Protein AF-A0A6M8W5F8-F1 (afdb_monomer_lite)

Sequence (489 aa):
MVGHVPLAVGVGDAIGAGHRTIEHLTGFDGLLAARLDPTMRGSRNFVARSQAWAMLETLSDDDLAEIAAPFAAGGVVQCPTLAVMQGIVEYAAETDGPMLRYVPANMREFWASGNYAEYGRAMKAQVPGMRRFVGVLHRAGVPIIAGTDLGNPNVIAGYSLHRELELLVESGLEPIDALRSATITPARLFGLHGPGGLGTIEDGVEATLLLVTANPLEDIAATRAISAVVHRGEYLDRAALDGLLEDAARAAAGEQGLVDGGFDLLAQEMPGEPVASGVYAMTFGGFAAGTESFRITRADGVYHLSVHNQPKGGGQMPYALTITTDDAGRFAEATYTTLGDSPTTSRYWREGDTLIAESAGERQELALSEDALIAGPAMVSDFCVLPHLEMQVGESRVFQGYSFGFPNWKWSTVANTVTRLPDETSGTGADAETRRVFRQSMDIPGFGRFEVTSVIDDLGVPVRTSTKMPFGTMETTRGPLVSPTPEDD

pLDDT: mean 87.32, std 13.05, range [30.02, 98.75]

Structure (mmCIF, N/CA/C/O backbone):
data_AF-A0A6M8W5F8-F1
#
_entry.id   AF-A0A6M8W5F8-F1
#
loop_
_atom_site.group_PDB
_atom_site.id
_atom_site.type_symbol
_atom_site.label_atom_id
_atom_site.label_alt_id
_atom_site.label_comp_id
_atom_site.label_asym_id
_atom_site.label_entity_id
_atom_site.label_seq_id
_atom_site.pdbx_PDB_ins_code
_atom_site.Cartn_x
_atom_site.Cartn_y
_atom_site.Cartn_z
_atom_site.occupancy
_atom_site.B_iso_or_equiv
_atom_site.auth_seq_id
_atom_site.auth_comp_id
_atom_site.auth_asym_id
_atom_site.auth_atom_id
_atom_site.pdbx_PDB_model_num
ATOM 1 N N . MET A 1 1 ? 15.150 -12.005 0.062 1.00 83.81 1 MET A N 1
ATOM 2 C CA . MET A 1 1 ? 14.886 -10.631 0.555 1.00 83.81 1 MET A CA 1
ATOM 3 C C . MET A 1 1 ? 14.545 -9.732 -0.635 1.00 83.81 1 MET A C 1
ATOM 5 O O . MET A 1 1 ? 15.002 -10.058 -1.722 1.00 83.81 1 MET A O 1
ATOM 9 N N . VAL A 1 2 ? 13.709 -8.704 -0.476 1.00 90.50 2 VAL A N 1
ATOM 10 C CA . VAL A 1 2 ? 13.295 -7.747 -1.533 1.00 90.50 2 VAL A CA 1
ATOM 11 C C . VAL A 1 2 ? 13.265 -6.338 -0.937 1.00 90.50 2 VAL A C 1
ATOM 13 O O . VAL A 1 2 ? 13.207 -6.226 0.289 1.00 90.50 2 VAL A O 1
ATOM 16 N N . GLY A 1 3 ? 13.295 -5.288 -1.759 1.00 91.81 3 GLY A N 1
ATOM 17 C CA . GLY A 1 3 ? 13.203 -3.908 -1.272 1.00 91.81 3 GLY A CA 1
ATOM 18 C C . GLY A 1 3 ? 14.485 -3.098 -1.460 1.00 91.81 3 GLY A C 1
ATOM 19 O O . GLY A 1 3 ? 15.352 -3.429 -2.272 1.00 91.81 3 GLY A O 1
ATOM 20 N N . HIS A 1 4 ? 14.598 -2.017 -0.689 1.00 92.94 4 HIS A N 1
ATOM 21 C CA . HIS A 1 4 ? 15.752 -1.120 -0.733 1.00 92.94 4 HIS A CA 1
ATOM 22 C C . HIS A 1 4 ? 16.996 -1.804 -0.172 1.00 92.94 4 HIS A C 1
ATOM 24 O O . HIS A 1 4 ? 16.920 -2.538 0.815 1.00 92.94 4 HIS A O 1
ATOM 30 N N . VAL A 1 5 ? 18.161 -1.493 -0.736 1.00 90.50 5 VAL A N 1
ATOM 31 C CA . VAL A 1 5 ? 19.437 -1.804 -0.083 1.00 90.50 5 VAL A CA 1
ATOM 32 C C . VAL A 1 5 ? 19.679 -0.775 1.027 1.00 90.50 5 VAL A C 1
ATOM 34 O O . VAL A 1 5 ? 19.766 0.420 0.730 1.00 90.50 5 VAL A O 1
ATOM 37 N N . PRO A 1 6 ? 19.805 -1.186 2.306 1.00 88.44 6 PRO A N 1
ATOM 38 C CA . PRO A 1 6 ? 20.056 -0.245 3.391 1.00 88.44 6 PRO A CA 1
ATOM 39 C C . PRO A 1 6 ? 21.355 0.534 3.167 1.00 88.44 6 PRO A C 1
ATOM 41 O O . PRO A 1 6 ? 22.369 -0.054 2.808 1.00 88.44 6 PRO A O 1
ATOM 44 N N . LEU A 1 7 ? 21.380 1.834 3.485 1.00 82.81 7 LEU A N 1
ATOM 45 C CA . LEU A 1 7 ? 22.576 2.682 3.310 1.00 82.81 7 LEU A CA 1
ATOM 46 C C . LEU A 1 7 ? 23.831 2.153 4.023 1.00 82.81 7 LEU A C 1
ATOM 48 O O . LEU A 1 7 ? 24.953 2.472 3.637 1.00 82.81 7 LEU A O 1
ATOM 52 N N . ALA A 1 8 ? 23.646 1.375 5.091 1.00 84.25 8 ALA A N 1
ATOM 53 C CA . ALA A 1 8 ? 24.729 0.768 5.856 1.00 84.25 8 ALA A CA 1
ATOM 54 C C . ALA A 1 8 ? 25.320 -0.499 5.209 1.00 84.25 8 ALA A C 1
ATOM 56 O O . ALA A 1 8 ? 26.316 -1.006 5.724 1.00 84.25 8 ALA A O 1
ATOM 57 N N . VAL A 1 9 ? 24.716 -1.004 4.130 1.00 85.75 9 VAL A N 1
ATOM 58 C CA . VAL A 1 9 ? 25.043 -2.273 3.475 1.00 85.75 9 VAL A CA 1
ATOM 59 C C . VAL A 1 9 ? 25.483 -2.002 2.035 1.00 85.75 9 VAL A C 1
ATOM 61 O O . VAL A 1 9 ? 24.881 -1.198 1.323 1.00 85.75 9 VAL A O 1
ATOM 64 N N . GLY A 1 10 ? 26.555 -2.660 1.592 1.00 87.44 10 GLY A N 1
ATOM 65 C CA . GLY A 1 10 ? 26.953 -2.633 0.189 1.00 87.44 10 GLY A CA 1
ATOM 66 C C . GLY A 1 10 ? 25.982 -3.450 -0.661 1.00 87.44 10 GLY A C 1
ATOM 67 O O . GLY A 1 10 ? 25.582 -4.542 -0.274 1.00 87.44 10 GLY A O 1
ATOM 68 N N . VAL A 1 11 ? 25.634 -2.963 -1.852 1.00 87.94 11 VAL A N 1
ATOM 69 C CA . VAL A 1 11 ? 24.726 -3.678 -2.769 1.00 87.94 11 VAL A CA 1
ATOM 70 C C . VAL A 1 11 ? 25.236 -5.091 -3.121 1.00 87.94 11 VAL A C 1
ATOM 72 O O . VAL A 1 11 ? 24.444 -6.021 -3.224 1.00 87.94 11 VAL A O 1
ATOM 75 N N . GLY A 1 12 ? 26.559 -5.293 -3.199 1.00 88.12 12 GLY A N 1
ATOM 76 C CA . GLY A 1 12 ? 27.160 -6.620 -3.382 1.00 88.12 12 GLY A CA 1
ATOM 77 C C . GLY A 1 12 ? 26.964 -7.547 -2.176 1.00 88.12 12 GLY A C 1
ATOM 78 O O . GLY A 1 12 ? 26.646 -8.720 -2.356 1.00 88.12 12 GLY A O 1
ATOM 79 N N . ASP A 1 13 ? 27.076 -7.016 -0.954 1.00 89.12 13 ASP A N 1
ATOM 80 C CA . ASP A 1 13 ? 26.838 -7.780 0.279 1.00 89.12 13 ASP A CA 1
ATOM 81 C C . ASP A 1 13 ? 25.361 -8.170 0.408 1.00 89.12 13 ASP A C 1
ATOM 83 O O . ASP A 1 13 ? 25.049 -9.295 0.796 1.00 89.12 13 ASP A O 1
ATOM 87 N N . ALA A 1 14 ? 24.445 -7.267 0.035 1.00 89.69 14 ALA A N 1
ATOM 88 C CA . ALA A 1 14 ? 23.012 -7.550 0.015 1.00 89.69 14 ALA A CA 1
ATOM 89 C C . ALA A 1 14 ? 22.694 -8.732 -0.918 1.00 89.69 14 ALA A C 1
ATOM 91 O O . ALA A 1 14 ? 22.002 -9.672 -0.526 1.00 89.69 14 ALA A O 1
ATOM 92 N N . ILE A 1 15 ? 23.265 -8.741 -2.124 1.00 88.06 15 ILE A N 1
ATOM 93 C CA . ILE A 1 15 ? 23.094 -9.845 -3.081 1.00 88.06 15 ILE A CA 1
ATOM 94 C C . ILE A 1 15 ? 23.699 -11.137 -2.538 1.00 88.06 15 ILE A C 1
ATOM 96 O O . ILE A 1 15 ? 23.032 -12.170 -2.557 1.00 88.06 15 ILE A O 1
ATOM 100 N N . GLY A 1 16 ? 24.913 -11.077 -1.978 1.00 88.06 16 GLY A N 1
ATOM 101 C CA . GLY A 1 16 ? 25.548 -12.221 -1.318 1.00 88.06 16 GLY A CA 1
ATOM 102 C C . GLY A 1 16 ? 24.709 -12.802 -0.171 1.00 88.06 16 GLY A C 1
ATOM 103 O O . GLY A 1 16 ? 24.748 -14.006 0.074 1.00 88.06 16 GLY A O 1
ATOM 104 N N . ALA A 1 17 ? 23.896 -11.972 0.486 1.00 89.56 17 ALA A N 1
ATOM 105 C CA . ALA A 1 17 ? 22.956 -12.370 1.532 1.00 89.56 17 ALA A CA 1
ATOM 106 C C . ALA A 1 17 ? 21.590 -12.876 1.008 1.00 89.56 17 ALA A C 1
ATOM 108 O O . ALA A 1 17 ? 20.701 -13.178 1.808 1.00 89.56 17 ALA A O 1
ATOM 109 N N . GLY A 1 18 ? 21.389 -12.988 -0.310 1.00 88.19 18 GLY A N 1
ATOM 110 C CA . GLY A 1 18 ? 20.154 -13.515 -0.910 1.00 88.19 18 GLY A CA 1
ATOM 111 C C . GLY A 1 18 ? 19.068 -12.463 -1.174 1.00 88.19 18 GLY A C 1
ATOM 112 O O . GLY A 1 18 ? 17.861 -12.759 -1.135 1.00 88.19 18 GLY A O 1
ATOM 113 N N . HIS A 1 19 ? 19.464 -11.213 -1.418 1.00 89.69 19 HIS A N 1
ATOM 114 C CA . HIS A 1 19 ? 18.561 -10.175 -1.917 1.00 89.69 19 HIS A CA 1
ATOM 115 C C . HIS A 1 19 ? 18.188 -10.463 -3.379 1.00 89.69 19 HIS A C 1
ATOM 117 O O . HIS A 1 19 ? 19.052 -10.579 -4.239 1.00 89.69 19 HIS A O 1
ATOM 123 N N . ARG A 1 20 ? 16.889 -10.649 -3.642 1.00 88.25 20 ARG A N 1
ATOM 124 C CA . ARG A 1 20 ? 16.342 -11.125 -4.924 1.00 88.25 20 ARG A CA 1
ATOM 125 C C . ARG A 1 20 ? 15.922 -9.990 -5.848 1.00 88.25 20 ARG A C 1
ATOM 127 O O . ARG A 1 20 ? 16.106 -10.117 -7.053 1.00 88.25 20 ARG A O 1
ATOM 134 N N . THR A 1 21 ? 15.370 -8.909 -5.295 1.00 93.56 21 THR A N 1
ATOM 135 C CA . THR A 1 21 ? 14.988 -7.713 -6.059 1.00 93.56 21 THR A CA 1
ATOM 136 C C . THR A 1 21 ? 15.509 -6.450 -5.397 1.00 93.56 21 THR A C 1
ATOM 138 O O . THR A 1 21 ? 15.370 -6.293 -4.185 1.00 93.56 21 THR A O 1
ATOM 141 N N . ILE A 1 22 ? 16.104 -5.555 -6.177 1.00 95.06 22 ILE A N 1
ATOM 142 C CA . ILE A 1 22 ? 16.523 -4.236 -5.704 1.00 95.06 22 ILE A CA 1
ATOM 143 C C . ILE A 1 22 ? 15.589 -3.194 -6.306 1.00 95.06 22 ILE A C 1
ATOM 145 O O . ILE A 1 22 ? 15.405 -3.132 -7.522 1.00 95.06 22 ILE A O 1
ATOM 149 N N . GLU A 1 23 ? 15.031 -2.347 -5.449 1.00 95.19 23 GLU A N 1
ATOM 150 C CA . GLU A 1 23 ? 14.088 -1.303 -5.852 1.00 95.19 23 GLU A CA 1
ATOM 151 C C . GLU A 1 23 ? 14.804 0.049 -6.012 1.00 95.19 23 GLU A C 1
ATOM 153 O O . GLU A 1 23 ? 15.770 0.350 -5.298 1.00 95.19 23 GLU A O 1
ATOM 158 N N . HIS A 1 24 ? 14.333 0.866 -6.957 1.00 94.75 24 HIS A N 1
ATOM 159 C CA . HIS A 1 24 ? 14.735 2.265 -7.186 1.00 94.75 24 HIS A CA 1
ATOM 160 C C . HIS A 1 24 ? 16.244 2.499 -7.386 1.00 94.75 24 HIS A C 1
ATOM 162 O O . HIS A 1 24 ? 16.763 3.571 -7.074 1.00 94.75 24 HIS A O 1
ATOM 168 N N . LEU A 1 25 ? 16.969 1.488 -7.876 1.00 94.50 25 LEU A N 1
ATOM 169 C CA . LEU A 1 25 ? 18.430 1.500 -8.039 1.00 94.50 25 LEU A CA 1
ATOM 170 C C . LEU A 1 25 ? 19.197 1.750 -6.724 1.00 94.50 25 LEU A C 1
ATOM 172 O O . LEU A 1 25 ? 20.355 2.181 -6.737 1.00 94.50 25 LEU A O 1
ATOM 176 N N . THR A 1 26 ? 18.571 1.481 -5.576 1.00 91.81 26 THR A N 1
ATOM 177 C CA . THR A 1 26 ? 19.199 1.688 -4.266 1.00 91.81 26 THR A CA 1
ATOM 178 C C . THR A 1 26 ? 20.469 0.848 -4.117 1.00 91.81 26 THR A C 1
ATOM 180 O O . THR A 1 26 ? 20.552 -0.296 -4.559 1.00 91.81 26 THR A O 1
ATOM 183 N N . GLY A 1 27 ? 21.506 1.430 -3.513 1.00 90.06 27 GLY A N 1
ATOM 184 C CA . GLY A 1 27 ? 22.803 0.782 -3.329 1.00 90.06 27 GLY A CA 1
ATOM 185 C C . GLY A 1 27 ? 23.789 1.016 -4.481 1.00 90.06 27 GLY A C 1
ATOM 186 O O . GLY A 1 27 ? 24.993 1.102 -4.217 1.00 90.06 27 GLY A O 1
ATOM 187 N N . PHE A 1 28 ? 23.314 1.190 -5.722 1.00 92.62 28 PHE A N 1
ATOM 188 C CA . PHE A 1 28 ? 24.171 1.539 -6.866 1.00 92.62 28 PHE A CA 1
ATOM 189 C C . PHE A 1 28 ? 24.732 2.959 -6.763 1.00 92.62 28 PHE A C 1
ATOM 191 O O . PHE A 1 28 ? 25.884 3.188 -7.119 1.00 92.62 28 PHE A O 1
ATOM 198 N N . ASP A 1 29 ? 23.964 3.880 -6.186 1.00 90.12 29 ASP A N 1
ATOM 199 C CA . ASP A 1 29 ? 24.376 5.241 -5.829 1.00 90.12 29 ASP A CA 1
ATOM 200 C C . ASP A 1 29 ? 25.721 5.273 -5.071 1.00 90.12 29 ASP A C 1
ATOM 202 O O . ASP A 1 29 ? 26.595 6.089 -5.357 1.00 90.12 29 ASP A O 1
ATOM 206 N N . GLY A 1 30 ? 25.938 4.325 -4.155 1.00 89.56 30 GLY A N 1
ATOM 207 C CA . GLY A 1 30 ? 27.191 4.194 -3.409 1.00 89.56 30 GLY A CA 1
ATOM 208 C C . GLY A 1 30 ? 28.362 3.694 -4.248 1.00 89.56 30 GLY A C 1
ATOM 209 O O . GLY A 1 30 ? 29.489 4.145 -4.046 1.00 89.56 30 GLY A O 1
ATOM 210 N N . LEU A 1 31 ? 28.114 2.780 -5.190 1.00 91.81 31 LEU A N 1
ATOM 211 C CA . LEU A 1 31 ? 29.147 2.290 -6.108 1.00 91.81 31 LEU A CA 1
ATOM 212 C C . LEU A 1 31 ? 29.565 3.367 -7.104 1.00 91.81 31 LEU A C 1
ATOM 214 O O . LEU A 1 31 ? 30.756 3.543 -7.354 1.00 91.81 31 LEU A O 1
ATOM 218 N N . LEU A 1 32 ? 28.592 4.111 -7.623 1.00 92.12 32 LEU A N 1
ATOM 219 C CA . LEU A 1 32 ? 28.817 5.236 -8.522 1.00 92.12 32 LEU A CA 1
ATOM 220 C C . LEU A 1 32 ? 29.577 6.359 -7.812 1.00 92.12 32 LEU A C 1
ATOM 222 O O . LEU A 1 32 ? 30.581 6.843 -8.330 1.00 92.12 32 LEU A O 1
ATOM 226 N N . ALA A 1 33 ? 29.179 6.709 -6.586 1.00 90.19 33 ALA A N 1
ATOM 227 C CA . ALA A 1 33 ? 29.900 7.689 -5.779 1.00 90.19 33 ALA A CA 1
ATOM 228 C C . ALA A 1 33 ? 31.346 7.250 -5.504 1.00 90.19 33 ALA A C 1
ATOM 230 O O . ALA A 1 33 ? 32.267 8.040 -5.671 1.00 90.19 33 ALA A O 1
ATOM 231 N N . ALA A 1 34 ? 31.562 5.979 -5.151 1.00 91.06 34 ALA A N 1
ATOM 232 C CA . ALA A 1 34 ? 32.895 5.418 -4.928 1.00 91.06 34 ALA A CA 1
ATOM 233 C C . ALA A 1 34 ? 33.765 5.340 -6.196 1.00 91.06 34 ALA A C 1
ATOM 235 O O . ALA A 1 34 ? 34.994 5.294 -6.093 1.00 91.06 34 ALA A O 1
ATOM 236 N N . ARG A 1 35 ? 33.144 5.271 -7.381 1.00 92.19 35 ARG A N 1
ATOM 237 C CA . ARG A 1 35 ? 33.832 5.337 -8.676 1.00 92.19 35 ARG A CA 1
ATOM 238 C C . ARG A 1 35 ? 34.304 6.758 -8.975 1.00 92.19 35 ARG A C 1
ATOM 240 O O . ARG A 1 35 ? 35.435 6.922 -9.418 1.00 92.19 35 ARG A O 1
ATOM 247 N N . LEU A 1 36 ? 33.454 7.750 -8.716 1.00 89.50 36 LEU A N 1
ATOM 248 C CA . LEU A 1 36 ? 33.756 9.171 -8.912 1.00 89.50 36 LEU A CA 1
ATOM 249 C C . LEU A 1 36 ? 34.776 9.693 -7.888 1.00 89.50 36 LEU A C 1
ATOM 251 O O . LEU A 1 36 ? 35.689 10.433 -8.243 1.00 89.50 36 LEU A O 1
ATOM 255 N N . ASP A 1 37 ? 34.641 9.278 -6.628 1.00 89.25 37 ASP A N 1
ATOM 256 C CA . ASP A 1 37 ? 35.541 9.615 -5.528 1.00 89.25 37 ASP A CA 1
ATOM 257 C C . ASP A 1 37 ? 35.803 8.365 -4.663 1.00 89.25 37 ASP A C 1
ATOM 259 O O . ASP A 1 37 ? 34.934 7.938 -3.896 1.00 89.25 37 ASP A O 1
ATOM 263 N N . PRO A 1 38 ? 37.009 7.769 -4.717 1.00 90.06 38 PRO A N 1
ATOM 264 C CA . PRO A 1 38 ? 37.344 6.586 -3.926 1.00 90.06 38 PRO A CA 1
ATOM 265 C C . PRO A 1 38 ? 37.175 6.751 -2.409 1.00 90.06 38 PRO A C 1
ATOM 267 O O . PRO A 1 38 ? 37.017 5.743 -1.715 1.00 90.06 38 PRO A O 1
ATOM 270 N N . THR A 1 39 ? 37.188 7.981 -1.881 1.00 89.69 39 THR A N 1
ATOM 271 C CA . THR A 1 39 ? 36.955 8.247 -0.451 1.00 89.69 39 THR A CA 1
ATOM 272 C C . THR A 1 39 ? 35.501 8.011 -0.036 1.00 89.69 39 THR A C 1
ATOM 274 O O . THR A 1 39 ? 35.225 7.788 1.142 1.00 89.69 39 THR A O 1
ATOM 277 N N . MET A 1 40 ? 34.573 7.956 -0.998 1.00 85.94 40 MET A N 1
ATOM 278 C CA . MET A 1 40 ? 33.155 7.669 -0.772 1.00 85.94 40 MET A CA 1
ATOM 279 C C . MET A 1 40 ? 32.846 6.178 -0.573 1.00 85.94 40 MET A C 1
ATOM 281 O O . MET A 1 40 ? 31.700 5.822 -0.280 1.00 85.94 40 MET A O 1
ATOM 285 N N . ARG A 1 41 ? 33.840 5.284 -0.681 1.00 86.06 41 ARG A N 1
ATOM 286 C CA . ARG A 1 41 ? 33.668 3.843 -0.422 1.00 86.06 41 ARG A CA 1
ATOM 287 C C . ARG A 1 41 ? 33.127 3.599 0.990 1.00 86.06 41 ARG A C 1
ATOM 289 O O . ARG A 1 41 ? 33.749 3.966 1.979 1.00 86.06 41 ARG A O 1
ATOM 296 N N . GLY A 1 42 ? 31.960 2.957 1.078 1.00 81.75 42 GLY A N 1
ATOM 297 C CA . GLY A 1 42 ? 31.289 2.664 2.352 1.00 81.75 42 GLY A CA 1
ATOM 298 C C . GLY A 1 42 ? 30.626 3.876 3.021 1.00 81.75 42 GLY A C 1
ATOM 299 O O . GLY A 1 42 ? 30.110 3.749 4.133 1.00 81.75 42 GLY A O 1
ATOM 300 N N . SER A 1 43 ? 30.610 5.042 2.364 1.00 82.06 43 SER A N 1
ATOM 301 C CA . SER A 1 43 ? 29.930 6.231 2.874 1.00 82.06 43 SER A CA 1
ATOM 302 C C . SER A 1 43 ? 28.427 5.988 3.008 1.00 82.06 43 SER A C 1
ATOM 304 O O . SER A 1 43 ? 27.787 5.409 2.127 1.00 82.06 43 SER A O 1
ATOM 306 N N . ARG A 1 44 ? 27.859 6.478 4.113 1.00 84.56 44 ARG A N 1
ATOM 307 C CA . ARG A 1 44 ? 26.415 6.454 4.405 1.00 84.56 44 ARG A CA 1
ATOM 308 C C . ARG A 1 44 ? 25.740 7.800 4.128 1.00 84.56 44 ARG A C 1
ATOM 310 O O . ARG A 1 44 ? 24.563 7.965 4.430 1.00 84.56 44 ARG A O 1
ATOM 317 N N . ASN A 1 45 ? 26.482 8.778 3.600 1.00 80.38 45 ASN A N 1
ATOM 318 C CA . ASN A 1 45 ? 25.946 10.103 3.310 1.00 80.38 45 ASN A CA 1
ATOM 319 C C . ASN A 1 45 ? 25.050 10.042 2.068 1.00 80.38 45 ASN A C 1
ATOM 321 O O . ASN A 1 45 ? 25.542 10.017 0.942 1.00 80.38 45 ASN A O 1
ATOM 325 N N . PHE A 1 46 ? 23.738 10.033 2.297 1.00 77.56 46 PHE A N 1
ATOM 326 C CA . PHE A 1 46 ? 22.729 9.969 1.245 1.00 77.56 46 PHE A CA 1
ATOM 327 C C . PHE A 1 46 ? 22.887 11.085 0.204 1.00 77.56 46 PHE A C 1
ATOM 329 O O . PHE A 1 46 ? 22.930 10.798 -0.983 1.00 77.56 46 PHE A O 1
ATOM 336 N N . VAL A 1 47 ? 23.050 12.343 0.628 1.00 74.31 47 VAL A N 1
ATOM 337 C CA . VAL A 1 47 ? 23.133 13.490 -0.296 1.00 74.31 47 VAL A CA 1
ATOM 338 C C . VAL A 1 47 ? 24.328 13.353 -1.236 1.00 74.31 47 VAL A C 1
ATOM 340 O O . VAL A 1 47 ? 24.185 13.508 -2.446 1.00 74.31 47 VAL A O 1
ATOM 343 N N . ALA A 1 48 ? 25.496 13.014 -0.690 1.00 72.69 48 ALA A N 1
ATOM 344 C CA . ALA A 1 48 ? 26.711 12.851 -1.482 1.00 72.69 48 ALA A CA 1
ATOM 345 C C . ALA A 1 48 ? 26.642 11.637 -2.428 1.00 72.69 48 ALA A C 1
ATOM 347 O O . ALA A 1 48 ? 27.201 11.677 -3.519 1.00 72.69 48 ALA A O 1
ATOM 348 N N . ARG A 1 49 ? 25.927 10.569 -2.049 1.00 80.25 49 ARG A N 1
ATOM 349 C CA . ARG A 1 49 ? 25.693 9.416 -2.933 1.00 80.25 49 ARG A CA 1
ATOM 350 C C . ARG A 1 49 ? 24.706 9.742 -4.049 1.00 80.25 49 ARG A C 1
ATOM 352 O O . ARG A 1 49 ? 24.967 9.417 -5.201 1.00 80.25 49 ARG A O 1
ATOM 359 N N . SER A 1 50 ? 23.624 10.451 -3.738 1.00 78.62 50 SER A N 1
ATOM 360 C CA . SER A 1 50 ? 22.622 10.868 -4.726 1.00 78.62 50 SER A CA 1
ATOM 361 C C . SER A 1 50 ? 23.196 11.820 -5.782 1.00 78.62 50 SER A C 1
ATOM 363 O O . SER A 1 50 ? 22.787 11.779 -6.939 1.00 78.62 50 SER A O 1
ATOM 365 N N . GLN A 1 51 ? 24.205 12.628 -5.434 1.00 81.94 51 GLN A N 1
ATOM 366 C CA . GLN A 1 51 ? 24.924 13.465 -6.405 1.00 81.94 51 GLN A CA 1
ATOM 367 C C . GLN A 1 51 ? 25.617 12.655 -7.512 1.00 81.94 51 GLN A C 1
ATOM 369 O O . GLN A 1 51 ? 25.758 13.162 -8.625 1.00 81.94 51 GLN A O 1
ATOM 374 N N . ALA A 1 52 ? 25.984 11.392 -7.262 1.00 86.81 52 ALA A N 1
ATOM 375 C CA . ALA A 1 52 ? 26.608 10.541 -8.273 1.00 86.81 52 ALA A CA 1
ATOM 376 C C . ALA A 1 52 ? 25.697 10.311 -9.490 1.00 86.81 52 ALA A C 1
ATOM 378 O O . ALA A 1 52 ? 26.183 10.253 -10.618 1.00 86.81 52 ALA A O 1
ATOM 379 N N . TRP A 1 53 ? 24.375 10.258 -9.288 1.00 89.94 53 TRP A N 1
ATOM 380 C CA . TRP A 1 53 ? 23.414 10.133 -10.386 1.00 89.94 53 TRP A CA 1
ATOM 381 C C . TRP A 1 53 ? 23.417 11.346 -11.313 1.00 89.94 53 TRP A C 1
ATOM 383 O O . TRP A 1 53 ? 23.317 11.187 -12.527 1.00 89.94 53 TRP A O 1
ATOM 393 N N . ALA A 1 54 ? 23.580 12.549 -10.756 1.00 86.19 54 ALA A N 1
ATOM 394 C CA . ALA A 1 54 ? 23.668 13.779 -11.539 1.00 86.19 54 ALA A CA 1
ATOM 395 C C . ALA A 1 54 ? 24.992 13.897 -12.310 1.00 86.19 54 ALA A C 1
ATOM 397 O O . ALA A 1 54 ? 25.078 14.638 -13.282 1.00 86.19 54 ALA A O 1
ATOM 398 N N . MET A 1 55 ? 26.020 13.157 -11.892 1.00 87.06 55 MET A N 1
ATOM 399 C CA . MET A 1 55 ? 27.342 13.149 -12.518 1.00 87.06 55 MET A CA 1
ATOM 400 C C . MET A 1 55 ? 27.563 11.935 -13.423 1.00 87.06 55 MET A C 1
ATOM 402 O O . MET A 1 55 ? 28.678 11.729 -13.902 1.00 87.06 55 MET A O 1
ATOM 406 N N . LEU A 1 56 ? 26.535 11.115 -13.673 1.00 87.81 56 LEU A N 1
ATOM 407 C CA . LEU A 1 56 ? 26.718 9.839 -14.363 1.00 87.81 56 LEU A CA 1
ATOM 408 C C . LEU A 1 56 ? 27.298 9.998 -15.777 1.00 87.81 56 LEU A C 1
ATOM 410 O O . LEU A 1 56 ? 28.021 9.125 -16.241 1.00 87.81 56 LEU A O 1
ATOM 414 N N . GLU A 1 57 ? 27.021 11.113 -16.455 1.00 85.62 57 GLU A N 1
ATOM 415 C CA . GLU A 1 57 ? 27.587 11.448 -17.773 1.00 85.62 57 GLU A CA 1
ATOM 416 C C . GLU A 1 57 ? 29.119 11.537 -17.789 1.00 85.62 57 GLU A C 1
ATOM 418 O O . GLU A 1 57 ? 29.733 11.351 -18.836 1.00 85.62 57 GLU A O 1
ATOM 423 N N . THR A 1 58 ? 29.742 11.772 -16.632 1.00 89.31 58 THR A N 1
ATOM 424 C CA . THR A 1 58 ? 31.204 11.824 -16.497 1.00 89.31 58 THR A CA 1
ATOM 425 C C . THR A 1 58 ? 31.848 10.436 -16.453 1.00 89.31 58 THR A C 1
ATOM 427 O O . THR A 1 58 ? 33.056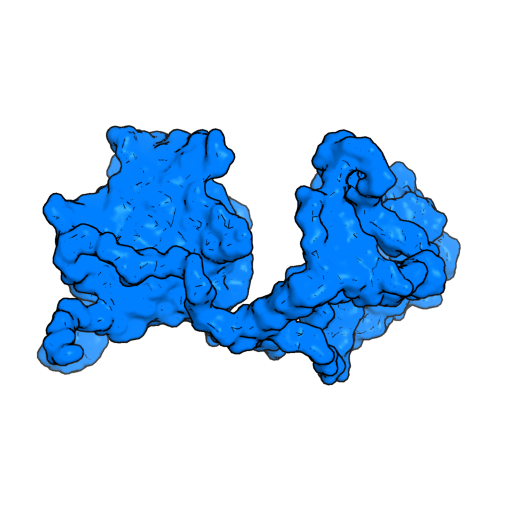 10.323 -16.653 1.00 89.31 58 THR A O 1
ATOM 430 N N . LEU A 1 59 ? 31.058 9.380 -16.221 1.00 91.12 59 LEU A N 1
ATOM 431 C CA . LEU A 1 59 ? 31.511 7.991 -16.251 1.00 91.12 59 LEU A CA 1
ATOM 432 C C . LEU A 1 59 ? 31.381 7.408 -17.661 1.00 91.12 59 LEU A C 1
ATOM 434 O O . LEU A 1 59 ? 30.350 7.568 -18.332 1.00 91.12 59 LEU A O 1
ATOM 438 N N . SER A 1 60 ? 32.422 6.694 -18.095 1.00 91.75 60 SER A N 1
ATOM 439 C CA . SER A 1 60 ? 32.428 5.994 -19.381 1.00 91.75 60 SER A CA 1
ATOM 440 C C . SER A 1 60 ? 31.463 4.802 -19.376 1.00 91.75 60 SER A C 1
ATOM 442 O O . SER A 1 60 ? 31.083 4.298 -18.320 1.00 91.75 60 SER A O 1
ATOM 444 N N . ASP A 1 61 ? 31.048 4.330 -20.555 1.00 89.38 61 ASP A N 1
ATOM 445 C CA . ASP A 1 61 ? 30.232 3.109 -20.641 1.00 89.38 61 ASP A CA 1
ATOM 446 C C . ASP A 1 61 ? 30.977 1.884 -20.084 1.00 89.38 61 ASP A C 1
ATOM 448 O O . ASP A 1 61 ? 30.341 1.025 -19.477 1.00 89.38 61 ASP A O 1
ATOM 452 N N . ASP A 1 62 ? 32.309 1.843 -20.207 1.00 91.38 62 ASP A N 1
ATOM 453 C CA . ASP A 1 62 ? 33.150 0.791 -19.625 1.00 91.38 62 ASP A CA 1
ATOM 454 C C . ASP A 1 62 ? 33.118 0.828 -18.090 1.00 91.38 62 ASP A C 1
ATOM 456 O O . ASP A 1 62 ? 32.973 -0.217 -17.455 1.00 91.38 62 ASP A O 1
ATOM 460 N N . ASP A 1 63 ? 33.168 2.022 -17.482 1.00 93.25 63 ASP A N 1
ATOM 461 C CA . ASP A 1 63 ? 33.027 2.171 -16.028 1.00 93.25 63 ASP A CA 1
ATOM 462 C C . ASP A 1 63 ? 31.682 1.632 -15.541 1.00 93.25 63 ASP A C 1
ATOM 464 O O . ASP A 1 63 ? 31.606 0.898 -14.553 1.00 93.25 63 ASP A O 1
ATOM 468 N N . LEU A 1 64 ? 30.604 1.997 -16.238 1.00 93.94 64 LEU A N 1
ATOM 469 C CA . LEU A 1 64 ? 29.258 1.570 -15.876 1.00 93.94 64 LEU A CA 1
ATOM 470 C C . LEU A 1 64 ? 29.063 0.068 -16.111 1.00 93.94 64 LEU A C 1
ATOM 472 O O . LEU A 1 64 ? 28.410 -0.587 -15.300 1.00 93.94 64 LEU A O 1
ATOM 476 N N . ALA A 1 65 ? 29.637 -0.488 -17.181 1.00 91.44 65 ALA A N 1
ATOM 477 C CA . ALA A 1 65 ? 29.592 -1.917 -17.472 1.00 91.44 65 ALA A CA 1
ATOM 478 C C . ALA A 1 65 ? 30.353 -2.733 -16.419 1.00 91.44 65 ALA A C 1
ATOM 480 O O . ALA A 1 65 ? 29.853 -3.762 -15.967 1.00 91.44 65 ALA A O 1
ATOM 481 N N . GLU A 1 66 ? 31.517 -2.258 -15.968 1.00 92.56 66 GLU A N 1
ATOM 482 C CA . GLU A 1 66 ? 32.268 -2.889 -14.879 1.00 92.56 66 GLU A CA 1
ATOM 483 C C . GLU A 1 66 ? 31.479 -2.858 -13.565 1.00 92.56 66 GLU A C 1
ATOM 485 O O . GLU A 1 66 ? 31.458 -3.845 -12.829 1.00 92.56 66 GLU A O 1
ATOM 490 N N . ILE A 1 67 ? 30.784 -1.749 -13.285 1.00 92.81 67 ILE A N 1
ATOM 491 C CA . ILE A 1 67 ? 29.878 -1.664 -12.136 1.00 92.81 67 ILE A CA 1
ATOM 492 C C . ILE A 1 67 ? 28.708 -2.634 -12.308 1.00 92.81 67 ILE A C 1
ATOM 494 O O . ILE A 1 67 ? 28.358 -3.290 -11.343 1.00 92.81 67 ILE A O 1
ATOM 498 N N . ALA A 1 68 ? 28.111 -2.773 -13.492 1.00 92.69 68 ALA A N 1
ATOM 499 C CA . ALA A 1 68 ? 26.945 -3.632 -13.715 1.00 92.69 68 ALA A CA 1
ATOM 500 C C . ALA A 1 68 ? 27.264 -5.142 -13.750 1.00 92.69 68 ALA A C 1
ATOM 502 O O . ALA A 1 68 ? 26.426 -5.958 -13.361 1.00 92.69 68 ALA A O 1
ATOM 503 N N . ALA A 1 69 ? 28.461 -5.536 -14.189 1.00 89.31 69 ALA A N 1
ATOM 504 C CA . ALA A 1 69 ? 28.810 -6.934 -14.459 1.00 89.31 69 ALA A CA 1
ATOM 505 C C . ALA A 1 69 ? 28.601 -7.910 -13.276 1.00 89.31 69 ALA A C 1
ATOM 507 O O . ALA A 1 69 ? 28.049 -8.993 -13.498 1.00 89.31 69 ALA A O 1
ATOM 508 N N . PRO A 1 70 ? 28.956 -7.575 -12.016 1.00 87.62 70 PRO A N 1
ATOM 509 C CA . PRO A 1 70 ? 28.734 -8.475 -10.881 1.00 87.62 70 PRO A CA 1
ATOM 510 C C . PRO A 1 70 ? 27.252 -8.789 -10.629 1.00 87.62 70 PRO A C 1
ATOM 512 O O . PRO A 1 70 ? 26.920 -9.860 -10.123 1.00 87.62 70 PRO A O 1
ATOM 515 N N . PHE A 1 71 ? 26.355 -7.873 -10.995 1.00 88.50 71 PHE A N 1
ATOM 516 C CA . PHE A 1 71 ? 24.919 -7.977 -10.732 1.00 88.50 71 PHE A CA 1
ATOM 517 C C . PHE A 1 71 ? 24.235 -8.957 -11.678 1.00 88.50 71 PHE A C 1
ATOM 519 O O . PHE A 1 71 ? 23.363 -9.712 -11.252 1.00 88.50 71 PHE A O 1
ATOM 526 N N . ALA A 1 72 ? 24.691 -9.013 -12.930 1.00 84.75 72 ALA A N 1
ATOM 527 C CA . ALA A 1 72 ? 24.208 -9.991 -13.897 1.00 84.75 72 ALA A CA 1
ATOM 528 C C . ALA A 1 72 ? 24.554 -11.423 -13.457 1.00 84.75 72 ALA A C 1
ATOM 530 O O . ALA A 1 72 ? 23.717 -12.320 -13.518 1.00 84.75 72 ALA A O 1
ATOM 531 N N . ALA A 1 73 ? 25.767 -11.626 -12.932 1.00 78.50 73 ALA A N 1
ATOM 532 C CA . ALA A 1 73 ? 26.202 -12.922 -12.412 1.00 78.50 73 ALA A CA 1
ATOM 533 C C . ALA A 1 73 ? 25.490 -13.320 -11.106 1.00 78.50 73 ALA A C 1
ATOM 535 O O . ALA A 1 73 ? 25.276 -14.505 -10.857 1.00 78.50 73 ALA A O 1
ATOM 536 N N . GLY A 1 74 ? 25.123 -12.340 -10.274 1.00 76.50 74 GLY A N 1
ATOM 537 C CA . GLY A 1 74 ? 24.465 -12.562 -8.985 1.00 76.50 74 GLY A CA 1
ATOM 538 C C . GLY A 1 74 ? 22.987 -12.955 -9.068 1.00 76.50 74 GLY A C 1
ATOM 539 O O . GLY A 1 74 ? 22.411 -13.326 -8.049 1.00 76.50 74 GLY A O 1
ATOM 540 N N . GLY A 1 75 ? 22.362 -12.874 -10.250 1.00 79.75 75 GLY A N 1
ATOM 541 C CA . GLY A 1 75 ? 20.956 -13.244 -10.449 1.00 79.75 75 GLY A CA 1
ATOM 542 C C . GLY A 1 75 ? 19.952 -12.328 -9.739 1.00 79.75 75 GLY A C 1
ATOM 543 O O . GLY A 1 75 ? 18.806 -12.728 -9.531 1.00 79.75 75 GLY A O 1
ATOM 544 N N . VAL A 1 76 ? 20.372 -11.120 -9.349 1.00 91.19 76 VAL A N 1
ATOM 545 C CA . VAL A 1 76 ? 19.478 -10.117 -8.761 1.00 91.19 76 VAL A CA 1
ATOM 546 C C . VAL A 1 76 ? 18.622 -9.478 -9.849 1.00 91.19 76 VAL A C 1
ATOM 548 O O . VAL A 1 76 ? 19.101 -9.204 -10.947 1.00 91.19 76 VAL A O 1
ATOM 551 N N . VAL A 1 77 ? 17.354 -9.227 -9.540 1.00 95.06 77 VAL A N 1
ATOM 552 C CA . VAL A 1 77 ? 16.426 -8.536 -10.437 1.00 95.06 77 VAL A CA 1
ATOM 553 C C . VAL A 1 77 ? 16.337 -7.065 -10.045 1.00 95.06 77 VAL A C 1
ATOM 555 O O . VAL A 1 77 ? 16.235 -6.740 -8.863 1.00 95.06 77 VAL A O 1
ATOM 558 N N . GLN A 1 78 ? 16.348 -6.165 -11.022 1.00 96.50 78 GLN A N 1
ATOM 559 C CA . GLN A 1 78 ? 16.179 -4.738 -10.779 1.00 96.50 78 GLN A CA 1
ATOM 560 C C . GLN A 1 78 ? 14.754 -4.287 -11.104 1.00 96.50 78 GLN A C 1
ATOM 562 O O . GLN A 1 78 ? 14.255 -4.514 -12.204 1.00 96.50 78 GLN A O 1
ATOM 567 N N . CYS A 1 79 ? 14.137 -3.577 -10.165 1.00 97.81 79 CYS A N 1
ATOM 568 C CA . CYS A 1 79 ? 12.899 -2.830 -10.360 1.00 97.81 79 CYS A CA 1
ATOM 569 C C . CYS A 1 79 ? 13.237 -1.333 -10.264 1.00 97.81 79 CYS A C 1
ATOM 571 O O . CYS A 1 79 ? 13.478 -0.816 -9.169 1.00 97.81 79 CYS A O 1
ATOM 573 N N . PRO A 1 80 ? 13.425 -0.630 -11.391 1.00 97.31 80 PRO A N 1
ATOM 574 C CA . PRO A 1 80 ? 13.975 0.719 -11.363 1.00 97.31 80 PRO A CA 1
ATOM 575 C C . PRO A 1 80 ? 12.937 1.785 -11.003 1.00 97.31 80 PRO A C 1
ATOM 577 O O . PRO A 1 80 ? 13.325 2.813 -10.449 1.00 97.31 80 PRO A O 1
ATOM 580 N N . THR A 1 81 ? 11.643 1.546 -11.248 1.00 97.12 81 THR A N 1
ATOM 581 C CA . THR A 1 81 ? 10.541 2.480 -10.942 1.00 97.12 81 THR A CA 1
ATOM 582 C C . THR A 1 81 ? 10.791 3.883 -11.503 1.00 97.12 81 THR A C 1
ATOM 584 O O . THR A 1 81 ? 10.626 4.898 -10.821 1.00 97.12 81 THR A O 1
ATOM 587 N N . LEU A 1 82 ? 11.256 3.956 -12.751 1.00 97.38 82 LEU A N 1
ATOM 588 C CA . LEU A 1 82 ? 11.608 5.221 -13.402 1.00 97.38 82 LEU A CA 1
ATOM 589 C C . LEU A 1 82 ? 10.415 6.187 -13.455 1.00 97.38 82 LEU A C 1
ATOM 591 O O . LEU A 1 82 ? 10.614 7.400 -13.372 1.00 97.38 82 LEU A O 1
ATOM 595 N N . ALA A 1 83 ? 9.190 5.663 -13.528 1.00 95.38 83 ALA A N 1
ATOM 596 C CA . ALA A 1 83 ? 7.940 6.409 -13.487 1.00 95.38 83 ALA A CA 1
ATOM 597 C C . ALA A 1 83 ? 7.797 7.263 -12.219 1.00 95.38 83 ALA A C 1
ATOM 599 O O . ALA A 1 83 ? 7.257 8.361 -12.302 1.00 95.38 83 ALA A O 1
ATOM 600 N N . VAL A 1 84 ? 8.332 6.823 -11.074 1.00 93.56 84 VAL A N 1
ATOM 601 C CA . VAL A 1 84 ? 8.358 7.619 -9.834 1.00 93.56 84 VAL A CA 1
ATOM 602 C C . VAL A 1 84 ? 9.252 8.830 -10.007 1.00 93.56 84 VAL A C 1
ATOM 604 O O . VAL A 1 84 ? 8.836 9.967 -9.792 1.00 93.56 84 VAL A O 1
ATOM 607 N N . MET A 1 85 ? 10.495 8.579 -10.418 1.00 91.75 85 MET A N 1
ATOM 608 C CA . MET A 1 85 ? 11.510 9.620 -10.526 1.00 91.75 85 MET A CA 1
ATOM 609 C C . MET A 1 85 ? 11.097 10.657 -11.573 1.00 91.75 85 MET A C 1
ATOM 611 O O . MET A 1 85 ? 11.225 11.858 -11.347 1.00 91.75 85 MET A O 1
ATOM 615 N N . GLN A 1 86 ? 10.539 10.193 -12.692 1.00 92.81 86 GLN A N 1
ATOM 616 C CA . GLN A 1 86 ? 9.997 11.039 -13.746 1.00 92.81 86 GLN A CA 1
ATOM 617 C C . GLN A 1 86 ? 8.729 11.784 -13.293 1.00 92.81 86 GLN A C 1
ATOM 619 O O . GLN A 1 86 ? 8.639 12.994 -13.493 1.00 92.81 86 GLN A O 1
ATOM 624 N N . GLY A 1 87 ? 7.782 11.102 -12.642 1.00 91.62 87 GLY A N 1
ATOM 625 C CA . GLY A 1 87 ? 6.520 11.687 -12.181 1.00 91.62 87 GLY A CA 1
ATOM 626 C C . GLY A 1 87 ? 6.723 12.809 -11.162 1.00 91.62 87 GLY A C 1
ATOM 627 O O . GLY A 1 87 ? 6.121 13.875 -11.285 1.00 91.62 87 GLY A O 1
ATOM 628 N N . ILE A 1 88 ? 7.657 12.637 -10.223 1.00 89.00 88 ILE A N 1
ATOM 629 C CA . ILE A 1 88 ? 8.035 13.680 -9.259 1.00 89.00 88 ILE A CA 1
ATOM 630 C C . ILE A 1 88 ? 8.646 14.903 -9.967 1.00 89.00 88 ILE A C 1
ATOM 632 O O . ILE A 1 88 ? 8.369 16.041 -9.580 1.00 89.00 88 ILE A O 1
ATOM 636 N N . VAL A 1 89 ? 9.463 14.700 -11.009 1.00 89.50 89 VAL A N 1
ATOM 637 C CA . VAL A 1 89 ? 10.033 15.802 -11.808 1.00 89.50 89 VAL A CA 1
ATOM 638 C C . VAL A 1 89 ? 8.942 16.555 -12.574 1.00 89.50 89 VAL A C 1
ATOM 640 O O . VAL A 1 89 ? 8.958 17.784 -12.594 1.00 89.50 89 VAL A O 1
ATOM 643 N N . GLU A 1 90 ? 7.994 15.841 -13.180 1.00 88.69 90 GLU A N 1
ATOM 644 C CA . GLU A 1 90 ? 6.856 16.429 -13.902 1.00 88.69 90 GLU A CA 1
ATOM 645 C C . GLU A 1 90 ? 5.919 17.194 -12.961 1.00 88.69 90 GLU A C 1
ATOM 647 O O . GLU A 1 90 ? 5.484 18.299 -13.285 1.00 88.69 90 GLU A O 1
ATOM 652 N N . TYR A 1 91 ? 5.677 16.655 -11.764 1.00 84.00 91 TYR A N 1
ATOM 653 C CA . TYR A 1 91 ? 4.904 17.326 -10.722 1.00 84.00 91 TYR A CA 1
ATOM 654 C C . TYR A 1 91 ? 5.576 18.628 -10.269 1.00 84.00 91 TYR A C 1
ATOM 656 O O . TYR A 1 91 ? 4.935 19.671 -10.199 1.00 84.00 91 TYR A O 1
ATOM 664 N N . ALA A 1 92 ? 6.892 18.607 -10.035 1.00 76.94 92 ALA A N 1
ATOM 665 C CA . ALA A 1 92 ? 7.655 19.808 -9.685 1.00 76.94 92 ALA A CA 1
ATOM 666 C C . ALA A 1 92 ? 7.704 20.859 -10.810 1.00 76.94 92 ALA A C 1
ATOM 668 O O . ALA A 1 92 ? 8.024 22.019 -10.548 1.00 76.94 92 ALA A O 1
ATOM 669 N N . ALA A 1 93 ? 7.422 20.454 -12.051 1.00 74.38 93 ALA A N 1
ATOM 670 C CA . ALA A 1 93 ? 7.255 21.335 -13.201 1.00 74.38 93 ALA A CA 1
ATOM 671 C C . ALA A 1 93 ? 5.792 21.775 -13.410 1.00 74.38 93 ALA A C 1
ATOM 673 O O . ALA A 1 93 ? 5.493 22.353 -14.454 1.00 74.38 93 ALA A O 1
ATOM 674 N N . GLU A 1 94 ? 4.902 21.484 -12.453 1.00 76.31 94 GLU A N 1
ATOM 675 C CA . GLU A 1 94 ? 3.474 21.838 -12.467 1.00 76.31 94 GLU A CA 1
ATOM 676 C C . GLU A 1 94 ? 2.761 21.371 -13.746 1.00 76.31 94 GLU A C 1
ATOM 678 O O . GLU A 1 94 ? 1.881 22.034 -14.293 1.00 76.31 94 GLU A O 1
ATOM 683 N N . THR A 1 95 ? 3.179 20.218 -14.270 1.00 62.94 95 THR A N 1
ATOM 684 C CA . THR A 1 95 ? 2.555 19.632 -15.454 1.00 62.94 95 THR A CA 1
ATOM 685 C C . THR A 1 95 ? 1.355 18.794 -15.025 1.00 62.94 95 THR A C 1
ATOM 687 O O . THR A 1 95 ? 1.483 17.603 -14.738 1.00 62.94 95 THR A O 1
ATOM 690 N N . ASP A 1 96 ? 0.183 19.427 -14.982 1.00 68.12 96 ASP A N 1
ATOM 691 C CA . ASP A 1 96 ? -1.085 18.745 -14.729 1.00 68.12 96 ASP A CA 1
ATOM 692 C C . ASP A 1 96 ? -1.548 17.983 -15.979 1.00 68.12 96 ASP A C 1
ATOM 694 O O . ASP A 1 96 ? -1.794 18.555 -17.044 1.00 68.12 96 ASP A O 1
ATOM 698 N N . GLY A 1 97 ? -1.675 16.661 -15.853 1.00 72.00 97 GLY A N 1
ATOM 699 C CA . GLY A 1 97 ? -2.202 15.801 -16.909 1.00 72.00 97 GLY A CA 1
ATOM 700 C C . GLY A 1 97 ? -3.719 15.594 -16.801 1.00 72.00 97 GLY A C 1
ATOM 701 O O . GLY A 1 97 ? -4.264 15.605 -15.695 1.00 72.00 97 GLY A O 1
ATOM 702 N N . PRO A 1 98 ? -4.416 15.263 -17.909 1.00 80.56 98 PRO A N 1
ATOM 703 C CA . PRO A 1 98 ? -5.843 14.899 -17.885 1.00 80.56 98 PRO A CA 1
ATOM 704 C C . PRO A 1 98 ? -6.140 13.703 -16.967 1.00 80.56 98 PRO A C 1
ATOM 706 O O . PRO A 1 98 ? -7.278 13.475 -16.564 1.00 80.56 98 PRO A O 1
ATOM 709 N N . MET A 1 99 ? -5.100 12.952 -16.612 1.00 86.19 99 MET A N 1
ATOM 710 C CA . MET A 1 99 ? -5.159 11.778 -15.758 1.00 86.19 99 MET A CA 1
ATOM 711 C C . MET A 1 99 ? -5.350 12.101 -14.273 1.00 86.19 99 MET A C 1
ATOM 713 O O . MET A 1 99 ? -5.750 11.221 -13.515 1.00 86.19 99 MET A O 1
ATOM 717 N N . LEU A 1 100 ? -5.152 13.354 -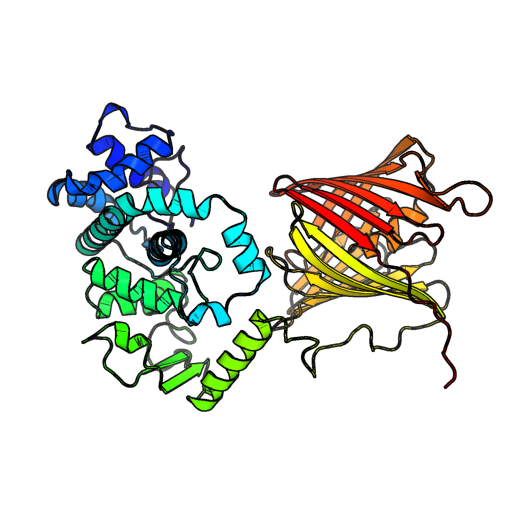13.848 1.00 86.12 100 LEU A N 1
ATOM 718 C CA . LEU A 1 100 ? -5.393 13.764 -12.461 1.00 86.12 100 LEU A CA 1
ATOM 719 C C . LEU A 1 100 ? -6.853 13.592 -12.024 1.00 86.12 100 LEU A C 1
ATOM 721 O O . LEU A 1 100 ? -7.115 13.492 -10.828 1.00 86.12 100 LEU A O 1
ATOM 725 N N . ARG A 1 101 ? -7.798 13.479 -12.970 1.00 87.81 101 ARG A N 1
ATOM 726 C CA . ARG A 1 101 ? -9.203 13.152 -12.673 1.00 87.81 101 ARG A CA 1
ATOM 727 C C . ARG A 1 101 ? -9.390 11.802 -11.970 1.00 87.81 101 ARG A C 1
ATOM 729 O O . ARG A 1 101 ? -10.436 11.583 -11.381 1.00 87.81 101 ARG A O 1
ATOM 736 N N . TYR A 1 102 ? -8.407 10.904 -12.056 1.00 85.69 102 TYR A N 1
ATOM 737 C CA . TYR A 1 102 ? -8.423 9.595 -11.392 1.00 85.69 102 TYR A CA 1
ATOM 738 C C . TYR A 1 102 ? -7.627 9.597 -10.078 1.00 85.69 102 TYR A C 1
ATOM 740 O O . TYR A 1 102 ? -7.405 8.540 -9.494 1.00 85.69 102 TYR A O 1
ATOM 748 N N . VAL A 1 103 ? -7.158 10.764 -9.621 1.00 83.44 103 VAL A N 1
ATOM 749 C CA . VAL A 1 103 ? -6.376 10.906 -8.389 1.00 83.44 103 VAL A CA 1
ATOM 750 C C . VAL A 1 103 ? -7.253 11.517 -7.290 1.00 83.44 103 VAL A C 1
ATOM 752 O O . VAL A 1 103 ? -7.700 12.664 -7.436 1.00 83.44 103 VAL A O 1
ATOM 755 N N . PRO A 1 104 ? -7.475 10.801 -6.172 1.00 76.44 104 PRO A N 1
ATOM 756 C CA . PRO A 1 104 ? -8.252 11.306 -5.046 1.00 76.44 104 PRO A CA 1
ATOM 757 C C . PRO A 1 104 ? -7.760 12.662 -4.521 1.00 76.44 104 PRO A C 1
ATOM 759 O O . PRO A 1 104 ? -6.558 12.936 -4.488 1.00 76.44 104 PRO A O 1
ATOM 762 N N . ALA A 1 105 ? -8.685 13.523 -4.083 1.00 73.50 105 ALA A N 1
ATOM 763 C CA . ALA A 1 105 ? -8.354 14.867 -3.590 1.00 73.50 105 ALA A CA 1
ATOM 764 C C . ALA A 1 105 ? -7.339 14.852 -2.432 1.00 73.50 105 ALA A C 1
ATOM 766 O O . ALA A 1 105 ? -6.361 15.590 -2.477 1.00 73.50 105 ALA A O 1
ATOM 767 N N . ASN A 1 106 ? -7.500 13.949 -1.462 1.00 64.19 106 ASN A N 1
ATOM 768 C CA . ASN A 1 106 ? -6.568 13.790 -0.339 1.00 64.19 106 ASN A CA 1
ATOM 769 C C . ASN A 1 106 ? -5.157 13.380 -0.794 1.00 64.19 106 ASN A C 1
ATOM 771 O O . ASN A 1 106 ? -4.167 13.751 -0.172 1.00 64.19 106 ASN A O 1
ATOM 775 N N . MET A 1 107 ? -5.047 12.628 -1.888 1.00 73.50 107 MET A N 1
ATOM 776 C CA . MET A 1 107 ? -3.761 12.242 -2.459 1.00 73.50 107 MET A CA 1
ATOM 777 C C . MET A 1 107 ? -3.087 13.429 -3.155 1.00 73.50 107 MET A C 1
ATOM 779 O O . MET A 1 107 ? -1.889 13.641 -2.986 1.00 73.50 107 MET A O 1
ATOM 783 N N . ARG A 1 108 ? -3.864 14.261 -3.861 1.00 78.00 108 ARG A N 1
ATOM 784 C CA . ARG A 1 108 ? -3.372 15.525 -4.437 1.00 78.00 108 ARG A CA 1
ATOM 785 C C . ARG A 1 108 ? -2.948 16.516 -3.351 1.00 78.00 108 ARG A C 1
ATOM 787 O O . ARG A 1 108 ? -1.910 17.159 -3.487 1.00 78.00 108 ARG A O 1
ATOM 794 N N . GLU A 1 109 ? -3.705 16.600 -2.260 1.00 72.12 109 GLU A N 1
ATOM 795 C CA . GLU A 1 109 ? -3.339 17.377 -1.071 1.00 72.12 109 GLU A CA 1
ATOM 796 C C . GLU A 1 109 ? -2.059 16.844 -0.422 1.00 72.12 109 GLU A C 1
ATOM 798 O O . GLU A 1 109 ? -1.166 17.630 -0.121 1.00 72.12 109 GLU A O 1
ATOM 803 N N . PHE A 1 110 ? -1.917 15.523 -0.272 1.00 71.38 110 PHE A N 1
ATOM 804 C CA . PHE A 1 110 ? -0.690 14.907 0.234 1.00 71.38 110 PHE A CA 1
ATOM 805 C C . PHE A 1 110 ? 0.527 15.284 -0.623 1.00 71.38 110 PHE A C 1
ATOM 807 O O . PHE A 1 110 ? 1.548 15.709 -0.078 1.00 71.38 110 PHE A O 1
ATOM 814 N N . TRP A 1 111 ? 0.412 15.221 -1.953 1.00 79.62 111 TRP A N 1
ATOM 815 C CA . TRP A 1 111 ? 1.483 15.645 -2.861 1.00 79.62 111 TRP A CA 1
ATOM 816 C C . TRP A 1 111 ? 1.835 17.126 -2.684 1.00 79.62 111 TRP A C 1
ATOM 818 O O . TRP A 1 111 ? 3.017 17.473 -2.657 1.00 79.62 111 TRP A O 1
ATOM 828 N N . ALA A 1 112 ? 0.822 17.977 -2.491 1.00 75.19 112 ALA A N 1
ATOM 829 C CA . ALA A 1 112 ? 0.995 19.408 -2.244 1.00 75.19 112 ALA A CA 1
ATOM 830 C C . ALA A 1 112 ? 1.544 19.733 -0.842 1.00 75.19 112 ALA A C 1
ATOM 832 O O . ALA A 1 112 ? 2.133 20.793 -0.643 1.00 75.19 112 ALA A O 1
ATOM 833 N N . SER A 1 113 ? 1.360 18.837 0.131 1.00 62.47 113 SER A N 1
ATOM 834 C CA . SER A 1 113 ? 1.732 19.051 1.535 1.00 62.47 113 SER A CA 1
ATOM 835 C C . SER A 1 113 ? 3.218 18.830 1.852 1.00 62.47 113 SER A C 1
ATOM 837 O O . SER A 1 113 ? 3.667 19.173 2.946 1.00 62.47 113 SER A O 1
ATOM 839 N N . GLY A 1 114 ? 3.986 18.254 0.921 1.00 63.94 114 GLY A N 1
ATOM 840 C CA . GLY A 1 114 ? 5.383 17.866 1.128 1.00 63.94 114 GLY A CA 1
ATOM 841 C C . GLY A 1 114 ? 6.410 18.665 0.316 1.00 63.94 114 GLY A C 1
ATOM 842 O O . GLY A 1 114 ? 6.088 19.443 -0.577 1.00 63.94 114 GLY A O 1
ATOM 843 N N . ASN A 1 115 ? 7.696 18.383 0.556 1.00 69.31 115 ASN A N 1
ATOM 844 C CA . ASN A 1 115 ? 8.829 18.940 -0.201 1.00 69.31 115 ASN A CA 1
ATOM 845 C C . ASN A 1 115 ? 9.000 18.318 -1.610 1.00 69.31 115 ASN A C 1
ATOM 847 O O . ASN A 1 115 ? 10.089 18.393 -2.183 1.00 69.31 115 ASN A O 1
ATOM 851 N N . TYR A 1 116 ? 7.964 17.702 -2.200 1.00 78.75 116 TYR A N 1
ATOM 852 C CA . TYR A 1 116 ? 8.058 17.031 -3.508 1.00 78.75 116 TYR A CA 1
ATOM 853 C C . TYR A 1 116 ? 8.492 17.976 -4.630 1.00 78.75 116 TYR A C 1
ATOM 855 O O . TYR A 1 116 ? 9.255 17.571 -5.501 1.00 78.75 116 TYR A O 1
ATOM 863 N N . ALA A 1 117 ? 8.087 19.248 -4.583 1.00 77.19 117 ALA A N 1
ATOM 864 C CA . ALA A 1 117 ? 8.524 20.241 -5.561 1.00 77.19 117 ALA A CA 1
ATOM 865 C C . ALA A 1 117 ? 10.041 20.508 -5.486 1.00 77.19 117 ALA A C 1
ATOM 867 O O . ALA A 1 117 ? 10.715 20.628 -6.509 1.00 77.19 117 ALA A O 1
ATOM 868 N N . GLU A 1 118 ? 10.607 20.593 -4.279 1.00 76.69 118 GLU A N 1
ATOM 869 C CA . GLU A 1 118 ? 12.051 20.771 -4.092 1.00 76.69 118 GLU A CA 1
ATOM 870 C C . GLU A 1 118 ? 12.820 19.500 -4.451 1.00 76.69 118 GLU A C 1
ATOM 872 O O . GLU A 1 118 ? 13.798 19.556 -5.200 1.00 76.69 118 GLU A O 1
ATOM 877 N N . TYR A 1 119 ? 12.327 18.353 -3.986 1.00 81.38 119 TYR A N 1
ATOM 878 C CA . TYR A 1 119 ? 12.895 17.056 -4.312 1.00 81.38 119 TYR A CA 1
ATOM 879 C C . TYR A 1 119 ? 12.898 16.812 -5.826 1.00 81.38 119 TYR A C 1
ATOM 881 O O . TYR A 1 119 ? 13.935 16.462 -6.381 1.00 81.38 119 TYR A O 1
ATOM 889 N N . GLY A 1 120 ? 11.802 17.105 -6.529 1.00 84.94 120 GLY A N 1
ATOM 890 C CA . GLY A 1 120 ? 11.715 16.992 -7.986 1.00 84.94 120 GLY A CA 1
ATOM 891 C C . GLY A 1 120 ? 12.684 17.909 -8.727 1.00 84.94 120 GLY A C 1
ATOM 892 O O . GLY A 1 120 ? 13.337 17.468 -9.675 1.00 84.94 120 GLY A O 1
ATOM 893 N N . ARG A 1 121 ? 12.887 19.150 -8.260 1.00 81.56 121 ARG A N 1
ATOM 894 C CA . ARG A 1 121 ? 13.929 20.034 -8.818 1.00 81.56 121 ARG A CA 1
ATOM 895 C C . ARG A 1 121 ? 15.330 19.432 -8.680 1.00 81.56 121 ARG A C 1
ATOM 897 O O . ARG A 1 121 ? 16.108 19.519 -9.627 1.00 81.56 121 ARG A O 1
ATOM 904 N N . ALA A 1 122 ? 15.639 18.798 -7.548 1.00 80.62 122 ALA A N 1
ATOM 905 C CA . ALA A 1 122 ? 16.917 18.112 -7.339 1.00 80.62 122 ALA A CA 1
ATOM 906 C C . ALA A 1 122 ? 17.035 16.806 -8.152 1.00 80.62 122 ALA A C 1
ATOM 908 O O . ALA A 1 122 ? 18.111 16.484 -8.663 1.00 80.62 122 ALA A O 1
ATOM 909 N N . MET A 1 123 ? 15.936 16.064 -8.305 1.00 85.81 123 MET A N 1
ATOM 910 C CA . MET A 1 123 ? 15.878 14.814 -9.068 1.00 85.81 123 MET A CA 1
ATOM 911 C C . MET A 1 123 ? 15.990 15.029 -10.575 1.00 85.81 123 MET A C 1
ATOM 913 O O . MET A 1 123 ? 16.508 14.157 -11.273 1.00 85.81 123 MET A O 1
ATOM 917 N N . LYS A 1 124 ? 15.594 16.200 -11.087 1.00 89.12 124 LYS A N 1
ATOM 918 C CA . LYS A 1 124 ? 15.673 16.537 -12.516 1.00 89.12 124 LYS A CA 1
ATOM 919 C C . LYS A 1 124 ? 17.070 16.321 -13.109 1.00 89.12 124 LYS A C 1
ATOM 921 O O . LYS A 1 124 ? 17.182 15.878 -14.247 1.00 89.12 124 LYS A O 1
ATOM 926 N N . ALA A 1 125 ? 18.124 16.603 -12.341 1.00 87.25 125 ALA A N 1
ATOM 927 C CA . ALA A 1 125 ? 19.505 16.387 -12.775 1.00 87.25 125 ALA A CA 1
ATOM 928 C C . ALA A 1 125 ? 19.934 14.906 -12.742 1.00 87.25 125 ALA A C 1
ATOM 930 O O . ALA A 1 125 ? 20.877 14.530 -13.425 1.00 87.25 125 ALA A O 1
ATOM 931 N N . GLN A 1 126 ? 19.253 14.061 -11.963 1.00 88.56 126 GLN A N 1
ATOM 932 C CA . GLN A 1 126 ? 19.628 12.665 -11.705 1.00 88.56 126 GLN A CA 1
ATOM 933 C C . GLN A 1 126 ? 18.934 11.677 -12.653 1.00 88.56 126 GLN A C 1
ATOM 935 O O . GLN A 1 126 ? 19.543 10.687 -13.060 1.00 88.56 126 GLN A O 1
ATOM 940 N N . VAL A 1 127 ? 17.679 11.951 -13.033 1.00 92.38 127 VAL A N 1
ATOM 941 C CA . VAL A 1 127 ? 16.848 11.055 -13.863 1.00 92.38 127 VAL A CA 1
ATOM 942 C C . VAL A 1 127 ? 17.534 10.611 -15.165 1.00 92.38 127 VAL A C 1
ATOM 944 O O . VAL A 1 127 ? 17.507 9.410 -15.448 1.00 92.38 127 VAL A O 1
ATOM 947 N N . PRO A 1 128 ? 18.195 11.491 -15.949 1.00 92.00 128 PRO A N 1
ATOM 948 C CA . PRO A 1 128 ? 18.893 11.061 -17.163 1.00 92.00 128 PRO A CA 1
ATOM 949 C C . PRO A 1 128 ? 20.003 10.039 -16.884 1.00 92.00 128 PRO A C 1
ATOM 951 O O . PRO A 1 128 ? 20.137 9.055 -17.613 1.00 92.00 128 PRO A O 1
ATOM 954 N N . GLY A 1 129 ? 20.759 10.234 -15.798 1.00 92.38 129 GLY A N 1
ATOM 955 C CA . GLY A 1 129 ? 21.772 9.287 -15.345 1.00 92.38 129 GLY A CA 1
ATOM 956 C C . GLY A 1 129 ? 21.148 7.947 -14.964 1.00 92.38 129 GLY A C 1
ATOM 957 O O . GLY A 1 129 ? 21.522 6.911 -15.504 1.00 92.38 129 GLY A O 1
ATOM 958 N N . MET A 1 130 ? 20.131 7.956 -14.102 1.00 94.88 130 MET A N 1
ATOM 959 C CA . MET A 1 130 ? 19.437 6.732 -13.676 1.00 94.88 130 MET A CA 1
ATOM 960 C C . MET A 1 130 ? 18.913 5.919 -14.868 1.00 94.88 130 MET A C 1
ATOM 962 O O . MET A 1 130 ? 19.147 4.714 -14.940 1.00 94.88 130 MET A O 1
ATOM 966 N N . ARG A 1 131 ? 18.296 6.583 -15.852 1.00 95.50 131 ARG A N 1
ATOM 967 C CA . ARG A 1 131 ? 17.838 5.963 -17.105 1.00 95.50 131 ARG A CA 1
ATOM 968 C C . ARG A 1 131 ? 18.984 5.345 -17.903 1.00 95.50 131 ARG A C 1
ATOM 970 O O . ARG A 1 131 ? 18.920 4.173 -18.268 1.00 95.50 131 ARG A O 1
ATOM 977 N N . ARG A 1 132 ? 20.074 6.092 -18.120 1.00 95.31 132 ARG A N 1
ATOM 978 C CA . ARG A 1 132 ? 21.274 5.561 -18.792 1.00 95.31 132 ARG A CA 1
ATOM 979 C C . ARG A 1 132 ? 21.792 4.309 -18.083 1.00 95.31 132 ARG A C 1
ATOM 981 O O . ARG A 1 132 ? 22.135 3.333 -18.747 1.00 95.31 132 ARG A O 1
ATOM 988 N N . PHE A 1 133 ? 21.827 4.321 -16.751 1.00 96.44 133 PHE A N 1
ATOM 989 C CA . PHE A 1 133 ? 22.306 3.187 -15.970 1.00 96.44 133 PHE A CA 1
ATOM 990 C C . PHE A 1 133 ? 21.388 1.962 -16.072 1.00 96.44 133 PHE A C 1
ATOM 992 O O . PHE A 1 133 ? 21.897 0.853 -16.203 1.00 96.44 133 PHE A O 1
ATOM 999 N N . VAL A 1 134 ? 20.062 2.140 -16.113 1.00 97.50 134 VAL A N 1
ATOM 1000 C CA . VAL A 1 134 ? 19.114 1.042 -16.401 1.00 97.50 134 VAL A CA 1
ATOM 1001 C C . VAL A 1 134 ? 19.426 0.383 -17.744 1.00 97.50 134 VAL A C 1
ATOM 1003 O O . VAL A 1 134 ? 19.492 -0.844 -17.824 1.00 97.50 134 VAL A O 1
ATOM 1006 N N . GLY A 1 135 ? 19.713 1.178 -18.777 1.00 96.94 135 GLY A N 1
ATOM 1007 C CA . GLY A 1 135 ? 20.159 0.658 -20.070 1.00 96.94 135 GLY A CA 1
ATOM 1008 C C . GLY A 1 135 ? 21.456 -0.152 -19.988 1.00 96.94 135 GLY A C 1
ATOM 1009 O O . GLY A 1 135 ? 21.587 -1.184 -20.646 1.00 96.94 135 GLY A O 1
ATOM 1010 N N . VAL A 1 136 ? 22.416 0.287 -19.168 1.00 96.75 136 VAL A N 1
ATOM 1011 C CA . VAL A 1 136 ? 23.672 -0.448 -18.940 1.00 96.75 136 VAL A CA 1
ATOM 1012 C C . VAL A 1 136 ? 23.422 -1.765 -18.206 1.00 96.75 136 VAL A C 1
ATOM 1014 O O . VAL A 1 136 ? 23.931 -2.795 -18.643 1.00 96.75 136 VAL A O 1
ATOM 1017 N N . LEU A 1 137 ? 22.616 -1.759 -17.140 1.00 96.25 137 LEU A N 1
ATOM 1018 C CA . LEU A 1 137 ? 22.233 -2.970 -16.407 1.00 96.25 137 LEU A CA 1
ATOM 1019 C C . LEU A 1 137 ? 21.580 -3.992 -17.345 1.00 96.25 137 LEU A C 1
ATOM 1021 O O . LEU A 1 137 ? 21.972 -5.159 -17.352 1.00 96.25 137 LEU A O 1
ATOM 1025 N N . HIS A 1 138 ? 20.651 -3.538 -18.189 1.00 96.88 138 HIS A N 1
ATOM 1026 C CA . HIS A 1 138 ? 20.001 -4.389 -19.179 1.00 96.88 138 HIS A CA 1
ATOM 1027 C C . HIS A 1 138 ? 21.007 -4.997 -20.167 1.00 96.88 138 HIS A C 1
ATOM 1029 O O . HIS A 1 138 ? 21.037 -6.214 -20.343 1.00 96.88 138 HIS A O 1
ATOM 1035 N N . ARG A 1 139 ? 21.892 -4.181 -20.762 1.00 95.81 139 ARG A N 1
ATOM 1036 C CA . ARG A 1 139 ? 22.937 -4.671 -21.684 1.00 95.81 139 ARG A CA 1
ATOM 1037 C C . ARG A 1 139 ? 23.920 -5.635 -21.019 1.00 95.81 139 ARG A C 1
ATOM 1039 O O . ARG A 1 139 ? 24.434 -6.525 -21.689 1.00 95.81 139 ARG A O 1
ATOM 1046 N N . ALA A 1 140 ? 24.168 -5.477 -19.720 1.00 94.56 140 ALA A N 1
ATOM 1047 C CA . ALA A 1 140 ? 24.993 -6.392 -18.937 1.00 94.56 140 ALA A CA 1
ATOM 1048 C C . ALA A 1 140 ? 24.287 -7.726 -18.617 1.00 94.56 140 ALA A C 1
ATOM 1050 O O . ALA A 1 140 ? 24.938 -8.644 -18.126 1.00 94.56 140 ALA A O 1
ATOM 1051 N N . GLY A 1 141 ? 22.986 -7.856 -18.901 1.00 93.94 141 GLY A N 1
ATOM 1052 C CA . GLY A 1 141 ? 22.202 -9.066 -18.649 1.00 93.94 141 GLY A CA 1
ATOM 1053 C C . GLY A 1 141 ? 21.541 -9.114 -17.271 1.00 93.94 141 GLY A C 1
ATOM 1054 O O . GLY A 1 141 ? 21.116 -10.187 -16.846 1.00 93.94 141 GLY A O 1
ATOM 1055 N N . VAL A 1 142 ? 21.442 -7.983 -16.563 1.00 94.69 142 VAL A N 1
ATOM 1056 C CA . VAL A 1 142 ? 20.673 -7.894 -15.313 1.00 94.69 142 VAL A CA 1
ATOM 1057 C C . VAL A 1 142 ? 19.178 -7.948 -15.649 1.00 94.69 142 VAL A C 1
ATOM 1059 O O . VAL A 1 142 ? 18.705 -7.099 -16.409 1.00 94.69 142 VAL A O 1
ATOM 1062 N N . PRO A 1 143 ? 18.405 -8.904 -15.101 1.00 94.62 143 PRO A N 1
ATOM 1063 C CA . PRO A 1 143 ? 16.965 -8.946 -15.320 1.00 94.62 143 PRO A CA 1
ATOM 1064 C C . PRO A 1 143 ? 16.278 -7.686 -14.786 1.00 94.62 143 PRO A C 1
ATOM 1066 O O . PRO A 1 143 ? 16.500 -7.292 -13.640 1.00 94.62 143 PRO A O 1
ATOM 1069 N N . ILE A 1 144 ? 15.406 -7.088 -15.598 1.00 97.88 144 ILE A N 1
ATOM 1070 C CA . ILE A 1 144 ? 14.603 -5.916 -15.230 1.00 97.88 144 ILE A CA 1
ATOM 1071 C C . ILE A 1 144 ? 13.129 -6.321 -15.116 1.00 97.88 144 ILE A C 1
ATOM 1073 O O . ILE A 1 144 ? 12.619 -7.047 -15.975 1.00 97.88 144 ILE A O 1
ATOM 1077 N N . ILE A 1 145 ? 12.443 -5.834 -14.081 1.00 97.94 145 ILE A N 1
ATOM 1078 C CA . ILE A 1 145 ? 10.977 -5.876 -13.962 1.00 97.94 145 ILE A CA 1
ATOM 1079 C C . ILE A 1 145 ? 10.408 -4.458 -13.947 1.00 97.94 145 ILE A C 1
ATOM 1081 O O . ILE A 1 145 ? 11.029 -3.545 -13.405 1.00 97.94 145 ILE A O 1
ATOM 1085 N N . ALA A 1 146 ? 9.225 -4.282 -14.530 1.00 98.06 146 ALA A N 1
ATOM 1086 C CA . ALA A 1 146 ? 8.492 -3.026 -14.463 1.00 98.06 146 ALA A CA 1
ATOM 1087 C C . ALA A 1 146 ? 7.711 -2.943 -13.147 1.00 98.06 146 ALA A C 1
ATOM 1089 O O . ALA A 1 146 ? 6.960 -3.852 -12.792 1.00 98.06 146 ALA A O 1
ATOM 1090 N N . GLY A 1 147 ? 7.861 -1.824 -12.448 1.00 96.38 147 GLY A N 1
ATOM 1091 C CA . GLY A 1 147 ? 7.108 -1.483 -11.247 1.00 96.38 147 GLY A CA 1
ATOM 1092 C C . GLY A 1 147 ? 6.950 0.028 -11.167 1.00 96.38 147 GLY A C 1
ATOM 1093 O O . GLY A 1 147 ? 7.760 0.763 -11.726 1.00 96.38 147 GLY A O 1
ATOM 1094 N N . THR A 1 148 ? 5.890 0.501 -10.516 1.00 94.31 148 THR A N 1
ATOM 1095 C CA . THR A 1 148 ? 5.530 1.927 -10.560 1.00 94.31 148 THR A CA 1
ATOM 1096 C C . THR A 1 148 ? 5.572 2.621 -9.211 1.00 94.31 148 THR A C 1
ATOM 1098 O O . THR A 1 148 ? 5.674 3.838 -9.203 1.00 94.31 148 THR A O 1
ATOM 1101 N N . ASP A 1 149 ? 5.523 1.878 -8.099 1.00 92.38 149 ASP A N 1
ATOM 1102 C CA . ASP A 1 149 ? 5.450 2.429 -6.736 1.00 92.38 149 ASP A CA 1
ATOM 1103 C C . ASP A 1 149 ? 4.304 3.453 -6.592 1.00 92.38 149 ASP A C 1
ATOM 1105 O O . ASP A 1 149 ? 4.480 4.654 -6.357 1.00 92.38 149 ASP A O 1
ATOM 1109 N N . LEU A 1 150 ? 3.094 2.951 -6.853 1.00 83.12 150 LEU A N 1
ATOM 1110 C CA . LEU A 1 150 ? 1.850 3.710 -6.835 1.00 83.12 150 LEU A CA 1
ATOM 1111 C C . LEU A 1 150 ? 1.666 4.443 -5.505 1.00 83.12 150 LEU A C 1
ATOM 1113 O O . LEU A 1 150 ? 1.816 3.853 -4.441 1.00 83.12 150 LEU A O 1
ATOM 1117 N N . GLY A 1 151 ? 1.311 5.725 -5.562 1.00 78.19 151 GLY A N 1
ATOM 1118 C CA . GLY A 1 151 ? 1.328 6.570 -4.364 1.00 78.19 151 GLY A CA 1
ATOM 1119 C C . GLY A 1 151 ? 1.994 7.919 -4.609 1.00 78.19 151 GLY A C 1
ATOM 1120 O O . GLY A 1 151 ? 1.572 8.953 -4.090 1.00 78.19 151 GLY A O 1
ATOM 1121 N N . ASN A 1 152 ? 3.042 7.890 -5.428 1.00 87.19 152 ASN A N 1
ATOM 1122 C CA . ASN A 1 152 ? 3.910 9.029 -5.687 1.00 87.19 152 ASN A CA 1
ATOM 1123 C C . ASN A 1 152 ? 3.289 10.053 -6.662 1.00 87.19 152 ASN A C 1
ATOM 1125 O O . ASN A 1 152 ? 2.424 9.692 -7.467 1.00 87.19 152 ASN A O 1
ATOM 1129 N N . PRO A 1 153 ? 3.737 11.325 -6.628 1.00 86.94 153 PRO A N 1
ATOM 1130 C CA . PRO A 1 153 ? 3.260 12.360 -7.543 1.00 86.94 153 PRO A CA 1
ATOM 1131 C C . PRO A 1 153 ? 3.325 11.945 -9.015 1.00 86.94 153 PRO A C 1
ATOM 1133 O O . PRO A 1 153 ? 4.347 11.443 -9.481 1.00 86.94 153 PRO A O 1
ATOM 1136 N N . ASN A 1 154 ? 2.220 12.155 -9.738 1.00 87.56 154 ASN A N 1
ATOM 1137 C CA . ASN A 1 154 ? 2.023 11.759 -11.141 1.00 87.56 154 ASN A CA 1
ATOM 1138 C C . ASN A 1 154 ? 2.188 10.253 -11.450 1.00 87.56 154 ASN A C 1
ATOM 1140 O O . ASN A 1 154 ? 2.141 9.853 -12.615 1.00 87.56 154 ASN A O 1
ATOM 1144 N N . VAL A 1 155 ? 2.274 9.386 -10.435 1.00 91.25 155 VAL A N 1
ATOM 1145 C CA . VAL A 1 155 ? 2.240 7.925 -10.593 1.00 91.25 155 VAL A CA 1
ATOM 1146 C C . VAL A 1 155 ? 0.807 7.427 -10.411 1.00 91.25 155 VAL A C 1
ATOM 1148 O O . VAL A 1 155 ? 0.354 7.119 -9.310 1.00 91.25 155 VAL A O 1
ATOM 1151 N N . ILE A 1 156 ? 0.074 7.364 -11.520 1.00 89.38 156 ILE A N 1
ATOM 1152 C CA . ILE A 1 156 ? -1.368 7.081 -11.533 1.00 89.38 156 ILE A CA 1
ATOM 1153 C C . ILE A 1 156 ? -1.617 5.597 -11.839 1.00 89.38 156 ILE A C 1
ATOM 1155 O O . ILE A 1 156 ? -0.954 5.024 -12.710 1.00 89.38 156 ILE A O 1
ATOM 1159 N N . ALA A 1 157 ? -2.564 4.972 -11.130 1.00 86.75 157 ALA A N 1
ATOM 1160 C CA . ALA A 1 157 ? -2.937 3.561 -11.286 1.00 86.75 157 ALA A CA 1
ATOM 1161 C C . ALA A 1 157 ? -3.191 3.176 -12.749 1.00 86.75 157 ALA A C 1
ATOM 1163 O O . ALA A 1 157 ? -3.867 3.903 -13.474 1.00 86.75 157 ALA A O 1
ATOM 1164 N N . GLY A 1 158 ? -2.632 2.045 -13.191 1.00 88.50 158 GLY A N 1
ATOM 1165 C CA . GLY A 1 158 ? -2.693 1.585 -14.583 1.00 88.50 158 GLY A CA 1
ATOM 1166 C C . GLY A 1 158 ? -1.789 2.391 -15.523 1.00 88.50 158 GLY A C 1
ATOM 1167 O O . GLY A 1 158 ? -0.838 1.856 -16.086 1.00 88.50 158 GLY A O 1
ATOM 1168 N N . TYR A 1 159 ? -2.025 3.698 -15.643 1.00 90.62 159 TYR A N 1
ATOM 1169 C CA . TYR A 1 159 ? -1.326 4.588 -16.580 1.00 90.62 159 TYR A CA 1
ATOM 1170 C C . TYR A 1 159 ? 0.188 4.654 -16.364 1.00 90.62 159 TYR A C 1
ATOM 1172 O O . TYR A 1 159 ? 0.954 4.659 -17.328 1.00 90.62 159 TYR A O 1
ATOM 1180 N N . SER A 1 160 ? 0.627 4.675 -15.106 1.00 94.81 160 SER A N 1
ATOM 1181 C CA . SER A 1 160 ? 2.050 4.722 -14.758 1.00 94.81 160 SER A CA 1
ATOM 1182 C C . SER A 1 160 ? 2.829 3.498 -15.237 1.00 94.81 160 SER A C 1
ATOM 1184 O O . SER A 1 160 ? 4.017 3.629 -15.514 1.00 94.81 160 SER A O 1
ATOM 1186 N N . LEU A 1 161 ? 2.188 2.333 -15.406 1.00 97.31 161 LEU A N 1
ATOM 1187 C CA . LEU A 1 161 ? 2.874 1.138 -15.903 1.00 97.31 161 LEU A CA 1
ATOM 1188 C C . LEU A 1 161 ? 3.244 1.297 -17.378 1.00 97.31 161 LEU A C 1
ATOM 1190 O O . LEU A 1 161 ? 4.366 0.990 -17.765 1.00 97.31 161 LEU A O 1
ATOM 1194 N N . HIS A 1 162 ? 2.346 1.857 -18.190 1.00 97.19 162 HIS A N 1
ATOM 1195 C CA . HIS A 1 162 ? 2.660 2.205 -19.579 1.00 97.19 162 HIS A CA 1
ATOM 1196 C C . HIS A 1 162 ? 3.797 3.227 -19.655 1.00 97.19 162 HIS A C 1
ATOM 1198 O O . HIS A 1 162 ? 4.684 3.104 -20.498 1.00 97.19 162 HIS A O 1
ATOM 1204 N N . ARG A 1 163 ? 3.809 4.203 -18.736 1.00 96.06 163 ARG A N 1
ATOM 1205 C CA . ARG A 1 163 ? 4.904 5.173 -18.655 1.00 96.06 163 ARG A CA 1
ATOM 1206 C C . ARG A 1 163 ? 6.229 4.521 -18.258 1.00 96.06 163 ARG A C 1
ATOM 1208 O O . ARG A 1 163 ? 7.255 4.882 -18.822 1.00 96.06 163 ARG A O 1
ATOM 1215 N N . GLU A 1 164 ? 6.219 3.552 -17.345 1.00 98.31 164 GLU A N 1
ATOM 1216 C CA . GLU A 1 164 ? 7.414 2.773 -16.998 1.00 98.31 164 GLU A CA 1
ATOM 1217 C C . GLU A 1 164 ? 7.956 2.024 -18.222 1.00 98.31 164 GLU A C 1
ATOM 1219 O O . GLU A 1 164 ? 9.148 2.102 -18.504 1.00 98.31 164 GLU A O 1
ATOM 1224 N N . LEU A 1 165 ? 7.089 1.371 -19.005 1.00 98.75 165 LEU A N 1
ATOM 1225 C CA . LEU A 1 165 ? 7.494 0.674 -20.233 1.00 98.75 165 LEU A CA 1
ATOM 1226 C C . LEU A 1 165 ? 8.137 1.614 -21.259 1.00 98.75 165 LEU A C 1
ATOM 1228 O O . LEU A 1 165 ? 9.171 1.281 -21.836 1.00 98.75 165 LEU A O 1
ATOM 1232 N N . GLU A 1 166 ? 7.558 2.798 -21.460 1.00 98.44 166 GLU A N 1
ATOM 1233 C CA . GLU A 1 166 ? 8.153 3.838 -22.303 1.00 98.44 166 GLU A CA 1
ATOM 1234 C C . GLU A 1 166 ? 9.524 4.258 -21.777 1.00 98.44 166 GLU A C 1
ATOM 1236 O O . GLU A 1 166 ? 10.488 4.265 -22.532 1.00 98.44 166 GLU A O 1
ATOM 1241 N N . LEU A 1 167 ? 9.649 4.542 -20.478 1.00 98.44 167 LEU A N 1
ATOM 1242 C CA . LEU A 1 167 ? 10.915 4.951 -19.868 1.00 98.44 167 LEU A CA 1
ATOM 1243 C C . LEU A 1 167 ? 11.991 3.865 -19.960 1.00 98.44 167 LEU A C 1
ATOM 1245 O O . LEU A 1 167 ? 13.167 4.195 -20.121 1.00 98.44 167 LEU A O 1
ATOM 1249 N N . LEU A 1 168 ? 11.612 2.589 -19.893 1.00 98.75 168 LEU A N 1
ATOM 1250 C CA . LEU A 1 168 ? 12.512 1.463 -20.127 1.00 98.75 168 LEU A CA 1
ATOM 1251 C C . LEU A 1 168 ? 13.011 1.437 -21.580 1.00 98.75 168 LEU A C 1
ATOM 1253 O O . LEU A 1 168 ? 14.220 1.348 -21.805 1.00 98.75 168 LEU A O 1
ATOM 1257 N N . VAL A 1 169 ? 12.123 1.592 -22.566 1.00 98.69 169 VAL A N 1
ATOM 1258 C CA . VAL A 1 169 ? 12.524 1.678 -23.983 1.00 98.69 169 VAL A CA 1
ATOM 1259 C C . VAL A 1 169 ? 13.385 2.913 -24.241 1.00 98.69 169 VAL A C 1
ATOM 1261 O O . VAL A 1 169 ? 14.454 2.813 -24.837 1.00 98.69 169 VAL A O 1
ATOM 1264 N N . GLU A 1 170 ? 13.004 4.071 -23.701 1.00 98.19 170 GLU A N 1
ATOM 1265 C CA . GLU A 1 170 ? 13.806 5.293 -23.786 1.00 98.19 170 GLU A CA 1
ATOM 1266 C C . GLU A 1 170 ? 15.145 5.191 -23.015 1.00 98.19 170 GLU A C 1
ATOM 1268 O O . GLU A 1 170 ? 16.010 6.057 -23.163 1.00 98.19 170 GLU A O 1
ATOM 1273 N N . SER A 1 171 ? 15.320 4.172 -22.166 1.00 97.81 171 SER A N 1
ATOM 1274 C CA . SER A 1 171 ? 16.587 3.833 -21.499 1.00 97.81 171 SER A CA 1
ATOM 1275 C C . SER A 1 171 ? 17.446 2.863 -22.324 1.00 97.81 171 SER A C 1
ATOM 1277 O O . SER A 1 171 ? 18.583 2.576 -21.949 1.00 97.81 171 SER A O 1
ATOM 1279 N N . GLY A 1 172 ? 16.942 2.388 -23.466 1.00 97.12 172 GLY A N 1
ATOM 1280 C CA . GLY A 1 172 ? 17.648 1.513 -24.402 1.00 97.12 172 GLY A CA 1
ATOM 1281 C C . GLY A 1 172 ? 17.279 0.033 -24.302 1.00 97.12 172 GLY A C 1
ATOM 1282 O O . GLY A 1 172 ? 18.062 -0.802 -24.755 1.00 97.12 172 GLY A O 1
ATOM 1283 N N . LEU A 1 173 ? 16.140 -0.309 -23.690 1.00 98.50 173 LEU A N 1
ATOM 1284 C CA . LEU A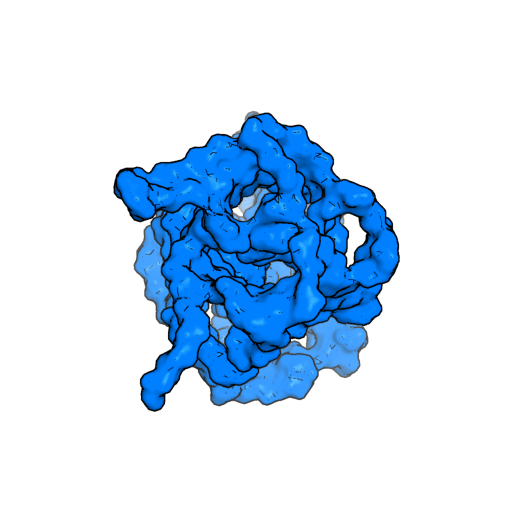 1 173 ? 15.557 -1.646 -23.821 1.00 98.50 173 LEU A CA 1
ATOM 1285 C C . LEU A 1 173 ? 14.847 -1.770 -25.174 1.00 98.50 173 LEU A C 1
ATOM 1287 O O . LEU A 1 173 ? 14.197 -0.832 -25.632 1.00 98.50 173 LEU A O 1
ATOM 1291 N N . GLU A 1 174 ? 14.914 -2.951 -25.785 1.00 98.31 174 GLU A N 1
ATOM 1292 C CA . GLU A 1 174 ? 14.051 -3.269 -26.923 1.00 98.31 174 GLU A CA 1
ATOM 1293 C C . GLU A 1 174 ? 12.586 -3.355 -26.449 1.00 98.31 174 GLU A C 1
ATOM 1295 O O . GLU A 1 174 ? 12.336 -3.843 -25.338 1.00 98.31 174 GLU A O 1
ATOM 1300 N N . PRO A 1 175 ? 11.589 -2.962 -27.268 1.00 98.62 175 PRO A N 1
ATOM 1301 C CA . PRO A 1 175 ? 10.179 -3.019 -26.872 1.00 98.62 175 PRO A CA 1
ATOM 1302 C C . PRO A 1 175 ? 9.732 -4.398 -26.368 1.00 98.62 175 PRO A C 1
ATOM 1304 O O . PRO A 1 175 ? 8.964 -4.500 -25.412 1.00 98.62 175 PRO A O 1
ATOM 1307 N N . ILE A 1 176 ? 10.265 -5.478 -26.951 1.00 98.31 176 ILE A N 1
ATOM 1308 C CA . ILE A 1 176 ? 9.985 -6.846 -26.497 1.00 98.31 176 ILE A CA 1
ATOM 1309 C C . ILE A 1 176 ? 10.471 -7.107 -25.064 1.00 98.31 176 ILE A C 1
ATOM 1311 O O . ILE A 1 176 ? 9.791 -7.796 -24.303 1.00 98.31 176 ILE A O 1
ATOM 1315 N N . ASP A 1 177 ? 11.619 -6.559 -24.673 1.00 98.50 177 ASP A N 1
ATOM 1316 C CA . ASP A 1 177 ? 12.179 -6.752 -23.336 1.00 98.50 177 ASP A CA 1
ATOM 1317 C C . ASP A 1 177 ? 11.463 -5.874 -22.308 1.00 98.50 177 ASP A C 1
ATOM 1319 O O . ASP A 1 177 ? 11.195 -6.332 -21.194 1.00 98.50 177 ASP A O 1
ATOM 1323 N N . ALA A 1 178 ? 11.024 -4.676 -22.709 1.00 98.62 178 ALA A N 1
ATOM 1324 C CA . ALA A 1 178 ? 10.108 -3.874 -21.904 1.00 98.62 178 ALA A CA 1
ATOM 1325 C C . ALA A 1 178 ? 8.799 -4.644 -21.630 1.00 98.62 178 ALA A C 1
ATOM 1327 O O . ALA A 1 178 ? 8.412 -4.795 -20.471 1.00 98.62 178 ALA A O 1
ATOM 1328 N N . LEU A 1 179 ? 8.164 -5.237 -22.651 1.00 98.56 179 LEU A N 1
ATOM 1329 C CA . LEU A 1 179 ? 6.952 -6.055 -22.473 1.00 98.56 179 LEU A CA 1
ATOM 1330 C C . LEU A 1 179 ? 7.191 -7.270 -21.565 1.00 98.56 179 LEU A C 1
ATOM 1332 O O . LEU A 1 179 ? 6.364 -7.570 -20.700 1.00 98.56 179 LEU A O 1
ATOM 1336 N N . ARG A 1 180 ? 8.329 -7.961 -21.712 1.00 98.38 180 ARG A N 1
ATOM 1337 C CA . ARG A 1 180 ? 8.705 -9.083 -20.833 1.00 98.38 180 ARG A CA 1
ATOM 1338 C C . ARG A 1 180 ? 8.852 -8.648 -19.379 1.00 98.38 180 ARG A C 1
ATOM 1340 O O . ARG A 1 180 ? 8.421 -9.385 -18.491 1.00 98.38 180 ARG A O 1
ATOM 1347 N N . SER A 1 181 ? 9.398 -7.454 -19.137 1.00 98.44 181 SER A N 1
ATOM 1348 C CA . SER A 1 181 ? 9.588 -6.902 -17.790 1.00 98.44 181 SER A CA 1
ATOM 1349 C C . SER A 1 181 ? 8.271 -6.687 -17.027 1.00 98.44 181 SER A C 1
ATOM 1351 O O . SER A 1 181 ? 8.274 -6.737 -15.800 1.00 98.44 181 SER A O 1
ATOM 1353 N N . ALA A 1 182 ? 7.144 -6.530 -17.731 1.00 97.81 182 ALA A N 1
ATOM 1354 C CA . ALA A 1 182 ? 5.803 -6.420 -17.148 1.00 97.81 182 ALA A CA 1
ATOM 1355 C C . ALA A 1 182 ? 4.971 -7.718 -17.212 1.00 97.81 182 ALA A C 1
ATOM 1357 O O . ALA A 1 182 ? 3.854 -7.749 -16.704 1.00 97.81 182 ALA A O 1
ATOM 1358 N N . THR A 1 183 ? 5.479 -8.788 -17.836 1.00 97.62 183 THR A N 1
ATOM 1359 C CA . THR A 1 183 ? 4.719 -10.030 -18.071 1.00 97.62 183 THR A CA 1
ATOM 1360 C C . THR A 1 183 ? 5.461 -11.257 -17.539 1.00 97.62 183 THR A C 1
ATOM 1362 O O . THR A 1 183 ? 5.343 -11.610 -16.366 1.00 97.62 183 THR A O 1
ATOM 1365 N N . ILE A 1 184 ? 6.252 -11.923 -18.378 1.00 97.06 184 ILE A N 1
ATOM 1366 C CA . ILE A 1 184 ? 6.869 -13.206 -18.044 1.00 97.06 184 ILE A CA 1
ATOM 1367 C C . ILE A 1 184 ? 8.001 -13.088 -17.015 1.00 97.06 184 ILE A C 1
ATOM 1369 O O . ILE A 1 184 ? 8.207 -14.011 -16.227 1.00 97.06 184 ILE A O 1
ATOM 1373 N N . THR A 1 185 ? 8.738 -11.975 -16.982 1.00 95.94 185 THR A N 1
ATOM 1374 C CA . THR A 1 185 ? 9.835 -11.790 -16.020 1.00 95.94 185 THR A CA 1
ATOM 1375 C C . THR A 1 185 ? 9.327 -11.768 -14.570 1.00 95.94 185 THR A C 1
ATOM 1377 O O . THR A 1 185 ? 9.804 -12.593 -13.784 1.00 95.94 185 THR A O 1
ATOM 1380 N N . PRO A 1 186 ? 8.340 -10.927 -14.189 1.00 95.38 186 PRO A N 1
ATOM 1381 C CA . PRO A 1 186 ? 7.781 -10.964 -12.838 1.00 95.38 186 PRO A CA 1
ATOM 1382 C C . PRO A 1 186 ? 7.033 -12.275 -12.557 1.00 95.38 186 PRO A C 1
ATOM 1384 O O . PRO A 1 186 ? 7.157 -12.813 -11.458 1.00 95.38 186 PRO A O 1
ATOM 1387 N N . ALA A 1 187 ? 6.343 -12.861 -13.545 1.00 95.69 187 ALA A N 1
ATOM 1388 C CA . ALA A 1 187 ? 5.681 -14.156 -13.366 1.00 95.69 187 ALA A CA 1
ATOM 1389 C C . ALA A 1 187 ? 6.669 -15.268 -12.974 1.00 95.69 187 ALA A C 1
ATOM 1391 O O . ALA A 1 187 ? 6.411 -16.039 -12.051 1.00 95.69 187 ALA A O 1
ATOM 1392 N N . ARG A 1 188 ? 7.840 -15.332 -13.618 1.00 93.88 188 ARG A N 1
ATOM 1393 C CA . ARG A 1 188 ? 8.906 -16.279 -13.250 1.00 93.88 188 ARG A CA 1
ATOM 1394 C C . ARG A 1 188 ? 9.493 -15.980 -11.878 1.00 93.88 188 ARG A C 1
ATOM 1396 O O . ARG A 1 188 ? 9.675 -16.901 -11.089 1.00 93.88 188 ARG A O 1
ATOM 1403 N N . LEU A 1 189 ? 9.765 -14.708 -11.591 1.00 92.06 189 LEU A N 1
ATOM 1404 C CA . LEU A 1 189 ? 10.328 -14.276 -10.313 1.00 92.06 189 LEU A CA 1
ATOM 1405 C C . LEU A 1 189 ? 9.436 -14.663 -9.123 1.00 92.06 189 LEU A C 1
ATOM 1407 O O . LEU A 1 189 ? 9.943 -15.093 -8.087 1.00 92.06 189 LEU A O 1
ATOM 1411 N N . PHE A 1 190 ? 8.119 -14.522 -9.274 1.00 91.88 190 PHE A N 1
ATOM 1412 C CA . PHE A 1 190 ? 7.147 -14.814 -8.220 1.00 91.88 190 PHE A CA 1
ATOM 1413 C C . PHE A 1 190 ? 6.649 -16.264 -8.218 1.00 91.88 190 PHE A C 1
ATOM 1415 O O . PHE A 1 190 ? 5.833 -16.620 -7.373 1.00 91.88 190 PHE A O 1
ATOM 1422 N N . GLY A 1 191 ? 7.142 -17.115 -9.124 1.00 93.50 191 GLY A N 1
ATOM 1423 C CA . GLY A 1 191 ? 6.688 -18.504 -9.229 1.00 93.50 191 GLY A CA 1
ATOM 1424 C C . GLY A 1 191 ? 5.244 -18.636 -9.723 1.00 93.50 191 GLY A C 1
ATOM 1425 O O . GLY A 1 191 ? 4.575 -19.610 -9.400 1.00 93.50 191 GLY A O 1
ATOM 1426 N N . LEU A 1 192 ? 4.767 -17.653 -10.489 1.00 94.88 192 LEU A N 1
ATOM 1427 C CA . LEU A 1 192 ? 3.418 -17.586 -11.055 1.00 94.88 192 LEU A CA 1
ATOM 1428 C C . LEU A 1 192 ? 3.363 -18.042 -12.519 1.00 94.88 192 LEU A C 1
ATOM 1430 O O . LEU A 1 192 ? 2.303 -18.000 -13.125 1.00 94.88 192 LEU A O 1
ATOM 1434 N N . HIS A 1 193 ? 4.482 -18.451 -13.115 1.00 94.12 193 HIS A N 1
ATOM 1435 C CA . HIS A 1 193 ? 4.512 -18.995 -14.474 1.00 94.12 193 HIS A CA 1
ATOM 1436 C C . HIS A 1 193 ? 4.250 -20.511 -14.478 1.00 94.12 193 HIS A C 1
ATOM 1438 O O . HIS A 1 193 ? 4.790 -21.232 -13.639 1.00 94.12 193 HIS A O 1
ATOM 1444 N N . GLY A 1 194 ? 3.483 -20.998 -15.458 1.00 91.19 194 GLY A N 1
ATOM 1445 C CA . GLY A 1 194 ? 3.194 -22.420 -15.668 1.00 91.19 194 GLY A CA 1
ATOM 1446 C C . GLY A 1 194 ? 1.691 -22.724 -15.734 1.00 91.19 194 GLY A C 1
ATOM 1447 O O . GLY A 1 194 ? 0.890 -21.800 -15.881 1.00 91.19 194 GLY A O 1
ATOM 1448 N N . PRO A 1 195 ? 1.288 -24.006 -15.629 1.00 91.12 195 PRO A N 1
ATOM 1449 C CA . PRO A 1 195 ? -0.120 -24.408 -15.636 1.00 91.12 195 PRO A CA 1
ATOM 1450 C C . PRO A 1 195 ? -0.917 -23.728 -14.513 1.00 91.12 195 PRO A C 1
ATOM 1452 O O . PRO A 1 195 ? -0.518 -23.776 -13.352 1.00 91.12 195 PRO A O 1
ATOM 1455 N N . GLY A 1 196 ? -2.036 -23.094 -14.860 1.00 89.44 196 GLY A N 1
ATOM 1456 C CA . GLY A 1 196 ? -2.852 -22.266 -13.965 1.00 89.44 196 GLY A CA 1
ATOM 1457 C C . GLY A 1 196 ? -2.219 -20.921 -13.588 1.00 89.44 196 GLY A C 1
ATOM 1458 O O . GLY A 1 196 ? -2.774 -20.209 -12.759 1.00 89.44 196 GLY A O 1
ATOM 1459 N N . GLY A 1 197 ? -1.056 -20.596 -14.158 1.00 92.44 197 GLY A N 1
ATOM 1460 C CA . GLY A 1 197 ? -0.288 -19.386 -13.883 1.00 92.44 197 GLY A CA 1
ATOM 1461 C C . GLY A 1 197 ? -0.619 -18.220 -14.816 1.00 92.44 197 GLY A C 1
ATOM 1462 O O . GLY A 1 197 ? -1.686 -18.177 -15.416 1.00 92.44 197 GLY A O 1
ATOM 1463 N N . LEU A 1 198 ? 0.321 -17.285 -14.965 1.00 94.06 198 LEU A N 1
ATOM 1464 C CA . LEU A 1 198 ? 0.211 -16.077 -15.789 1.00 94.06 198 LEU A CA 1
ATOM 1465 C C . LEU A 1 198 ? 1.550 -15.690 -16.444 1.00 94.06 198 LEU A C 1
ATOM 1467 O O . LEU A 1 198 ? 2.597 -16.289 -16.188 1.00 94.06 198 LEU A O 1
ATOM 1471 N N . GLY A 1 199 ? 1.514 -14.663 -17.297 1.00 93.62 199 GLY A N 1
ATOM 1472 C CA . GLY A 1 199 ? 2.699 -14.046 -17.909 1.00 93.62 199 GLY A CA 1
ATOM 1473 C C . GLY A 1 199 ? 3.040 -14.527 -19.324 1.00 93.62 199 GLY A C 1
ATOM 1474 O O . GLY A 1 199 ? 3.869 -13.895 -19.976 1.00 93.62 199 GLY A O 1
ATOM 1475 N N . THR A 1 200 ? 2.396 -15.588 -19.818 1.00 96.06 200 THR A N 1
ATOM 1476 C CA . THR A 1 200 ? 2.494 -16.086 -21.204 1.00 96.06 200 THR A CA 1
ATOM 1477 C C . THR A 1 200 ? 1.113 -16.391 -21.781 1.00 96.06 200 THR A C 1
ATOM 1479 O O . THR A 1 200 ? 0.148 -16.569 -21.044 1.00 96.06 200 THR A O 1
ATOM 1482 N N . ILE A 1 201 ? 1.022 -16.446 -23.113 1.00 95.94 201 ILE A N 1
ATOM 1483 C CA . ILE A 1 201 ? -0.168 -16.919 -23.832 1.00 95.94 201 ILE A CA 1
ATOM 1484 C C . ILE A 1 201 ? 0.120 -18.349 -24.285 1.00 95.94 201 ILE A C 1
ATOM 1486 O O . ILE A 1 201 ? 0.730 -18.563 -25.332 1.00 95.94 201 ILE A O 1
ATOM 1490 N N . GLU A 1 202 ? -0.257 -19.314 -23.453 1.00 94.56 202 GLU A N 1
ATOM 1491 C CA . GLU A 1 202 ? 0.004 -20.743 -23.642 1.00 94.56 202 GLU A CA 1
ATOM 1492 C C . GLU A 1 202 ? -1.193 -21.557 -23.130 1.00 94.56 202 GLU A C 1
ATOM 1494 O O . GLU A 1 202 ? -1.926 -21.119 -22.238 1.00 94.56 202 GLU A O 1
ATOM 1499 N N . ASP A 1 203 ? -1.388 -22.757 -23.678 1.00 94.00 203 ASP A N 1
ATOM 1500 C CA . ASP A 1 203 ? -2.451 -23.656 -23.230 1.00 94.00 203 ASP A CA 1
ATOM 1501 C C . ASP A 1 203 ? -2.293 -23.999 -21.741 1.00 94.00 203 ASP A C 1
ATOM 1503 O O . ASP A 1 203 ? -1.215 -24.363 -21.268 1.00 94.00 203 ASP A O 1
ATOM 1507 N N . GLY A 1 204 ? -3.398 -23.918 -20.998 1.00 91.44 204 GLY A N 1
ATOM 1508 C CA . GLY A 1 204 ? -3.432 -24.227 -19.569 1.00 91.44 204 GLY A CA 1
ATOM 1509 C C . GLY A 1 204 ? -2.961 -23.096 -18.651 1.00 91.44 204 GLY A C 1
ATOM 1510 O O . GLY A 1 204 ? -2.972 -23.301 -17.441 1.00 91.44 204 GLY A O 1
ATOM 1511 N N . VAL A 1 205 ? -2.585 -21.927 -19.179 1.00 94.75 205 VAL A N 1
ATOM 1512 C CA . VAL A 1 205 ? -2.317 -20.695 -18.409 1.00 94.75 205 VAL A CA 1
ATOM 1513 C C . VAL A 1 205 ? -3.628 -19.915 -18.204 1.00 94.75 205 VAL A C 1
ATOM 1515 O O . VAL A 1 205 ? -4.570 -20.058 -18.985 1.00 94.75 205 VAL A O 1
ATOM 1518 N N . GLU A 1 206 ? -3.732 -19.118 -17.138 1.00 93.62 206 GLU A N 1
ATOM 1519 C CA . GLU A 1 206 ? -4.900 -18.271 -16.878 1.00 93.62 206 GLU A CA 1
ATOM 1520 C C . GLU A 1 206 ? -5.122 -17.272 -18.027 1.00 93.62 206 GLU A C 1
ATOM 1522 O O . GLU A 1 206 ? -4.189 -16.620 -18.501 1.00 93.62 206 GLU A O 1
ATOM 1527 N N . ALA A 1 207 ? -6.375 -17.131 -18.469 1.00 94.62 207 ALA A N 1
ATOM 1528 C CA . ALA A 1 207 ? -6.752 -16.238 -19.561 1.00 94.62 207 ALA A CA 1
ATOM 1529 C C . ALA A 1 207 ? -6.760 -14.766 -19.109 1.00 94.62 207 ALA A C 1
ATOM 1531 O O . ALA A 1 207 ? -7.818 -14.166 -18.920 1.00 94.62 207 ALA A O 1
ATOM 1532 N N . THR A 1 208 ? -5.566 -14.198 -18.941 1.00 95.44 208 THR A N 1
ATOM 1533 C CA . THR A 1 208 ? -5.338 -12.792 -18.594 1.00 95.44 208 THR A CA 1
ATOM 1534 C C . THR A 1 208 ? -4.601 -12.104 -19.744 1.00 95.44 208 THR A C 1
ATOM 1536 O O . THR A 1 208 ? -3.391 -12.257 -19.907 1.00 95.44 208 THR A O 1
ATOM 1539 N N . LEU A 1 209 ? -5.351 -11.390 -20.589 1.00 96.88 209 LEU A N 1
ATOM 1540 C CA . LEU A 1 209 ? -4.899 -10.872 -21.883 1.00 96.88 209 LEU A CA 1
ATOM 1541 C C . LEU A 1 209 ? -5.166 -9.370 -22.005 1.00 96.88 209 LEU A C 1
ATOM 1543 O O . LEU A 1 209 ? -6.225 -8.882 -21.617 1.00 96.88 209 LEU A O 1
ATOM 1547 N N . LEU A 1 210 ? -4.236 -8.660 -22.640 1.00 96.81 210 LEU A N 1
ATOM 1548 C CA . LEU A 1 210 ? -4.411 -7.274 -23.065 1.00 96.81 210 LEU A CA 1
ATOM 1549 C C . LEU A 1 210 ? -4.526 -7.232 -24.588 1.00 96.81 210 LEU A C 1
ATOM 1551 O O . LEU A 1 210 ? -3.605 -7.658 -25.286 1.00 96.81 210 LEU A O 1
ATOM 1555 N N . LEU A 1 211 ? -5.637 -6.714 -25.108 1.00 97.94 211 LEU A N 1
ATOM 1556 C CA . LEU A 1 211 ? -5.832 -6.545 -26.543 1.00 97.94 211 LEU A CA 1
ATOM 1557 C C . LEU A 1 211 ? -5.595 -5.082 -26.903 1.00 97.94 211 LEU A C 1
ATOM 1559 O O . LEU A 1 211 ? -6.238 -4.181 -26.364 1.00 97.94 211 LEU A O 1
ATOM 1563 N N . VAL A 1 212 ? -4.673 -4.854 -27.833 1.00 97.88 212 VAL A N 1
ATOM 1564 C CA . VAL A 1 212 ? -4.295 -3.524 -28.317 1.00 97.88 212 VAL A CA 1
ATOM 1565 C C . VAL A 1 212 ? -4.540 -3.408 -29.816 1.00 97.88 212 VAL A C 1
ATOM 1567 O O . VAL A 1 212 ? -4.497 -4.391 -30.552 1.00 97.88 212 VAL A O 1
ATOM 1570 N N . THR A 1 213 ? -4.824 -2.191 -30.271 1.00 97.81 213 THR A N 1
ATOM 1571 C CA . THR A 1 213 ? -5.173 -1.889 -31.672 1.00 97.81 213 THR A CA 1
ATOM 1572 C C . THR A 1 213 ? -3.966 -1.569 -32.555 1.00 97.81 213 THR A C 1
ATOM 1574 O O . THR A 1 213 ? -4.112 -1.448 -33.769 1.00 97.81 213 THR A O 1
ATOM 1577 N N . ALA A 1 214 ? -2.777 -1.457 -31.962 1.00 97.88 214 ALA A N 1
ATOM 1578 C CA . ALA A 1 214 ? -1.517 -1.185 -32.645 1.00 97.88 214 ALA A CA 1
ATOM 1579 C C . ALA A 1 214 ? -0.395 -2.074 -32.084 1.00 97.88 214 ALA A C 1
ATOM 1581 O O . ALA A 1 214 ? -0.517 -2.612 -30.985 1.00 97.88 214 ALA A O 1
ATOM 1582 N N . ASN A 1 215 ? 0.685 -2.252 -32.849 1.00 98.12 215 ASN A N 1
ATOM 1583 C CA . ASN A 1 215 ? 1.771 -3.175 -32.519 1.00 98.12 215 ASN A CA 1
ATOM 1584 C C . ASN A 1 215 ? 2.762 -2.563 -31.500 1.00 98.12 215 ASN A C 1
ATOM 1586 O O . ASN A 1 215 ? 3.533 -1.677 -31.874 1.00 98.12 215 ASN A O 1
ATOM 1590 N N . PRO A 1 216 ? 2.831 -3.062 -30.248 1.00 98.12 216 PRO A N 1
ATOM 1591 C CA . PRO A 1 216 ? 3.736 -2.526 -29.230 1.00 98.12 216 PRO A CA 1
ATOM 1592 C C . PRO A 1 216 ? 5.213 -2.861 -29.466 1.00 98.12 216 PRO A C 1
ATOM 1594 O O . PRO A 1 216 ? 6.071 -2.344 -28.757 1.00 98.12 216 PRO A O 1
ATOM 1597 N N . LEU A 1 217 ? 5.524 -3.719 -30.444 1.00 98.25 217 LEU A N 1
ATOM 1598 C CA . LEU A 1 217 ? 6.901 -3.993 -30.860 1.00 98.25 217 LEU A CA 1
ATOM 1599 C C . LEU A 1 217 ? 7.459 -2.927 -31.810 1.00 98.25 217 LEU A C 1
ATOM 1601 O O . LEU A 1 217 ? 8.673 -2.816 -31.936 1.00 98.25 217 LEU A O 1
ATOM 1605 N N . GLU A 1 218 ? 6.586 -2.169 -32.476 1.00 98.19 218 GLU A N 1
ATOM 1606 C CA . GLU A 1 218 ? 6.969 -1.041 -33.336 1.00 98.19 218 GLU A CA 1
ATOM 1607 C C . GLU A 1 218 ? 7.005 0.268 -32.547 1.00 98.19 218 GLU A C 1
ATOM 1609 O O . GLU A 1 218 ? 7.925 1.065 -32.713 1.00 98.19 218 GLU A O 1
ATOM 1614 N N . ASP A 1 219 ? 6.025 0.466 -31.665 1.00 97.94 219 ASP A N 1
ATOM 1615 C CA . ASP A 1 219 ? 5.955 1.605 -30.754 1.00 97.94 219 ASP A CA 1
ATOM 1616 C C . ASP A 1 219 ? 5.362 1.157 -29.415 1.00 97.94 219 ASP A C 1
ATOM 1618 O O . ASP A 1 219 ? 4.186 0.803 -29.326 1.00 97.94 219 ASP A O 1
ATOM 1622 N N . ILE A 1 220 ? 6.162 1.203 -28.349 1.00 98.38 220 ILE A N 1
ATOM 1623 C CA . ILE A 1 220 ? 5.745 0.769 -27.010 1.00 98.38 220 ILE A CA 1
ATOM 1624 C C . ILE A 1 220 ? 4.547 1.569 -26.464 1.00 98.38 220 ILE A C 1
ATOM 1626 O O . ILE A 1 220 ? 3.771 1.045 -25.655 1.00 98.38 220 ILE A O 1
ATOM 1630 N N . ALA A 1 221 ? 4.320 2.797 -26.949 1.00 97.19 221 ALA A N 1
ATOM 1631 C CA . ALA A 1 221 ? 3.150 3.596 -26.589 1.00 97.19 221 ALA A CA 1
ATOM 1632 C C . ALA A 1 221 ? 1.829 2.943 -27.044 1.00 97.19 221 ALA A C 1
ATOM 1634 O O . ALA A 1 221 ? 0.776 3.191 -26.448 1.00 97.19 221 ALA A O 1
ATOM 1635 N N . ALA A 1 222 ? 1.872 2.036 -28.030 1.00 97.81 222 ALA A N 1
ATOM 1636 C CA . ALA A 1 222 ? 0.717 1.258 -28.476 1.00 97.81 222 ALA A CA 1
ATOM 1637 C C . ALA A 1 222 ? 0.110 0.380 -27.368 1.00 97.81 222 ALA A C 1
ATOM 1639 O O . ALA A 1 222 ? -1.059 0.007 -27.463 1.00 97.81 222 ALA A O 1
ATOM 1640 N N . THR A 1 223 ? 0.842 0.109 -26.279 1.00 97.69 223 THR A N 1
ATOM 1641 C CA . THR A 1 223 ? 0.285 -0.561 -25.091 1.00 97.69 223 THR A CA 1
ATOM 1642 C C . TH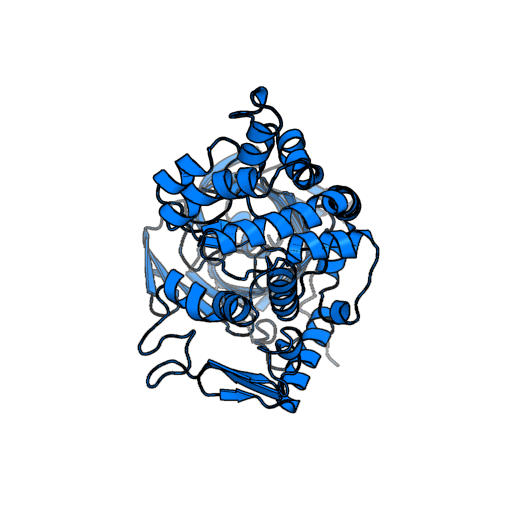R A 1 223 ? -0.910 0.186 -24.486 1.00 97.69 223 THR A C 1
ATOM 1644 O O . THR A 1 223 ? -1.748 -0.439 -23.845 1.00 97.69 223 THR A O 1
ATOM 1647 N N . ARG A 1 224 ? -1.032 1.500 -24.724 1.00 95.38 224 ARG A N 1
ATOM 1648 C CA . ARG A 1 224 ? -2.163 2.331 -24.278 1.00 95.38 224 ARG A CA 1
ATOM 1649 C C . ARG A 1 224 ? -3.389 2.234 -25.190 1.00 95.38 224 ARG A C 1
ATOM 1651 O O . ARG A 1 224 ? -4.480 2.638 -24.795 1.00 95.38 224 ARG A O 1
ATOM 1658 N N . ALA A 1 225 ? -3.238 1.714 -26.408 1.00 96.00 225 ALA A N 1
ATOM 1659 C CA . ALA A 1 225 ? -4.294 1.654 -27.417 1.00 96.00 225 ALA A CA 1
ATOM 1660 C C . ALA A 1 225 ? -5.208 0.427 -27.217 1.00 96.00 225 ALA A C 1
ATOM 1662 O O . ALA A 1 225 ? -5.395 -0.383 -28.129 1.00 96.00 225 ALA A O 1
ATOM 1663 N N . ILE A 1 226 ? -5.736 0.282 -25.998 1.00 97.31 226 ILE A N 1
ATOM 1664 C CA . ILE A 1 226 ? -6.425 -0.912 -25.493 1.00 97.31 226 ILE A CA 1
ATOM 1665 C C . ILE A 1 226 ? -7.846 -0.997 -26.059 1.00 97.31 226 ILE A C 1
ATOM 1667 O O . ILE A 1 226 ? -8.676 -0.121 -25.797 1.00 97.31 226 ILE A O 1
ATOM 1671 N N . SER A 1 227 ? -8.143 -2.073 -26.788 1.00 97.75 227 SER A N 1
ATOM 1672 C CA . SER A 1 227 ? -9.492 -2.376 -27.283 1.00 97.75 227 SER A CA 1
ATOM 1673 C C . SER A 1 227 ? -10.307 -3.232 -26.321 1.00 97.75 227 SER A C 1
ATOM 1675 O O . SER A 1 227 ? -11.522 -3.069 -26.263 1.00 97.75 227 SER A O 1
ATOM 1677 N N . ALA A 1 228 ? -9.658 -4.142 -25.596 1.00 98.12 228 ALA A N 1
ATOM 1678 C CA . ALA A 1 228 ? -10.304 -5.028 -24.637 1.00 98.12 228 ALA A CA 1
ATOM 1679 C C . ALA A 1 228 ? -9.289 -5.601 -23.642 1.00 98.12 228 ALA A C 1
ATOM 1681 O O . ALA A 1 228 ? -8.082 -5.639 -23.902 1.00 98.12 228 ALA A O 1
ATOM 1682 N N . VAL A 1 229 ? -9.798 -6.102 -22.522 1.00 97.94 229 VAL A N 1
ATOM 1683 C CA . VAL A 1 229 ? -9.044 -6.885 -21.541 1.00 97.94 229 VAL A CA 1
ATOM 1684 C C . VAL A 1 229 ? -9.767 -8.208 -21.351 1.00 97.94 229 VAL A C 1
ATOM 1686 O O . VAL A 1 229 ? -10.985 -8.231 -21.219 1.00 97.94 229 VAL A O 1
ATOM 1689 N N . VAL A 1 230 ? -9.027 -9.312 -21.326 1.00 97.19 230 VAL A N 1
ATOM 1690 C CA . VAL A 1 230 ? -9.540 -10.566 -20.769 1.00 97.19 230 VAL A CA 1
ATOM 1691 C C . VAL A 1 230 ? -8.964 -10.693 -19.373 1.00 97.19 230 VAL A C 1
ATOM 1693 O O . VAL A 1 230 ? -7.745 -10.728 -19.233 1.00 97.19 230 VAL A O 1
ATOM 1696 N N . HIS A 1 231 ? -9.802 -10.723 -18.346 1.00 93.31 231 HIS A N 1
ATOM 1697 C CA . HIS A 1 231 ? -9.373 -10.886 -16.963 1.00 93.31 231 HIS A CA 1
ATOM 1698 C C . HIS A 1 231 ? -9.854 -12.239 -16.450 1.00 93.31 231 HIS A C 1
ATOM 1700 O O . HIS A 1 231 ? -11.047 -12.440 -16.251 1.00 93.31 231 HIS A O 1
ATOM 1706 N N . ARG A 1 232 ? -8.934 -13.195 -16.268 1.00 92.25 232 ARG A N 1
ATOM 1707 C CA . ARG A 1 232 ? -9.252 -14.544 -15.759 1.00 92.25 232 ARG A CA 1
ATOM 1708 C C . ARG A 1 232 ? -10.377 -15.243 -16.544 1.00 92.25 232 ARG A C 1
ATOM 1710 O O . ARG A 1 232 ? -11.194 -15.965 -15.981 1.00 92.25 232 ARG A O 1
ATOM 1717 N N . GLY A 1 233 ? -10.408 -15.029 -17.860 1.00 91.75 233 GLY A N 1
ATOM 1718 C CA . GLY A 1 233 ? -11.421 -15.564 -18.776 1.00 91.75 233 GLY A CA 1
ATOM 1719 C C . GLY A 1 233 ? -12.638 -14.664 -19.014 1.00 91.75 233 GLY A C 1
ATOM 1720 O O . GLY A 1 233 ? -13.401 -14.935 -19.940 1.00 91.75 233 GLY A O 1
ATOM 1721 N N . GLU A 1 234 ? -12.809 -13.584 -18.254 1.00 95.81 234 GLU A N 1
ATOM 1722 C CA . GLU A 1 234 ? -13.870 -12.601 -18.477 1.00 95.81 234 GLU A CA 1
ATOM 1723 C C . GLU A 1 234 ? -13.451 -11.575 -19.531 1.00 95.81 234 GLU A C 1
ATOM 1725 O O . GLU A 1 234 ? -12.414 -10.931 -19.395 1.00 95.81 234 GLU A O 1
ATOM 1730 N N . TYR A 1 235 ? -14.249 -11.417 -20.589 1.00 96.25 235 TYR A N 1
ATOM 1731 C CA . TYR A 1 235 ? -13.986 -10.451 -21.655 1.00 96.25 235 TYR A CA 1
ATOM 1732 C C . TYR A 1 235 ? -14.620 -9.093 -21.336 1.00 96.25 235 TYR A C 1
ATOM 1734 O O . TYR A 1 235 ? -15.842 -8.961 -21.326 1.00 96.25 235 TYR A O 1
ATOM 1742 N N . LEU A 1 236 ? -13.775 -8.084 -21.143 1.00 95.00 236 LEU A N 1
ATOM 1743 C CA . LEU A 1 236 ? -14.148 -6.690 -20.936 1.00 95.00 236 LEU A CA 1
ATOM 1744 C C . LEU A 1 236 ? -13.860 -5.910 -22.220 1.00 95.00 236 LEU A C 1
ATOM 1746 O O . LEU A 1 236 ? -12.700 -5.682 -22.580 1.00 95.00 236 LEU A O 1
ATOM 1750 N N . ASP A 1 237 ? -14.918 -5.521 -22.926 1.00 96.88 237 ASP A N 1
ATOM 1751 C CA . ASP A 1 237 ? -14.806 -4.699 -24.127 1.00 96.88 237 ASP A CA 1
ATOM 1752 C C . ASP A 1 237 ? -14.502 -3.229 -23.800 1.00 96.88 237 ASP A C 1
ATOM 1754 O O . ASP A 1 237 ? -14.442 -2.810 -22.642 1.00 96.88 237 ASP A O 1
ATOM 1758 N N . ARG A 1 238 ? -14.305 -2.415 -24.841 1.00 95.94 238 ARG A N 1
ATOM 1759 C CA . ARG A 1 238 ? -13.997 -0.991 -24.677 1.00 95.94 238 ARG A CA 1
ATOM 1760 C C . ARG A 1 238 ? -15.053 -0.246 -23.856 1.00 95.94 238 ARG A C 1
ATOM 1762 O O . ARG A 1 238 ? -14.678 0.580 -23.033 1.00 95.94 238 ARG A O 1
ATOM 1769 N N . ALA A 1 239 ? -16.337 -0.549 -24.049 1.00 94.94 239 ALA A N 1
ATOM 1770 C CA . ALA A 1 239 ? -17.417 0.128 -23.339 1.00 94.94 239 ALA A CA 1
ATOM 1771 C C . ALA A 1 239 ? -17.416 -0.226 -21.844 1.00 94.94 239 ALA A C 1
ATOM 1773 O O . ALA A 1 239 ? -17.544 0.665 -21.007 1.00 94.94 239 ALA A O 1
ATOM 1774 N N . ALA A 1 240 ? -17.197 -1.498 -21.500 1.00 92.38 240 ALA A N 1
ATOM 1775 C CA . ALA A 1 240 ? -17.044 -1.938 -20.115 1.00 92.38 240 ALA A CA 1
ATOM 1776 C C . ALA A 1 240 ? -15.838 -1.265 -19.440 1.00 92.38 240 ALA A C 1
ATOM 1778 O O . ALA A 1 240 ? -15.943 -0.757 -18.325 1.00 92.38 240 ALA A O 1
ATOM 1779 N N . LEU A 1 241 ? -14.700 -1.202 -20.137 1.00 94.56 241 LEU A N 1
ATOM 1780 C CA . LEU A 1 241 ? -13.500 -0.538 -19.629 1.00 94.56 241 LEU A CA 1
ATOM 1781 C C . LEU A 1 241 ? -13.694 0.978 -19.454 1.00 94.56 241 LEU A C 1
ATOM 1783 O O . LEU A 1 241 ? -13.152 1.556 -18.515 1.00 94.56 241 LEU A O 1
ATOM 1787 N N . ASP A 1 242 ? -14.448 1.630 -20.342 1.00 93.94 242 ASP A N 1
ATOM 1788 C CA . ASP A 1 242 ? -14.790 3.051 -20.208 1.00 93.94 242 ASP A CA 1
ATOM 1789 C C . ASP A 1 242 ? -15.686 3.291 -18.987 1.00 93.94 242 ASP A C 1
ATOM 1791 O O . ASP A 1 242 ? -15.428 4.225 -18.229 1.00 93.94 242 ASP A O 1
ATOM 1795 N N . GLY A 1 243 ? -16.648 2.398 -18.728 1.00 89.00 243 GLY A N 1
ATOM 1796 C CA . GLY A 1 243 ? -17.449 2.410 -17.502 1.00 89.00 243 GLY A CA 1
ATOM 1797 C C . GLY A 1 243 ? -16.590 2.322 -16.236 1.00 89.00 243 GLY A C 1
ATOM 1798 O O . GLY A 1 243 ? -16.704 3.175 -15.360 1.00 89.00 243 GLY A O 1
ATOM 1799 N N . LEU A 1 244 ? -15.643 1.377 -16.177 1.00 88.44 244 LEU A N 1
ATOM 1800 C CA . LEU A 1 244 ? -14.713 1.250 -15.041 1.00 88.44 244 LEU A CA 1
ATOM 1801 C C . LEU A 1 244 ? -13.869 2.517 -14.819 1.00 88.44 244 LEU A C 1
ATOM 1803 O O . LEU A 1 244 ? -13.585 2.899 -13.683 1.00 88.44 244 LEU A O 1
ATOM 1807 N N . LEU A 1 245 ? -13.463 3.193 -15.896 1.00 90.44 245 LEU A N 1
ATOM 1808 C CA . LEU A 1 245 ? -12.751 4.466 -15.796 1.00 90.44 245 LEU A CA 1
ATOM 1809 C C . LEU A 1 245 ? -13.663 5.582 -15.272 1.00 90.44 245 LEU A C 1
ATOM 1811 O O . LEU A 1 245 ? -13.237 6.392 -14.448 1.00 90.44 245 LEU A O 1
ATOM 1815 N N . GLU A 1 246 ? -14.910 5.660 -15.721 1.00 89.56 246 GLU A N 1
ATOM 1816 C CA . GLU A 1 246 ? -15.871 6.618 -15.170 1.00 89.56 246 GLU A CA 1
ATOM 1817 C C . GLU A 1 246 ? -16.118 6.378 -13.679 1.00 89.56 246 GLU A C 1
ATOM 1819 O O . GLU A 1 246 ? -16.113 7.337 -12.905 1.00 89.56 246 GLU A O 1
ATOM 1824 N N . ASP A 1 247 ? -16.241 5.121 -13.260 1.00 80.56 247 ASP A N 1
ATOM 1825 C CA . ASP A 1 247 ? -16.394 4.737 -11.856 1.00 80.56 247 ASP A CA 1
ATOM 1826 C C . ASP A 1 247 ? -15.184 5.182 -11.026 1.00 80.56 247 ASP A C 1
ATOM 1828 O O . ASP A 1 247 ? -15.345 5.836 -9.991 1.00 80.56 247 ASP A O 1
ATOM 1832 N N . ALA A 1 248 ? -13.969 4.929 -11.521 1.00 82.31 248 ALA A N 1
ATOM 1833 C CA . ALA A 1 248 ? -12.734 5.378 -10.884 1.00 82.31 248 ALA A CA 1
ATOM 1834 C C . ALA A 1 248 ? -12.643 6.912 -10.787 1.00 82.31 248 ALA A C 1
ATOM 1836 O O . ALA A 1 248 ? -12.160 7.446 -9.788 1.00 82.31 248 ALA A O 1
ATOM 1837 N N . ALA A 1 249 ? -13.118 7.641 -11.802 1.00 85.12 249 ALA A N 1
ATOM 1838 C CA . ALA A 1 249 ? -13.145 9.103 -11.780 1.00 85.12 249 ALA A CA 1
ATOM 1839 C C . ALA A 1 249 ? -14.140 9.642 -10.738 1.00 85.12 249 ALA A C 1
ATOM 1841 O O . ALA A 1 249 ? -13.795 10.552 -9.984 1.00 85.12 249 ALA A O 1
ATOM 1842 N N . ARG A 1 250 ? -15.341 9.052 -10.637 1.00 77.94 250 ARG A N 1
ATOM 1843 C CA . ARG A 1 250 ? -16.321 9.411 -9.594 1.00 77.94 250 ARG A CA 1
ATOM 1844 C C . ARG A 1 250 ? -15.792 9.097 -8.195 1.00 77.94 250 ARG A C 1
ATOM 1846 O O . ARG A 1 250 ? -15.931 9.917 -7.288 1.00 77.94 250 ARG A O 1
ATOM 1853 N N . ALA A 1 251 ? -15.121 7.956 -8.022 1.00 75.06 251 ALA A N 1
ATOM 1854 C CA . ALA A 1 251 ? -14.459 7.598 -6.768 1.00 75.06 251 ALA A CA 1
ATOM 1855 C C . ALA A 1 251 ? -13.393 8.637 -6.373 1.00 75.06 251 ALA A C 1
ATOM 1857 O O . ALA A 1 251 ? -13.394 9.143 -5.251 1.00 75.06 251 ALA A O 1
ATOM 1858 N N . ALA A 1 252 ? -12.527 9.026 -7.314 1.00 75.31 252 ALA A N 1
ATOM 1859 C CA . ALA A 1 252 ? -11.489 10.032 -7.089 1.00 75.31 252 ALA A CA 1
ATOM 1860 C C . ALA A 1 252 ? -12.051 11.435 -6.788 1.00 75.31 252 ALA A C 1
ATOM 1862 O O . ALA A 1 252 ? -11.476 12.176 -5.984 1.00 75.31 252 ALA A O 1
ATOM 1863 N N . ALA A 1 253 ? -13.187 11.794 -7.391 1.00 76.75 253 ALA A N 1
ATOM 1864 C CA . ALA A 1 253 ? -13.901 13.037 -7.107 1.00 76.75 253 ALA A CA 1
ATOM 1865 C C . ALA A 1 253 ? -14.586 13.043 -5.725 1.00 76.75 253 ALA A C 1
ATOM 1867 O O . ALA A 1 253 ? -15.052 14.090 -5.279 1.00 76.75 253 ALA A O 1
ATOM 1868 N N . GLY A 1 254 ? -14.636 11.900 -5.030 1.00 62.59 254 GLY A N 1
ATOM 1869 C CA . GLY A 1 254 ? -15.424 11.745 -3.807 1.00 62.59 254 GLY A CA 1
ATOM 1870 C C . GLY A 1 254 ? -16.934 11.754 -4.069 1.00 62.59 254 GLY A C 1
ATOM 1871 O O . GLY A 1 254 ? -17.709 11.920 -3.134 1.00 62.59 254 GLY A O 1
ATOM 1872 N N . GLU A 1 255 ? -17.342 11.580 -5.330 1.00 54.03 255 GLU A N 1
ATOM 1873 C CA . GLU A 1 255 ? -18.738 11.487 -5.776 1.00 54.03 255 GLU A CA 1
ATOM 1874 C C . GLU A 1 255 ? -19.314 10.085 -5.574 1.00 54.03 255 GLU A C 1
ATOM 1876 O O . GLU A 1 255 ? -20.525 9.900 -5.647 1.00 54.03 255 GLU A O 1
ATOM 1881 N N . GLN A 1 256 ? -18.472 9.111 -5.221 1.00 46.47 256 GLN A N 1
ATOM 1882 C CA . GLN A 1 256 ? -18.926 7.954 -4.457 1.00 46.47 256 GLN A CA 1
ATOM 1883 C C . GLN A 1 256 ? -19.258 8.389 -3.017 1.00 46.47 256 GLN A C 1
ATOM 1885 O O . GLN A 1 256 ? -18.618 7.987 -2.047 1.00 46.47 256 GLN A O 1
ATOM 1890 N N . GLY A 1 257 ? -20.298 9.213 -2.868 1.00 40.50 257 GLY A N 1
ATOM 1891 C CA . GLY A 1 257 ? -21.216 8.979 -1.764 1.00 40.50 257 GLY A CA 1
ATOM 1892 C C . GLY A 1 257 ? -21.801 7.595 -2.006 1.00 40.50 257 GLY A C 1
ATOM 1893 O O . GLY A 1 257 ? -22.192 7.340 -3.136 1.00 40.50 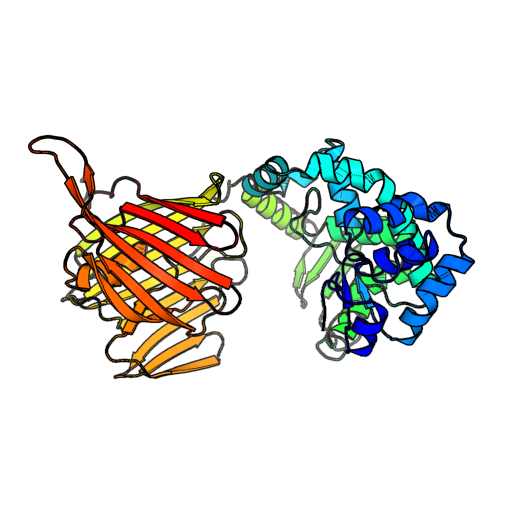257 GLY A O 1
ATOM 1894 N N . LEU A 1 258 ? -21.734 6.725 -0.992 1.00 35.75 258 LEU A N 1
ATOM 1895 C CA . LEU A 1 258 ? -22.396 5.418 -0.910 1.00 35.75 258 LEU A CA 1
ATOM 1896 C C . LEU A 1 258 ? -22.583 4.748 -2.276 1.00 35.75 258 LEU A C 1
ATOM 1898 O O . LEU A 1 258 ? -23.530 5.064 -2.987 1.00 35.75 258 LEU A O 1
ATOM 1902 N N . VAL A 1 259 ? -21.707 3.804 -2.634 1.00 32.94 259 VAL A N 1
ATOM 1903 C CA . VAL A 1 259 ? -22.032 2.847 -3.699 1.00 32.94 259 VAL A CA 1
ATOM 1904 C C . VAL A 1 259 ? -23.467 2.378 -3.448 1.00 32.94 259 VAL A C 1
ATOM 1906 O O . VAL A 1 259 ? -23.720 1.722 -2.437 1.00 32.94 259 VAL A O 1
ATOM 1909 N N . ASP A 1 260 ? -24.396 2.779 -4.317 1.00 36.03 260 ASP A N 1
ATOM 1910 C CA . ASP A 1 260 ? -25.762 2.273 -4.334 1.00 36.03 260 ASP A CA 1
ATOM 1911 C C . ASP A 1 260 ? -25.625 0.763 -4.567 1.00 36.03 260 ASP A C 1
ATOM 1913 O O . ASP A 1 260 ? -25.311 0.311 -5.670 1.00 36.03 260 ASP A O 1
ATOM 1917 N N . GLY A 1 261 ? -25.725 -0.006 -3.478 1.00 34.12 261 GLY A N 1
ATOM 1918 C CA . GLY A 1 261 ? -25.487 -1.453 -3.437 1.00 34.12 261 GLY A CA 1
ATOM 1919 C C . GLY A 1 261 ? -24.421 -1.947 -2.445 1.00 34.12 261 GLY A C 1
ATOM 1920 O O . GLY A 1 261 ? -24.275 -3.158 -2.289 1.00 34.12 261 GLY A O 1
ATOM 1921 N N . GLY A 1 262 ? -23.689 -1.067 -1.753 1.00 32.91 262 GLY A N 1
ATOM 1922 C CA . GLY A 1 262 ? -22.747 -1.440 -0.690 1.00 32.91 262 GLY A CA 1
ATOM 1923 C C . GLY A 1 262 ? -23.455 -1.713 0.641 1.00 32.91 262 GLY A C 1
ATOM 1924 O O . GLY A 1 262 ? -24.402 -1.020 0.987 1.00 32.91 262 GLY A O 1
ATOM 1925 N N . PHE A 1 263 ? -23.004 -2.725 1.387 1.00 39.38 263 PHE A N 1
ATOM 1926 C CA . PHE A 1 263 ? -23.473 -3.084 2.734 1.00 39.38 263 PHE A CA 1
ATOM 1927 C C . PHE A 1 263 ? -23.585 -1.847 3.657 1.00 39.38 263 PHE A C 1
ATOM 1929 O O . PHE A 1 263 ? -22.609 -1.446 4.291 1.00 39.38 263 PHE A O 1
ATOM 1936 N N . ASP A 1 264 ? -24.771 -1.246 3.767 1.00 45.62 264 ASP A N 1
ATOM 1937 C CA . ASP A 1 264 ? -25.040 -0.215 4.768 1.00 45.62 264 ASP A CA 1
ATOM 1938 C C . ASP A 1 264 ? -25.337 -0.897 6.111 1.00 45.62 264 ASP A C 1
ATOM 1940 O O . ASP A 1 264 ? -26.478 -1.198 6.467 1.00 45.62 264 ASP A O 1
ATOM 1944 N N . LEU A 1 265 ? -24.275 -1.190 6.863 1.00 49.53 265 LEU A N 1
ATOM 1945 C CA . LEU A 1 265 ? -24.367 -1.747 8.216 1.00 49.53 265 LEU A CA 1
ATOM 1946 C C . LEU A 1 265 ? -24.990 -0.774 9.233 1.00 49.53 265 LEU A C 1
ATOM 1948 O O . LEU A 1 265 ? -25.322 -1.197 10.341 1.00 49.53 265 LEU A O 1
ATOM 1952 N N . LEU A 1 266 ? -25.195 0.499 8.873 1.00 49.03 266 LEU A N 1
ATOM 1953 C CA . LEU A 1 266 ? -25.963 1.462 9.666 1.00 49.03 266 LEU A CA 1
ATOM 1954 C C . LEU A 1 266 ? -27.447 1.496 9.259 1.00 49.03 266 LEU A C 1
ATOM 1956 O O . LEU A 1 266 ? -28.269 1.988 10.032 1.00 49.03 266 LEU A O 1
ATOM 1960 N N . ALA A 1 267 ? -27.828 0.939 8.109 1.00 46.91 267 ALA A N 1
ATOM 1961 C CA . ALA A 1 267 ? -29.229 0.698 7.750 1.00 46.91 267 ALA A CA 1
ATOM 1962 C C . ALA A 1 267 ? -29.767 -0.641 8.282 1.00 46.91 267 ALA A C 1
ATOM 1964 O O . ALA A 1 267 ? -30.976 -0.864 8.251 1.00 46.91 267 ALA A O 1
ATOM 1965 N N . GLN A 1 268 ? -28.904 -1.531 8.785 1.00 61.53 268 GLN A N 1
ATOM 1966 C CA . GLN A 1 268 ? -29.355 -2.768 9.422 1.00 61.53 268 GLN A CA 1
ATOM 1967 C C . GLN A 1 268 ? -30.063 -2.475 10.752 1.00 61.53 268 GLN A C 1
ATOM 1969 O O . GLN A 1 268 ? -29.578 -1.693 11.577 1.00 61.53 268 GLN A O 1
ATOM 1974 N N . GLU A 1 269 ? -31.209 -3.128 10.964 1.00 68.62 269 GLU A N 1
ATOM 1975 C CA . GLU A 1 269 ? -31.872 -3.150 12.266 1.00 68.62 269 GLU A CA 1
ATOM 1976 C C . GLU A 1 269 ? -30.921 -3.754 13.303 1.00 68.62 269 GLU A C 1
ATOM 1978 O O . GLU A 1 269 ? -30.424 -4.871 13.144 1.00 68.62 269 GLU A O 1
ATOM 1983 N N . MET A 1 270 ? -30.655 -2.996 14.365 1.00 83.06 270 MET A N 1
ATOM 1984 C CA . MET A 1 270 ? -29.853 -3.451 15.495 1.00 83.06 270 MET A CA 1
ATOM 1985 C C . MET A 1 270 ? -30.772 -3.840 16.658 1.00 83.06 270 MET A C 1
ATOM 1987 O O . MET A 1 270 ? -31.786 -3.173 16.866 1.00 83.06 270 MET A O 1
ATOM 1991 N N . PRO A 1 271 ? -30.440 -4.882 17.440 1.00 87.75 271 PRO A N 1
ATOM 1992 C CA . PRO A 1 271 ? -31.285 -5.308 18.548 1.00 87.75 271 PRO A CA 1
ATOM 1993 C C . PRO A 1 271 ? -31.386 -4.252 19.652 1.00 87.75 271 PRO A C 1
ATOM 1995 O O . PRO A 1 271 ? -30.378 -3.679 20.068 1.00 87.75 271 PRO A O 1
ATOM 1998 N N . GLY A 1 272 ? -32.590 -4.088 20.199 1.00 90.12 272 GLY A N 1
ATOM 1999 C CA . GLY A 1 272 ? -32.836 -3.326 21.421 1.00 90.12 272 GLY A CA 1
ATOM 2000 C C . GLY A 1 272 ? -32.872 -1.812 21.251 1.00 90.12 272 GLY A C 1
ATOM 2001 O O . GLY A 1 272 ? -33.033 -1.281 20.156 1.00 90.12 272 GLY A O 1
ATOM 2002 N N . GLU A 1 273 ? -32.757 -1.121 22.380 1.00 90.31 273 GLU A N 1
ATOM 2003 C CA . GLU A 1 273 ? -32.950 0.324 22.462 1.00 90.31 273 GLU A CA 1
ATOM 2004 C C . GLU A 1 273 ? -31.697 1.082 21.991 1.00 90.31 273 GLU A C 1
ATOM 2006 O O . GLU A 1 273 ? -30.576 0.687 22.344 1.00 90.31 273 GLU A O 1
ATOM 2011 N N . PRO A 1 274 ? -31.840 2.187 21.235 1.00 88.81 274 PRO A N 1
ATOM 2012 C CA . PRO A 1 274 ? -30.719 3.048 20.874 1.00 88.81 274 PRO A CA 1
ATOM 2013 C C . PRO A 1 274 ? -30.020 3.640 22.105 1.00 88.81 274 PRO A C 1
ATOM 2015 O O . PRO A 1 274 ? -30.662 4.203 22.988 1.00 88.81 274 PRO A O 1
ATOM 2018 N N . VAL A 1 275 ? -28.689 3.561 22.134 1.00 90.38 275 VAL A N 1
ATOM 2019 C CA . VAL A 1 275 ? -27.846 4.155 23.187 1.00 90.38 275 VAL A CA 1
ATOM 2020 C C . VAL A 1 275 ? -27.164 5.417 22.670 1.00 90.38 275 VAL A C 1
ATOM 2022 O O . VAL A 1 275 ? -27.271 6.479 23.277 1.00 90.38 275 VAL A O 1
ATOM 2025 N N . ALA A 1 276 ? -26.461 5.311 21.541 1.00 88.19 276 ALA A N 1
ATOM 2026 C CA . ALA A 1 276 ? -25.752 6.430 20.932 1.00 88.19 276 ALA A CA 1
ATOM 2027 C C . ALA A 1 276 ? -25.516 6.184 19.441 1.00 88.19 276 ALA A C 1
ATOM 2029 O O . ALA A 1 276 ? -25.321 5.051 19.004 1.00 88.19 276 ALA A O 1
ATOM 2030 N N . SER A 1 277 ? -25.475 7.253 18.654 1.00 86.69 277 SER A N 1
ATOM 2031 C CA . SER A 1 277 ? -24.992 7.203 17.275 1.00 86.69 277 SER A CA 1
ATOM 2032 C C . SER A 1 277 ? -24.318 8.514 16.906 1.00 86.69 277 SER A C 1
ATOM 2034 O O . SER A 1 277 ? -24.666 9.572 17.436 1.00 86.69 277 SER A O 1
ATOM 2036 N N . GLY A 1 278 ? -23.331 8.451 16.023 1.00 82.50 278 GLY A N 1
ATOM 2037 C CA . GLY A 1 278 ? -22.578 9.634 15.643 1.00 82.50 278 GLY A CA 1
ATOM 2038 C C . GLY A 1 278 ? -21.545 9.366 14.566 1.00 82.50 278 GLY A C 1
ATOM 2039 O O . GLY A 1 278 ? -21.380 8.244 14.087 1.00 82.50 278 GLY A O 1
ATOM 2040 N N . VAL A 1 279 ? -20.846 10.437 14.200 1.00 82.69 279 VAL A N 1
ATOM 2041 C CA . VAL A 1 279 ? -19.772 10.416 13.208 1.00 82.69 279 VAL A CA 1
ATOM 2042 C C . VAL A 1 279 ? -18.541 11.091 13.797 1.00 82.69 279 VAL A C 1
ATOM 2044 O O . VAL A 1 279 ? -18.619 12.208 14.311 1.00 82.69 279 VAL A O 1
ATOM 2047 N N . TYR A 1 280 ? -17.400 10.422 13.714 1.00 90.50 280 TYR A N 1
ATOM 2048 C CA . TYR A 1 280 ? -16.088 10.987 13.975 1.00 90.50 280 TYR A CA 1
ATOM 2049 C C . TYR A 1 280 ? -15.503 11.556 12.689 1.00 90.50 280 TYR A C 1
ATOM 2051 O O . TYR A 1 280 ? -15.482 10.882 11.659 1.00 90.50 280 TYR A O 1
ATOM 2059 N N . ALA A 1 281 ? -14.966 12.770 12.771 1.00 87.12 281 ALA A N 1
ATOM 2060 C CA . ALA A 1 281 ? -14.001 13.270 11.804 1.00 87.12 281 ALA A CA 1
ATOM 2061 C C . ALA A 1 281 ? -12.596 12.874 12.263 1.00 87.12 281 ALA A C 1
ATOM 2063 O O . ALA A 1 281 ? -12.245 13.072 13.429 1.00 87.12 281 ALA A O 1
ATOM 2064 N N . MET A 1 282 ? -11.799 12.328 11.349 1.00 92.00 282 MET A N 1
ATOM 2065 C CA . MET A 1 282 ? -10.419 11.932 11.607 1.00 92.00 282 MET A CA 1
ATOM 2066 C C . MET A 1 282 ? -9.464 12.878 10.895 1.00 92.00 282 MET A C 1
ATOM 2068 O O . MET A 1 282 ? -9.699 13.281 9.753 1.00 92.00 282 MET A O 1
ATOM 2072 N N . THR A 1 283 ? -8.353 13.197 11.548 1.00 88.19 283 THR A N 1
ATOM 2073 C CA . THR A 1 283 ? -7.229 13.898 10.933 1.00 88.19 283 THR A CA 1
ATOM 2074 C C . THR A 1 283 ? -5.916 13.205 11.262 1.00 88.19 283 THR A C 1
ATOM 2076 O O . THR A 1 283 ? -5.777 12.620 12.329 1.00 88.19 283 THR A O 1
ATOM 2079 N N . PHE A 1 284 ? -4.943 13.268 10.359 1.00 85.44 284 PHE A N 1
ATOM 2080 C CA . PHE A 1 284 ? -3.604 12.723 10.555 1.00 85.44 284 PHE A CA 1
ATOM 2081 C C . PHE A 1 284 ? -2.579 13.793 10.201 1.00 85.44 284 PHE A C 1
ATOM 2083 O O . PHE A 1 284 ? -2.594 14.327 9.094 1.00 85.44 284 PHE A O 1
ATOM 2090 N N . GLY A 1 285 ? -1.720 14.163 11.152 1.00 78.62 285 GLY A N 1
ATOM 2091 C CA . GLY A 1 285 ? -0.764 15.260 10.955 1.00 78.62 285 GLY A CA 1
ATOM 2092 C C . GLY A 1 285 ? -1.425 16.602 10.594 1.00 78.62 285 GLY A C 1
ATOM 2093 O O . GLY A 1 285 ? -0.788 17.437 9.961 1.00 78.62 285 GLY A O 1
ATOM 2094 N N . GLY A 1 286 ? -2.698 16.796 10.965 1.00 76.69 286 GLY A N 1
ATOM 2095 C CA . GLY A 1 286 ? -3.501 17.979 10.633 1.00 76.69 286 GLY A CA 1
ATOM 2096 C C . GLY A 1 286 ? -4.298 17.895 9.323 1.00 76.69 286 GLY A C 1
ATOM 2097 O O . GLY A 1 286 ? -5.100 18.787 9.060 1.00 76.69 286 GLY A O 1
ATOM 2098 N N . PHE A 1 287 ? -4.133 16.838 8.524 1.00 74.38 287 PHE A N 1
ATOM 2099 C CA . PHE A 1 287 ? -4.870 16.630 7.270 1.00 74.38 287 PHE A CA 1
ATOM 2100 C C . PHE A 1 287 ? -6.102 15.758 7.486 1.00 74.38 287 PHE A C 1
ATOM 2102 O O . PHE A 1 287 ? -6.074 14.876 8.339 1.00 74.38 287 PHE A O 1
ATOM 2109 N N . ALA A 1 288 ? -7.167 15.955 6.706 1.00 80.31 288 ALA A N 1
ATOM 2110 C CA . ALA A 1 288 ? -8.356 15.108 6.776 1.00 80.31 288 ALA A CA 1
ATOM 2111 C C . ALA A 1 288 ? -8.005 13.641 6.459 1.00 80.31 288 ALA A C 1
ATOM 2113 O O . ALA A 1 288 ? -7.527 13.332 5.371 1.00 80.31 288 ALA A O 1
ATOM 2114 N N . ALA A 1 289 ? -8.272 12.745 7.409 1.00 82.00 289 ALA A N 1
ATOM 2115 C CA . ALA A 1 289 ? -7.901 11.329 7.362 1.00 82.00 289 ALA A CA 1
ATOM 2116 C C . ALA A 1 289 ? -9.112 10.384 7.313 1.00 82.00 289 ALA A C 1
ATOM 2118 O O . ALA A 1 289 ? -8.961 9.172 7.435 1.00 82.00 289 ALA A O 1
ATOM 2119 N N . GLY A 1 290 ? -10.314 10.922 7.097 1.00 86.19 290 GLY A N 1
ATOM 2120 C CA . GLY A 1 290 ? -11.531 10.142 6.882 1.00 86.19 290 GLY A CA 1
ATOM 2121 C C . GLY A 1 290 ? -12.573 10.316 7.974 1.00 86.19 290 GLY A C 1
ATOM 2122 O O . GLY A 1 290 ? -12.528 11.271 8.753 1.00 86.19 290 GLY A O 1
ATOM 2123 N N . THR A 1 291 ? -13.540 9.405 7.991 1.00 88.25 291 THR A N 1
ATOM 2124 C CA . THR A 1 291 ? -14.668 9.426 8.927 1.00 88.25 291 THR A CA 1
ATOM 2125 C C . THR A 1 291 ? -14.986 8.044 9.470 1.00 88.25 291 THR A C 1
ATOM 2127 O O . THR A 1 291 ? -14.810 7.045 8.781 1.00 88.25 291 THR A O 1
ATOM 2130 N N . GLU A 1 292 ? -15.484 7.982 10.699 1.00 92.19 292 GLU A N 1
ATOM 2131 C CA . GLU A 1 292 ? -16.024 6.758 11.296 1.00 92.19 292 GLU A CA 1
ATOM 2132 C C . GLU A 1 292 ? -17.441 7.051 11.755 1.00 92.19 292 GLU A C 1
ATOM 2134 O O . GLU A 1 292 ? -17.651 7.934 12.578 1.00 92.19 292 GLU A O 1
ATOM 2139 N N . SER A 1 293 ? -18.413 6.332 11.214 1.00 88.81 293 SER A N 1
ATOM 2140 C CA . SER A 1 293 ? -19.804 6.410 11.650 1.00 88.81 293 SER A CA 1
ATOM 2141 C C . SER A 1 293 ? -20.120 5.205 12.520 1.00 88.81 293 SER A C 1
ATOM 2143 O O . SER A 1 293 ? -19.671 4.099 12.220 1.00 88.81 293 SER A O 1
ATOM 2145 N N . PHE A 1 294 ? -20.886 5.401 13.588 1.00 90.50 294 PHE A N 1
ATOM 2146 C CA . PHE A 1 294 ? -21.210 4.323 14.514 1.00 90.50 294 PHE A CA 1
ATOM 2147 C C . PHE A 1 294 ? -22.645 4.395 15.030 1.00 90.50 294 PHE A C 1
ATOM 2149 O O . PHE A 1 294 ? -23.257 5.465 15.101 1.00 90.50 294 PHE A O 1
ATOM 2156 N N . ARG A 1 295 ? -23.142 3.238 15.468 1.00 90.06 295 ARG A N 1
ATOM 2157 C CA . ARG A 1 295 ? -24.366 3.087 16.253 1.00 90.06 295 ARG A CA 1
ATOM 2158 C C . ARG A 1 295 ? -24.137 2.091 17.385 1.00 90.06 295 ARG A C 1
ATOM 2160 O O . ARG A 1 295 ? -23.468 1.078 17.199 1.00 90.06 295 ARG A O 1
ATOM 2167 N N . ILE A 1 296 ? -24.710 2.394 18.543 1.00 92.31 296 ILE A N 1
ATOM 2168 C CA . ILE A 1 296 ? -24.720 1.559 19.740 1.00 92.31 296 ILE A CA 1
ATOM 2169 C C . ILE A 1 296 ? -26.176 1.334 20.137 1.00 92.31 296 ILE A C 1
ATOM 2171 O O . ILE A 1 296 ? -26.925 2.303 20.295 1.00 92.31 296 ILE A O 1
ATOM 2175 N N . THR A 1 297 ? -26.569 0.079 20.324 1.00 92.88 297 THR A N 1
ATOM 2176 C CA . THR A 1 297 ? -27.862 -0.302 20.907 1.00 92.88 297 THR A CA 1
ATOM 2177 C C . THR A 1 297 ? -27.660 -1.239 22.091 1.00 92.88 297 THR A C 1
ATOM 2179 O O . THR A 1 297 ? -26.576 -1.801 22.274 1.00 92.88 297 THR A O 1
ATOM 2182 N N . ARG A 1 298 ? -28.695 -1.393 22.920 1.00 94.25 298 ARG A N 1
ATOM 2183 C CA . ARG A 1 298 ? -28.680 -2.296 24.070 1.00 94.25 298 ARG A CA 1
ATOM 2184 C C . ARG A 1 298 ? -29.936 -3.159 24.116 1.00 94.25 298 ARG A C 1
ATOM 2186 O O . ARG A 1 298 ? -31.045 -2.634 24.199 1.00 94.25 298 ARG A O 1
ATOM 2193 N N . ALA A 1 299 ? -29.754 -4.475 24.152 1.00 94.50 299 ALA A N 1
ATOM 2194 C CA . ALA A 1 299 ? -30.814 -5.468 24.315 1.00 94.50 299 ALA A CA 1
ATOM 2195 C C . ALA A 1 299 ? -30.412 -6.469 25.401 1.00 94.50 299 ALA A C 1
ATOM 2197 O O . ALA A 1 299 ? -29.290 -6.955 25.387 1.00 94.50 299 ALA A O 1
ATOM 2198 N N . ASP A 1 300 ? -31.301 -6.774 26.348 1.00 94.00 300 ASP A N 1
ATOM 2199 C CA . ASP A 1 300 ? -31.126 -7.890 27.297 1.00 94.00 300 ASP A CA 1
ATOM 2200 C C . ASP A 1 300 ? -29.760 -7.953 28.025 1.00 94.00 300 ASP A C 1
ATOM 2202 O O . ASP A 1 300 ? -29.221 -9.028 28.283 1.00 94.00 300 ASP A O 1
ATOM 2206 N N . GLY A 1 301 ? -29.192 -6.794 28.385 1.00 92.44 301 GLY A N 1
ATOM 2207 C CA . GLY A 1 301 ? -27.892 -6.705 29.077 1.00 92.44 301 GLY A CA 1
ATOM 2208 C C . GLY A 1 301 ? -26.667 -6.851 28.168 1.00 92.44 301 GLY A C 1
ATOM 2209 O O . GLY A 1 301 ? -25.557 -7.091 28.648 1.00 92.44 301 GLY A O 1
ATOM 2210 N N . VAL A 1 302 ? -26.879 -6.718 26.861 1.00 95.44 302 VAL A N 1
ATOM 2211 C CA . VAL A 1 302 ? -25.871 -6.816 25.811 1.00 95.44 302 VAL A CA 1
ATOM 2212 C C . VAL A 1 302 ? -25.851 -5.517 25.013 1.00 95.44 302 VAL A C 1
ATOM 2214 O O . VAL A 1 302 ? -26.891 -5.024 24.572 1.00 95.44 302 VAL A O 1
ATOM 2217 N N . TYR A 1 303 ? -24.657 -4.964 24.824 1.00 95.50 303 TYR A N 1
ATOM 2218 C CA . TYR A 1 303 ? -24.403 -3.873 23.897 1.00 95.50 303 TYR A CA 1
ATOM 2219 C C . TYR A 1 303 ? -24.056 -4.424 22.521 1.00 95.50 303 TYR A C 1
ATOM 2221 O O . TYR A 1 303 ? -23.214 -5.314 22.387 1.00 95.50 303 TYR A O 1
ATOM 2229 N N . HIS A 1 304 ? -24.666 -3.834 21.500 1.00 94.62 304 HIS A N 1
ATOM 2230 C CA . HIS A 1 304 ? -24.342 -4.073 20.103 1.00 94.62 304 HIS A CA 1
ATOM 2231 C C . HIS A 1 304 ? -23.763 -2.793 19.519 1.00 94.62 304 HIS A C 1
ATOM 2233 O O . HIS A 1 304 ? -24.387 -1.735 19.591 1.00 94.62 304 HIS A O 1
ATOM 2239 N N . LEU A 1 305 ? -22.574 -2.887 18.936 1.00 93.50 305 LEU A N 1
ATOM 2240 C CA . LEU A 1 305 ? -21.926 -1.804 18.211 1.00 93.50 305 LEU A CA 1
ATOM 2241 C C . LEU A 1 305 ? -21.904 -2.153 16.728 1.00 93.50 305 LEU A C 1
ATOM 2243 O O . LEU A 1 305 ? -21.538 -3.267 16.358 1.00 93.50 305 LEU A O 1
ATOM 2247 N N . SER A 1 306 ? -22.252 -1.182 15.891 1.00 92.38 306 SER A N 1
ATOM 2248 C CA . SER A 1 306 ? -22.061 -1.212 14.443 1.00 92.38 306 SER A CA 1
ATOM 2249 C C . SER A 1 306 ? -21.221 -0.010 14.041 1.00 92.38 306 SER A C 1
ATOM 2251 O O . SER A 1 306 ? -21.467 1.109 14.496 1.00 92.38 306 SER A O 1
ATOM 2253 N N . VAL A 1 307 ? -20.212 -0.246 13.212 1.00 92.44 307 VAL A N 1
ATOM 2254 C CA . VAL A 1 307 ? -19.239 0.753 12.781 1.00 92.44 307 VAL A CA 1
ATOM 2255 C C . VAL A 1 307 ? -19.061 0.676 11.278 1.00 92.44 307 VAL A C 1
ATOM 2257 O O . VAL A 1 307 ? -18.909 -0.405 10.711 1.00 92.44 307 VAL A O 1
ATOM 2260 N N . HIS A 1 308 ? -18.993 1.845 10.656 1.00 89.38 308 HIS A N 1
ATOM 2261 C CA . HIS A 1 308 ? -18.589 2.032 9.277 1.00 89.38 308 HIS A CA 1
ATOM 2262 C C . HIS A 1 308 ? -17.435 3.035 9.227 1.00 89.38 308 HIS A C 1
ATOM 2264 O O . HIS A 1 308 ? -17.614 4.226 9.492 1.00 89.38 308 HIS A O 1
ATOM 2270 N N . ASN A 1 309 ? -16.235 2.549 8.924 1.00 89.75 309 ASN A N 1
ATOM 2271 C CA . ASN A 1 309 ? -15.017 3.346 8.903 1.00 89.75 309 ASN A CA 1
ATOM 2272 C C . ASN A 1 309 ? -14.572 3.582 7.452 1.00 89.75 309 ASN A C 1
ATOM 2274 O O . ASN A 1 309 ? -14.436 2.652 6.655 1.00 89.75 309 ASN A O 1
ATOM 2278 N N . GLN A 1 310 ? -14.369 4.852 7.115 1.00 86.56 310 GLN A N 1
ATOM 2279 C CA . GLN A 1 310 ? -14.004 5.348 5.792 1.00 86.56 310 GLN A CA 1
ATOM 2280 C C . GLN A 1 310 ? -12.729 6.192 5.911 1.00 86.56 310 GLN A C 1
ATOM 2282 O O . GLN A 1 310 ? -12.799 7.429 5.906 1.00 86.56 310 GLN A O 1
ATOM 2287 N N . PRO A 1 311 ? -11.559 5.552 6.058 1.00 83.00 311 PRO A N 1
ATOM 2288 C CA . PRO A 1 311 ? -10.297 6.262 6.128 1.00 83.00 311 PRO A CA 1
ATOM 2289 C C . PRO A 1 311 ? -10.012 6.943 4.782 1.00 83.00 311 PRO A C 1
ATOM 2291 O O . PRO A 1 311 ? -10.332 6.425 3.710 1.00 83.00 311 PRO A O 1
ATOM 2294 N N . LYS A 1 312 ? -9.401 8.127 4.830 1.00 75.62 312 LYS A N 1
ATOM 2295 C CA . LYS A 1 312 ? -8.910 8.854 3.654 1.00 75.62 312 LYS A CA 1
ATOM 2296 C C . LYS A 1 312 ? -7.389 8.889 3.701 1.00 75.62 312 LYS A C 1
ATOM 2298 O O . LYS A 1 312 ? -6.802 9.689 4.422 1.00 75.62 312 LYS A O 1
ATOM 2303 N N . GLY A 1 313 ? -6.759 8.059 2.875 1.00 61.19 313 GLY A N 1
ATOM 2304 C CA . GLY A 1 313 ? -5.305 7.898 2.854 1.00 61.19 313 GLY A CA 1
ATOM 2305 C C . GLY A 1 313 ? -4.811 6.877 3.882 1.00 61.19 313 GLY A C 1
ATOM 2306 O O . GLY A 1 313 ? -5.588 6.324 4.655 1.00 61.19 313 GLY A O 1
ATOM 2307 N N . GLY A 1 314 ? -3.505 6.602 3.864 1.00 61.91 314 GLY A N 1
ATOM 2308 C CA . GLY A 1 314 ? -2.919 5.500 4.632 1.00 61.91 314 GLY A CA 1
ATOM 2309 C C . GLY A 1 314 ? -3.162 4.123 3.997 1.00 61.91 314 GLY A C 1
ATOM 2310 O O . GLY A 1 314 ? -3.752 4.009 2.927 1.00 61.91 314 GLY A O 1
ATOM 2311 N N . GLY A 1 315 ? -2.648 3.067 4.638 1.00 63.50 315 GLY A N 1
ATOM 2312 C CA . GLY A 1 315 ? -2.742 1.680 4.150 1.00 63.50 315 GLY A CA 1
ATOM 2313 C C . GLY A 1 315 ? -3.980 0.907 4.622 1.00 63.50 315 GLY A C 1
ATOM 2314 O O . GLY A 1 315 ? -4.086 -0.287 4.351 1.00 63.50 315 GLY A O 1
ATOM 2315 N N . GLN A 1 316 ? -4.888 1.545 5.364 1.00 73.81 316 GLN A N 1
ATOM 2316 C CA . GLN A 1 316 ? -6.102 0.912 5.878 1.00 73.81 316 GLN A CA 1
ATOM 2317 C C . GLN A 1 316 ? -7.235 1.060 4.864 1.00 73.81 316 GLN A C 1
ATOM 2319 O O . GLN A 1 316 ? -7.567 2.169 4.456 1.00 73.81 316 GLN A O 1
ATOM 2324 N N . MET A 1 317 ? -7.821 -0.063 4.449 1.00 79.38 317 MET A N 1
ATOM 2325 C CA . MET A 1 317 ? -9.010 -0.053 3.597 1.00 79.38 317 MET A CA 1
ATOM 2326 C C . MET A 1 317 ? -10.243 0.353 4.409 1.00 79.38 317 MET A C 1
ATOM 2328 O O . MET A 1 317 ? -10.281 0.064 5.610 1.00 79.38 317 MET A O 1
ATOM 2332 N N . PRO A 1 318 ? -11.261 0.966 3.779 1.00 86.50 318 PRO A N 1
ATOM 2333 C CA . PRO A 1 318 ? -12.572 1.104 4.393 1.00 86.50 318 PRO A CA 1
ATOM 2334 C C . PRO A 1 318 ? -13.062 -0.242 4.926 1.00 86.50 318 PRO A C 1
ATOM 2336 O O . PRO A 1 318 ? -12.767 -1.295 4.359 1.00 86.50 318 PRO A O 1
ATOM 2339 N N . TYR A 1 319 ? -13.761 -0.227 6.053 1.00 88.44 319 TYR A N 1
ATOM 2340 C CA . TYR A 1 319 ? -14.250 -1.449 6.680 1.00 88.44 319 TYR A CA 1
ATOM 2341 C C . TYR A 1 319 ? -15.538 -1.194 7.447 1.00 88.44 319 TYR A C 1
ATOM 2343 O O . TYR A 1 319 ? -15.825 -0.079 7.885 1.00 88.44 319 TYR A O 1
ATOM 2351 N N . ALA A 1 320 ? -16.287 -2.265 7.657 1.00 90.12 320 ALA A N 1
ATOM 2352 C CA . ALA A 1 320 ? -17.378 -2.293 8.601 1.00 90.12 320 ALA A CA 1
ATOM 2353 C C . ALA A 1 320 ? -17.094 -3.299 9.714 1.00 90.12 320 ALA A C 1
ATOM 2355 O O . ALA A 1 320 ? -16.439 -4.323 9.500 1.00 90.12 320 ALA A O 1
ATOM 2356 N N . LEU A 1 321 ? -17.559 -2.986 10.916 1.00 93.00 321 LEU A N 1
ATOM 2357 C CA . LEU A 1 321 ? -17.274 -3.759 12.113 1.00 93.00 321 LEU A CA 1
ATOM 2358 C C . LEU A 1 321 ? -18.517 -3.828 12.992 1.00 93.00 321 LEU A C 1
ATOM 2360 O O . LEU A 1 321 ? -19.105 -2.799 13.307 1.00 93.00 321 LEU A O 1
ATOM 2364 N N . THR A 1 322 ? -18.875 -5.031 13.425 1.00 93.94 322 THR A N 1
ATOM 2365 C CA . THR A 1 322 ? -19.821 -5.232 14.523 1.00 93.94 322 THR A CA 1
ATOM 2366 C C . THR A 1 322 ? -19.100 -5.790 15.737 1.00 93.94 322 THR A C 1
ATOM 2368 O O . THR A 1 322 ? -18.171 -6.585 15.585 1.00 93.94 322 THR A O 1
ATOM 2371 N N . ILE A 1 323 ? -19.502 -5.366 16.934 1.00 95.25 323 ILE A N 1
ATOM 2372 C CA . ILE A 1 323 ? -18.996 -5.888 18.210 1.00 95.25 323 ILE A CA 1
ATOM 2373 C C . ILE A 1 323 ? -20.178 -6.093 19.150 1.00 95.25 323 ILE A C 1
ATOM 2375 O O . ILE A 1 323 ? -21.060 -5.240 19.235 1.00 95.25 323 ILE A O 1
ATOM 2379 N N . THR A 1 324 ? -20.155 -7.196 19.887 1.00 95.69 324 THR A N 1
ATOM 2380 C CA . THR A 1 324 ? -21.113 -7.486 20.948 1.00 95.69 324 THR A CA 1
ATOM 2381 C C . THR A 1 324 ? -20.376 -7.642 22.277 1.00 95.69 324 THR A C 1
ATOM 2383 O O . THR A 1 324 ? -19.423 -8.424 22.374 1.00 95.69 324 THR A O 1
ATOM 2386 N N . THR A 1 325 ? -20.820 -6.923 23.310 1.00 94.94 325 THR A N 1
ATOM 2387 C CA . THR A 1 325 ? -20.293 -7.033 24.683 1.00 94.94 325 THR A CA 1
ATOM 2388 C C . THR A 1 325 ? -21.417 -7.111 25.704 1.00 94.94 325 THR A C 1
ATOM 2390 O O . THR A 1 325 ? -22.508 -6.607 25.461 1.00 94.94 325 THR A O 1
ATOM 2393 N N . ASP A 1 326 ? -21.167 -7.702 26.870 1.00 93.00 326 ASP A N 1
ATOM 2394 C CA . ASP A 1 326 ? -22.114 -7.608 27.988 1.00 93.00 326 ASP A CA 1
ATOM 2395 C C . ASP A 1 326 ? -22.048 -6.239 28.701 1.00 93.00 326 ASP A C 1
ATOM 2397 O O . ASP A 1 326 ? -21.219 -5.386 28.372 1.00 93.00 326 ASP A O 1
ATOM 2401 N N . ASP A 1 327 ? -22.911 -6.025 29.700 1.00 90.31 327 ASP A N 1
ATOM 2402 C CA . ASP A 1 327 ? -22.952 -4.794 30.511 1.00 90.31 327 ASP A CA 1
ATOM 2403 C C . ASP A 1 327 ? -21.640 -4.481 31.264 1.00 90.31 327 ASP A C 1
ATOM 2405 O O . ASP A 1 327 ? -21.415 -3.341 31.679 1.00 90.31 327 ASP A O 1
ATOM 2409 N N . ALA A 1 328 ? -20.769 -5.476 31.448 1.00 89.50 328 ALA A N 1
ATOM 2410 C CA . ALA A 1 328 ? -19.456 -5.314 32.064 1.00 89.50 328 ALA A CA 1
ATOM 2411 C C . ALA A 1 328 ? -18.343 -5.063 31.027 1.00 89.50 328 ALA A C 1
ATOM 2413 O O . ALA A 1 328 ? -17.167 -5.081 31.385 1.00 89.50 328 ALA A O 1
ATOM 2414 N N . GLY A 1 329 ? -18.692 -4.862 29.750 1.00 88.75 329 GLY A N 1
ATOM 2415 C CA . GLY A 1 329 ? -17.732 -4.661 28.663 1.00 88.75 329 GLY A CA 1
ATOM 2416 C C . GLY A 1 329 ? -17.014 -5.944 28.237 1.00 88.75 329 GLY A C 1
ATOM 2417 O O . GLY A 1 329 ? -16.021 -5.896 27.510 1.00 88.75 329 GLY A O 1
ATOM 2418 N N . ARG A 1 330 ? -17.475 -7.126 28.670 1.00 91.69 330 ARG A N 1
ATOM 2419 C CA . ARG A 1 330 ? -16.832 -8.389 28.290 1.00 91.69 330 ARG A CA 1
ATOM 2420 C C . ARG A 1 330 ? -17.208 -8.739 26.859 1.00 91.69 330 ARG A C 1
ATOM 2422 O O . ARG A 1 330 ? -18.381 -8.911 26.533 1.00 91.69 330 ARG A O 1
ATOM 2429 N N . PHE A 1 331 ? -16.185 -8.875 26.022 1.00 95.12 331 PHE A N 1
ATOM 2430 C CA . PHE A 1 331 ? -16.309 -9.251 24.619 1.00 95.12 331 PHE A CA 1
ATOM 2431 C C . PHE A 1 331 ? -16.968 -10.624 24.439 1.00 95.12 331 PHE A C 1
ATOM 2433 O O . PHE A 1 331 ? -16.542 -11.607 25.057 1.00 95.12 331 PHE A O 1
ATOM 2440 N N . ALA A 1 332 ? -17.967 -10.680 23.558 1.00 94.81 332 ALA A N 1
ATOM 2441 C CA . ALA A 1 332 ? -18.629 -11.911 23.141 1.00 94.81 332 ALA A CA 1
ATOM 2442 C C . ALA A 1 332 ? -18.228 -12.298 21.712 1.00 94.81 332 ALA A C 1
ATOM 2444 O O . ALA A 1 332 ? -17.664 -13.371 21.497 1.00 94.81 332 ALA A O 1
ATOM 2445 N N . GLU A 1 333 ? -18.483 -11.414 20.747 1.00 96.56 333 GLU A N 1
ATOM 2446 C CA . GLU A 1 333 ? -18.184 -11.646 19.335 1.00 96.56 333 GLU A CA 1
ATOM 2447 C C . GLU A 1 333 ? -18.001 -10.346 18.550 1.00 96.56 333 GLU A C 1
ATOM 2449 O O . GLU A 1 333 ? -18.407 -9.267 18.985 1.00 96.56 333 GLU A O 1
ATOM 2454 N N . ALA A 1 334 ? -17.392 -10.464 17.373 1.00 96.44 334 ALA A N 1
ATOM 2455 C CA . ALA A 1 334 ? -17.288 -9.399 16.394 1.00 96.44 334 ALA A CA 1
ATOM 2456 C C . ALA A 1 334 ? -17.250 -9.945 14.965 1.00 96.44 334 ALA A C 1
ATOM 2458 O O . ALA A 1 334 ? -16.805 -11.066 14.708 1.00 96.44 334 ALA A O 1
ATOM 2459 N N . THR A 1 335 ? -17.662 -9.112 14.015 1.00 94.19 335 THR A N 1
ATOM 2460 C CA . THR A 1 335 ? -17.466 -9.360 12.582 1.00 94.19 335 THR A CA 1
ATOM 2461 C C . THR A 1 335 ? -16.788 -8.153 11.959 1.00 94.19 335 THR A C 1
ATOM 2463 O O . THR A 1 335 ? -17.292 -7.044 12.071 1.00 94.19 335 THR A O 1
ATOM 2466 N N . TYR A 1 336 ? -15.657 -8.363 11.288 1.00 93.25 336 TYR A N 1
ATOM 2467 C CA . TYR A 1 336 ? -14.911 -7.327 10.571 1.00 93.25 336 TYR A CA 1
ATOM 2468 C C . TYR A 1 336 ? -14.963 -7.614 9.074 1.00 93.25 336 TYR A C 1
ATOM 2470 O O . TYR A 1 336 ? -14.540 -8.688 8.644 1.00 93.25 336 TYR A O 1
ATOM 2478 N N . THR A 1 337 ? -15.446 -6.662 8.282 1.00 89.44 337 THR A N 1
ATOM 2479 C CA . THR A 1 337 ? -15.534 -6.781 6.824 1.00 89.44 337 THR A CA 1
ATOM 2480 C C . THR A 1 337 ? -14.779 -5.643 6.161 1.00 89.44 337 THR A C 1
ATOM 2482 O O . THR A 1 337 ? -15.118 -4.484 6.377 1.00 89.44 337 THR A O 1
ATOM 2485 N N . THR A 1 338 ? -13.769 -5.951 5.347 1.00 84.62 338 THR A N 1
ATOM 2486 C CA . THR A 1 338 ? -13.153 -4.941 4.474 1.00 84.62 338 THR A CA 1
ATOM 2487 C C . THR A 1 338 ? -14.132 -4.551 3.371 1.00 84.62 338 THR A C 1
ATOM 2489 O O . THR A 1 338 ? -14.851 -5.391 2.835 1.00 84.62 338 THR A O 1
ATOM 2492 N N . LEU A 1 339 ? -14.176 -3.265 3.049 1.00 76.75 339 LEU A N 1
ATOM 2493 C CA . LEU A 1 339 ? -15.044 -2.686 2.037 1.00 76.75 339 LEU A CA 1
ATOM 2494 C C . LEU A 1 339 ? -14.158 -2.247 0.866 1.00 76.75 339 LEU A C 1
ATOM 2496 O O . LEU A 1 339 ? -13.241 -1.442 1.022 1.00 76.75 339 LEU A O 1
ATOM 2500 N N . GLY A 1 340 ? -14.408 -2.832 -0.298 1.00 66.38 340 GLY A N 1
ATOM 2501 C CA . GLY A 1 340 ? -13.662 -2.626 -1.537 1.00 66.38 340 GLY A CA 1
ATOM 2502 C C . GLY A 1 340 ? -14.156 -3.601 -2.605 1.00 66.38 340 GLY A C 1
ATOM 2503 O O . GLY A 1 340 ? -15.123 -4.324 -2.369 1.00 66.38 340 GLY A O 1
ATOM 2504 N N . ASP A 1 341 ? -13.474 -3.666 -3.748 1.00 53.09 341 ASP A N 1
ATOM 2505 C CA . ASP A 1 341 ? -13.897 -4.490 -4.898 1.00 53.09 341 ASP A CA 1
ATOM 2506 C C . ASP A 1 341 ? -13.896 -6.004 -4.610 1.00 53.09 341 ASP A C 1
ATOM 2508 O O . ASP A 1 341 ? -14.494 -6.798 -5.331 1.00 53.09 341 ASP A O 1
ATOM 2512 N N . SER A 1 342 ? -13.204 -6.435 -3.555 1.00 67.19 342 SER A N 1
ATOM 2513 C CA . SER A 1 342 ? -13.151 -7.829 -3.103 1.00 67.19 342 SER A CA 1
ATOM 2514 C C . SER A 1 342 ? -13.252 -7.879 -1.576 1.00 67.19 342 SER A C 1
ATOM 2516 O O . SER A 1 342 ? -12.229 -8.018 -0.900 1.00 67.19 342 SER A O 1
ATOM 2518 N N . PRO A 1 343 ? -14.464 -7.712 -1.015 1.00 74.94 343 PRO A N 1
ATOM 2519 C CA . PRO A 1 343 ? -14.651 -7.632 0.425 1.00 74.94 343 PRO A CA 1
ATOM 2520 C C . PRO A 1 343 ? -14.289 -8.960 1.094 1.00 74.94 343 PRO A C 1
ATOM 2522 O O . PRO A 1 343 ? -14.668 -10.041 0.638 1.00 74.94 343 PRO A O 1
ATOM 2525 N N . THR A 1 344 ? -13.566 -8.878 2.207 1.00 80.44 344 THR A N 1
ATOM 2526 C CA . THR A 1 344 ? -13.232 -10.028 3.054 1.00 80.44 344 THR A CA 1
ATOM 2527 C C . THR A 1 344 ? -13.892 -9.880 4.411 1.00 80.44 344 THR A C 1
ATOM 2529 O O . THR A 1 344 ? -13.735 -8.855 5.072 1.00 80.44 344 THR A O 1
ATOM 2532 N N . THR A 1 345 ? -14.606 -10.917 4.847 1.00 88.75 345 THR A N 1
ATOM 2533 C CA . THR A 1 345 ? -15.249 -10.965 6.163 1.00 88.75 345 THR A CA 1
ATOM 2534 C C . THR A 1 345 ? -14.501 -11.920 7.078 1.00 88.75 345 THR A C 1
ATOM 2536 O O . THR A 1 345 ? -14.227 -13.064 6.718 1.00 88.75 345 THR A O 1
ATOM 2539 N N . SER A 1 346 ? -14.196 -11.441 8.279 1.00 93.19 346 SER A N 1
ATOM 2540 C CA . SER A 1 346 ? -13.542 -12.192 9.348 1.00 93.19 346 SER A CA 1
ATOM 2541 C C . SER A 1 346 ? -14.431 -12.185 10.584 1.00 93.19 346 SER A C 1
ATOM 2543 O O . SER A 1 346 ? -15.001 -11.146 10.931 1.00 93.19 346 SER A O 1
ATOM 2545 N N . ARG A 1 347 ? -14.557 -13.336 11.240 1.00 96.38 347 ARG A N 1
ATOM 2546 C CA . ARG A 1 347 ? -15.414 -13.529 12.413 1.00 96.38 347 ARG A CA 1
ATOM 2547 C C . ARG A 1 347 ? -14.570 -13.817 13.639 1.00 96.38 347 ARG A C 1
ATOM 2549 O O . ARG A 1 347 ? -13.586 -14.543 13.543 1.00 96.38 347 ARG A O 1
ATOM 2556 N N . TYR A 1 348 ? -14.997 -13.282 14.774 1.00 97.25 348 TYR A N 1
ATOM 2557 C CA . TYR A 1 348 ? -14.316 -13.393 16.057 1.00 97.25 348 TYR A CA 1
ATOM 2558 C C . TYR A 1 348 ? -15.330 -13.724 17.128 1.00 97.25 348 TYR A C 1
ATOM 2560 O O . TYR A 1 348 ? -16.387 -13.101 17.167 1.00 97.25 348 TYR A O 1
ATOM 2568 N N . TRP A 1 349 ? -15.018 -14.658 18.014 1.00 97.00 349 TRP A N 1
ATOM 2569 C CA . TRP A 1 349 ? -15.880 -14.938 19.154 1.00 97.00 349 TRP A CA 1
ATOM 2570 C C . TRP A 1 349 ? -15.108 -15.573 20.298 1.00 97.00 349 TRP A C 1
ATOM 2572 O O . TRP A 1 349 ? -13.974 -16.033 20.146 1.00 97.00 349 TRP A O 1
ATOM 2582 N N . ARG A 1 350 ? -15.734 -15.553 21.469 1.00 94.88 350 ARG A N 1
ATOM 2583 C CA . ARG A 1 350 ? -15.215 -16.147 22.692 1.00 94.88 350 ARG A CA 1
ATOM 2584 C C . ARG A 1 350 ? -15.909 -17.480 22.974 1.00 94.88 350 ARG A C 1
ATOM 2586 O O . ARG A 1 350 ? -17.132 -17.543 23.052 1.00 94.88 350 ARG A O 1
ATOM 2593 N N . GLU A 1 351 ? -15.120 -18.521 23.227 1.00 94.88 351 GLU A N 1
ATOM 2594 C CA . GLU A 1 351 ? -15.570 -19.814 23.757 1.00 94.88 351 GLU A CA 1
ATOM 2595 C C . GLU A 1 351 ? -14.853 -20.099 25.081 1.00 94.88 351 GLU A C 1
ATOM 2597 O O . GLU A 1 351 ? -13.689 -20.500 25.111 1.00 94.88 351 GLU A O 1
ATOM 2602 N N . GLY A 1 352 ? -15.538 -19.860 26.204 1.00 91.44 352 GLY A N 1
ATOM 2603 C CA . GLY A 1 352 ? -14.932 -19.989 27.533 1.00 91.44 352 GLY A CA 1
ATOM 2604 C C . GLY A 1 352 ? -13.737 -19.046 27.697 1.00 91.44 352 GLY A C 1
ATOM 2605 O O . GLY A 1 352 ? -13.895 -17.830 27.602 1.00 91.44 352 GLY A O 1
ATOM 2606 N N . ASP A 1 353 ? -12.547 -19.609 27.905 1.00 93.31 353 ASP A N 1
ATOM 2607 C CA . ASP A 1 353 ? -11.285 -18.865 28.044 1.00 93.31 353 ASP A CA 1
ATOM 2608 C C . ASP A 1 353 ? -10.445 -18.894 26.758 1.00 93.31 353 ASP A C 1
ATOM 2610 O O . ASP A 1 353 ? -9.221 -18.775 26.787 1.00 93.31 353 ASP A O 1
ATOM 2614 N N . THR A 1 354 ? -11.093 -19.089 25.609 1.00 95.19 354 THR A N 1
ATOM 2615 C CA . THR A 1 354 ? -10.448 -19.085 24.292 1.00 95.19 354 THR A CA 1
ATOM 2616 C C . THR A 1 354 ? -11.094 -18.043 23.389 1.00 95.19 354 THR A C 1
ATOM 2618 O O . THR A 1 354 ? -12.318 -17.944 23.301 1.00 95.19 354 THR A O 1
ATOM 2621 N N . LEU A 1 355 ? -10.260 -17.264 22.708 1.00 96.62 355 LEU A N 1
ATOM 2622 C CA . LEU A 1 355 ? -10.645 -16.400 21.602 1.00 96.62 355 LEU A CA 1
ATOM 2623 C C . LEU A 1 355 ? -10.429 -17.137 20.288 1.00 96.62 355 LEU A C 1
ATOM 2625 O O . LEU A 1 355 ? -9.368 -17.722 20.065 1.00 96.62 355 LEU A O 1
ATOM 2629 N N . ILE A 1 356 ? -11.422 -17.074 19.413 1.00 96.81 356 ILE A N 1
ATOM 2630 C CA . ILE A 1 356 ? -11.405 -17.729 18.110 1.00 96.81 356 ILE A CA 1
ATOM 2631 C C . ILE A 1 356 ? -11.543 -16.660 17.032 1.00 96.81 356 ILE A C 1
ATOM 2633 O O . ILE A 1 356 ? -12.297 -15.702 17.193 1.00 96.81 356 ILE A O 1
ATOM 2637 N N . ALA A 1 357 ? -10.768 -16.798 15.958 1.00 96.62 357 ALA A N 1
ATOM 2638 C CA . ALA A 1 357 ? -10.922 -16.030 14.729 1.00 96.62 357 ALA A CA 1
ATOM 2639 C C . ALA A 1 357 ? -11.013 -16.971 13.526 1.00 96.62 357 ALA A C 1
ATOM 2641 O O . ALA A 1 357 ? -10.255 -17.939 13.441 1.00 96.62 357 ALA A O 1
ATOM 2642 N N . GLU A 1 358 ? -11.881 -16.654 12.570 1.00 95.94 358 GLU A N 1
ATOM 2643 C CA . GLU A 1 358 ? -11.980 -17.349 11.284 1.00 95.94 358 GLU A CA 1
ATOM 2644 C C . GLU A 1 358 ? -12.069 -16.352 10.126 1.00 95.94 358 GLU A C 1
ATOM 2646 O O . GLU A 1 358 ? -12.823 -15.376 10.180 1.00 95.94 358 GLU A O 1
ATOM 2651 N N . SER A 1 359 ? -11.307 -16.608 9.062 1.00 92.44 359 SER A N 1
ATOM 2652 C CA . SER A 1 359 ? -11.334 -15.818 7.829 1.00 92.44 359 SER A CA 1
ATOM 2653 C C . SER A 1 359 ? -10.802 -16.635 6.655 1.00 92.44 359 SER A C 1
ATOM 2655 O O . SER A 1 359 ? -9.812 -17.346 6.797 1.00 92.44 359 SER A O 1
ATOM 2657 N N . ALA A 1 360 ? -11.450 -16.548 5.489 1.00 83.81 360 ALA A N 1
ATOM 2658 C CA . ALA A 1 360 ? -11.001 -17.188 4.241 1.00 83.81 360 ALA A CA 1
ATOM 2659 C C . ALA A 1 360 ? -10.622 -18.689 4.355 1.00 83.81 360 ALA A C 1
ATOM 2661 O O . ALA A 1 360 ? -9.748 -19.174 3.641 1.00 83.81 360 ALA A O 1
ATOM 2662 N N . GLY A 1 361 ? -11.285 -19.442 5.241 1.00 85.44 361 GLY A N 1
ATOM 2663 C CA . GLY A 1 361 ? -11.010 -20.869 5.469 1.00 85.44 361 GLY A CA 1
ATOM 2664 C C . GLY A 1 361 ? -9.837 -21.161 6.413 1.00 85.44 361 GLY A C 1
ATOM 2665 O O . GLY A 1 361 ? -9.558 -22.327 6.688 1.00 85.44 361 GLY A O 1
ATOM 2666 N N . GLU A 1 362 ? -9.173 -20.133 6.941 1.00 90.69 362 GLU A N 1
ATOM 2667 C CA . GLU A 1 362 ? -8.218 -20.243 8.042 1.00 90.69 362 GLU A CA 1
ATOM 2668 C C . GLU A 1 362 ? -8.912 -20.005 9.394 1.00 90.69 362 GLU A C 1
ATOM 2670 O O . GLU A 1 362 ? -9.864 -19.228 9.499 1.00 90.69 362 GLU A O 1
ATOM 2675 N N . ARG A 1 363 ? -8.396 -20.657 10.445 1.00 94.38 363 ARG A N 1
ATOM 2676 C CA . ARG A 1 363 ? -8.860 -20.543 11.835 1.00 94.38 363 ARG A CA 1
ATOM 2677 C C . ARG A 1 363 ? -7.679 -20.302 12.769 1.00 94.38 363 ARG A C 1
ATOM 2679 O O . ARG A 1 363 ? -6.622 -20.911 12.603 1.00 94.38 363 ARG A O 1
ATOM 2686 N N . GLN A 1 364 ? -7.870 -19.441 13.762 1.00 94.81 364 GLN A N 1
ATOM 2687 C CA . GLN A 1 364 ? -6.909 -19.168 14.825 1.00 94.81 364 GLN A CA 1
ATOM 2688 C C . GLN A 1 364 ? -7.592 -19.271 16.186 1.00 94.81 364 GLN A C 1
ATOM 2690 O O . GLN A 1 364 ? -8.713 -18.802 16.359 1.00 94.81 364 GLN A O 1
ATOM 2695 N N . GLU A 1 365 ? -6.877 -19.831 17.157 1.00 95.81 365 GLU A N 1
ATOM 2696 C CA . GLU A 1 365 ? -7.309 -19.925 18.549 1.00 95.81 365 GLU A CA 1
ATOM 2697 C C . GLU A 1 365 ? -6.236 -19.327 19.457 1.00 95.81 365 GLU A C 1
ATOM 2699 O O . GLU A 1 365 ? -5.035 -19.480 19.206 1.00 95.81 365 GLU A O 1
ATOM 2704 N N . LEU A 1 366 ? -6.666 -18.623 20.499 1.00 94.88 366 LEU A N 1
ATOM 2705 C CA . LEU A 1 366 ? -5.781 -17.934 21.425 1.00 94.88 366 LEU A CA 1
ATOM 2706 C C . LEU A 1 366 ? -6.348 -17.978 22.844 1.00 94.88 366 LEU A C 1
ATOM 2708 O O . LEU A 1 366 ? -7.516 -17.672 23.060 1.00 94.88 366 LEU A O 1
ATOM 2712 N N . ALA A 1 367 ? -5.513 -18.331 23.821 1.00 94.69 367 ALA A N 1
ATOM 2713 C CA . ALA A 1 367 ? -5.919 -18.343 25.222 1.00 94.69 367 ALA A CA 1
ATOM 2714 C C . ALA A 1 367 ? -6.168 -16.916 25.740 1.00 94.69 367 ALA A C 1
ATOM 2716 O O . ALA A 1 367 ? -5.347 -16.011 25.544 1.00 94.69 367 ALA A O 1
ATOM 2717 N N . LEU A 1 368 ? -7.298 -16.738 26.418 1.00 93.44 368 LEU A N 1
ATOM 2718 C CA . LEU A 1 368 ? -7.718 -15.489 27.033 1.00 93.44 368 LEU A CA 1
ATOM 2719 C C . LEU A 1 368 ? -7.128 -15.368 28.443 1.00 93.44 368 LEU A C 1
ATOM 2721 O O . LEU A 1 368 ? -7.225 -16.300 29.240 1.00 93.44 368 LEU A O 1
ATOM 2725 N N . SER A 1 369 ? -6.529 -14.222 28.758 1.00 90.81 369 SER A N 1
ATOM 2726 C CA . SER A 1 369 ? -6.083 -13.909 30.114 1.00 90.81 369 SER A CA 1
ATOM 2727 C C . SER A 1 369 ? -7.223 -13.344 30.964 1.00 90.81 369 SER A C 1
ATOM 2729 O O . SER A 1 369 ? -8.229 -12.848 30.457 1.00 90.81 369 SER A O 1
ATOM 2731 N N . GLU A 1 370 ? -7.063 -13.406 32.284 1.00 85.19 370 GLU A N 1
ATOM 2732 C CA . GLU A 1 370 ? -8.050 -12.884 33.238 1.00 85.19 370 GLU A CA 1
ATOM 2733 C C . GLU A 1 370 ? -8.199 -11.352 33.149 1.00 85.19 370 GLU A C 1
ATOM 2735 O O . GLU A 1 370 ? -9.289 -10.816 33.327 1.00 85.19 370 GLU A O 1
ATOM 2740 N N . ASP A 1 371 ? -7.116 -10.651 32.812 1.00 86.12 371 ASP A N 1
ATOM 2741 C CA . ASP A 1 371 ? -7.004 -9.195 32.676 1.00 86.12 371 ASP A CA 1
ATOM 2742 C C . ASP A 1 371 ? -7.110 -8.714 31.215 1.00 86.12 371 ASP A C 1
ATOM 2744 O O . ASP A 1 371 ? -6.520 -7.701 30.833 1.00 86.12 371 ASP A O 1
ATOM 2748 N N . ALA A 1 372 ? -7.820 -9.460 30.370 1.00 90.81 372 ALA A N 1
ATOM 2749 C CA . ALA A 1 372 ? -7.895 -9.174 28.947 1.00 90.81 372 ALA A CA 1
ATOM 2750 C C . ALA A 1 372 ? -8.641 -7.865 28.634 1.00 90.81 372 ALA A C 1
ATOM 2752 O O . ALA A 1 372 ? -9.783 -7.667 29.051 1.00 90.81 372 ALA A O 1
ATOM 2753 N N . LEU A 1 373 ? -8.035 -7.020 27.796 1.00 91.00 373 LEU A N 1
ATOM 2754 C CA . LEU A 1 373 ? -8.728 -5.942 27.090 1.00 91.00 373 LEU A CA 1
ATOM 2755 C C . LEU A 1 373 ? -8.862 -6.309 25.619 1.00 91.00 373 LEU A C 1
ATOM 2757 O O . LEU A 1 373 ? -7.858 -6.415 24.918 1.00 91.00 373 LEU A O 1
ATOM 2761 N N . ILE A 1 374 ? -10.098 -6.473 25.153 1.00 92.06 374 ILE A N 1
ATOM 2762 C CA . ILE A 1 374 ? -10.394 -6.806 23.760 1.00 92.06 374 ILE A CA 1
ATOM 2763 C C . ILE A 1 374 ? -11.086 -5.616 23.107 1.00 92.06 374 ILE A C 1
ATOM 2765 O O . ILE A 1 374 ? -12.152 -5.201 23.555 1.00 92.06 374 ILE A O 1
ATOM 2769 N N . ALA A 1 375 ? -10.498 -5.089 22.036 1.00 82.88 375 ALA A N 1
ATOM 2770 C CA . ALA A 1 375 ? -11.092 -4.016 21.248 1.00 82.88 375 ALA A CA 1
ATOM 2771 C C . ALA A 1 375 ? -10.798 -4.208 19.757 1.00 82.88 375 ALA A C 1
ATOM 2773 O O . ALA A 1 375 ? -9.736 -4.704 19.370 1.00 82.88 375 ALA A O 1
ATOM 2774 N N . GLY A 1 376 ? -11.757 -3.803 18.924 1.00 86.31 376 GLY A N 1
ATOM 2775 C CA . GLY A 1 376 ? -11.569 -3.716 17.481 1.00 86.31 376 GLY A CA 1
ATOM 2776 C C . GLY A 1 376 ? -10.818 -2.441 17.071 1.00 86.31 376 GLY A C 1
ATOM 2777 O O . GLY A 1 376 ? -10.578 -1.564 17.899 1.00 86.31 376 GLY A O 1
ATOM 2778 N N . PRO A 1 377 ? -10.469 -2.294 15.782 1.00 89.12 377 PRO A N 1
ATOM 2779 C CA . PRO A 1 377 ? -9.670 -1.169 15.286 1.00 89.12 377 PRO A CA 1
ATOM 2780 C C . PRO A 1 377 ? -10.436 0.167 15.204 1.00 89.12 377 PRO A C 1
ATOM 2782 O O . PRO A 1 377 ? -9.866 1.165 14.772 1.00 89.12 377 PRO A O 1
ATOM 2785 N N . ALA A 1 378 ? -11.723 0.192 15.569 1.00 92.44 378 ALA A N 1
ATOM 2786 C CA . ALA A 1 378 ? -12.571 1.382 15.508 1.00 92.44 378 ALA A CA 1
ATOM 2787 C C . ALA A 1 378 ? -12.422 2.277 16.742 1.00 92.44 378 ALA A C 1
ATOM 2789 O O . ALA A 1 378 ? -12.277 1.766 17.853 1.00 92.44 378 ALA A O 1
ATOM 2790 N N . MET A 1 379 ? -12.551 3.592 16.559 1.00 92.12 379 MET A N 1
ATOM 2791 C CA . MET A 1 379 ? -12.426 4.581 17.639 1.00 92.12 379 MET A CA 1
ATOM 2792 C C . MET A 1 379 ? -13.511 4.402 18.696 1.00 92.12 379 MET A C 1
ATOM 2794 O O . MET A 1 379 ? -13.227 4.438 19.890 1.00 92.12 379 MET A O 1
ATOM 2798 N N . VAL A 1 380 ? -14.748 4.142 18.268 1.00 94.75 380 VAL A N 1
ATOM 2799 C CA . VAL A 1 380 ? -15.857 3.878 19.191 1.00 94.75 380 VAL A CA 1
ATOM 2800 C C . VAL A 1 380 ? -15.646 2.615 20.037 1.00 94.75 380 VAL A C 1
ATOM 2802 O O . VAL A 1 380 ? -16.277 2.492 21.081 1.00 94.75 380 VAL A O 1
ATOM 2805 N N . SER A 1 381 ? -14.743 1.698 19.659 1.00 94.56 381 SER A N 1
ATOM 2806 C CA . SER A 1 381 ? -14.499 0.451 20.414 1.00 94.56 381 SER A CA 1
ATOM 2807 C C . SER A 1 381 ? -14.028 0.703 21.846 1.00 94.56 381 SER A C 1
ATOM 2809 O O . SER A 1 381 ? -14.204 -0.158 22.703 1.00 94.56 381 SER A O 1
ATOM 2811 N N . ASP A 1 382 ? -13.475 1.883 22.135 1.00 94.88 382 ASP A N 1
ATOM 2812 C CA . ASP A 1 382 ? -13.129 2.299 23.496 1.00 94.88 382 ASP A CA 1
ATOM 2813 C C . ASP A 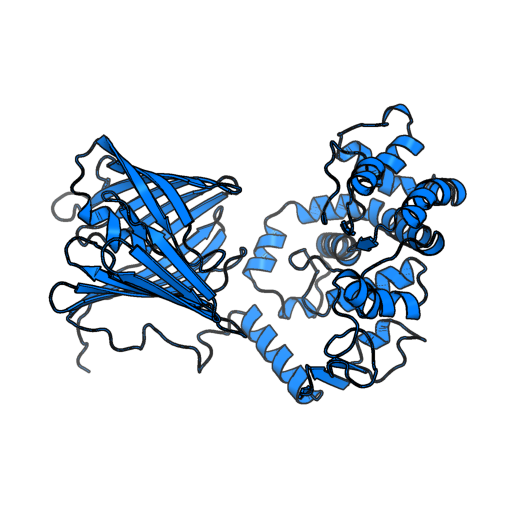1 382 ? -14.340 2.298 24.442 1.00 94.88 382 ASP A C 1
ATOM 2815 O O . ASP A 1 382 ? -14.166 2.068 25.640 1.00 94.88 382 ASP A O 1
ATOM 2819 N N . PHE A 1 383 ? -15.561 2.479 23.918 1.00 95.19 383 PHE A N 1
ATOM 2820 C CA . PHE A 1 383 ? -16.813 2.323 24.667 1.00 95.19 383 PHE A CA 1
ATOM 2821 C C . PHE A 1 383 ? -16.932 0.933 25.302 1.00 95.19 383 PHE A C 1
ATOM 2823 O O . PHE A 1 383 ? -17.376 0.818 26.438 1.00 95.19 383 PHE A O 1
ATOM 2830 N N . CYS A 1 384 ? -16.482 -0.117 24.610 1.00 92.44 384 CYS A N 1
ATOM 2831 C CA . CYS A 1 384 ? -16.535 -1.491 25.111 1.00 92.44 384 CYS A CA 1
ATOM 2832 C C . CYS A 1 384 ? -15.569 -1.748 26.271 1.00 92.44 384 CYS A C 1
ATOM 2834 O O . CYS A 1 384 ? -15.667 -2.782 26.925 1.00 92.44 384 CYS A O 1
ATOM 2836 N N . VAL A 1 385 ? -14.607 -0.851 26.508 1.00 92.69 385 VAL A N 1
ATOM 2837 C CA . VAL A 1 385 ? -13.477 -1.116 27.399 1.00 92.69 385 VAL A CA 1
ATOM 2838 C C . VAL A 1 385 ? -13.377 -0.072 28.502 1.00 92.69 385 VAL A C 1
ATOM 2840 O O . VAL A 1 385 ? -13.556 -0.386 29.677 1.00 92.69 385 VAL A O 1
ATOM 2843 N N . LEU A 1 386 ? -13.089 1.180 28.147 1.00 95.25 386 LEU A N 1
ATOM 2844 C CA . LEU A 1 386 ? -12.677 2.216 29.097 1.00 95.25 386 LEU A CA 1
ATOM 2845 C C . LEU A 1 386 ? -13.720 2.527 30.185 1.00 95.25 386 LEU A C 1
ATOM 2847 O O . LEU A 1 386 ? -13.323 2.654 31.350 1.00 95.25 386 LEU A O 1
ATOM 2851 N N . PRO A 1 387 ? -15.032 2.623 29.878 1.00 93.88 387 PRO A N 1
ATOM 2852 C CA . PRO A 1 387 ? -16.049 2.914 30.885 1.00 93.88 387 PRO A CA 1
ATOM 2853 C C . PRO A 1 387 ? -16.133 1.862 31.996 1.00 93.88 387 PRO A C 1
ATOM 2855 O O . PRO A 1 387 ? -16.531 2.212 33.109 1.00 93.88 387 PRO A O 1
ATOM 2858 N N . HIS A 1 388 ? -15.737 0.619 31.703 1.00 92.44 388 HIS A N 1
ATOM 2859 C CA . HIS A 1 388 ? -15.942 -0.563 32.544 1.00 92.44 388 HIS A CA 1
ATOM 2860 C C . HIS A 1 388 ? -14.745 -0.902 33.444 1.00 92.44 388 HIS A C 1
ATOM 2862 O O . HIS A 1 388 ? -14.812 -1.836 34.236 1.00 92.44 388 HIS A O 1
ATOM 2868 N N . LEU A 1 389 ? -13.642 -0.148 33.362 1.00 91.81 389 LEU A N 1
ATOM 2869 C CA . LEU A 1 389 ? -12.426 -0.459 34.119 1.00 91.81 389 LEU A CA 1
ATOM 2870 C C . LEU A 1 389 ? -12.492 -0.060 35.603 1.00 91.81 389 LEU A C 1
ATOM 2872 O O . LEU A 1 389 ? -11.620 -0.466 36.360 1.00 91.81 389 LEU A O 1
ATOM 2876 N N . GLU A 1 390 ? -13.471 0.730 36.049 1.00 90.19 390 GLU A N 1
ATOM 2877 C CA . GLU A 1 390 ? -13.604 1.159 37.461 1.00 90.19 390 GLU A CA 1
ATOM 2878 C C . GLU A 1 390 ? -12.321 1.786 38.072 1.00 90.19 390 GLU A C 1
ATOM 2880 O O . GLU A 1 390 ? -12.044 1.660 39.265 1.00 90.19 390 GLU A O 1
ATOM 2885 N N . MET A 1 391 ? -11.515 2.481 37.257 1.00 95.12 391 MET A N 1
ATOM 2886 C CA . MET A 1 391 ? -10.235 3.072 37.684 1.00 95.12 391 MET A CA 1
ATOM 2887 C C . MET A 1 391 ? -10.388 4.402 38.425 1.00 95.12 391 MET A C 1
ATOM 2889 O O . MET A 1 391 ? -11.174 5.265 38.025 1.00 95.12 391 MET A O 1
ATOM 2893 N N . GLN A 1 392 ? -9.543 4.618 39.433 1.00 97.12 392 GLN A N 1
ATOM 2894 C CA . GLN A 1 392 ? -9.422 5.888 40.153 1.00 97.12 392 GLN A CA 1
ATOM 2895 C C . GLN A 1 392 ? -8.519 6.881 39.411 1.00 97.12 392 GLN A C 1
ATOM 2897 O O . GLN A 1 392 ? -7.562 6.494 38.746 1.00 97.12 392 GLN A O 1
ATOM 2902 N N . VAL A 1 393 ? -8.779 8.187 39.538 1.00 97.19 393 VAL A N 1
ATOM 2903 C CA . VAL A 1 393 ? -7.921 9.226 38.936 1.00 97.19 393 VAL A CA 1
ATOM 2904 C C . VAL A 1 393 ? -6.479 9.097 39.439 1.00 97.19 393 VAL A C 1
ATOM 2906 O O . VAL A 1 393 ? -6.229 9.075 40.641 1.00 97.19 393 VAL A O 1
ATOM 2909 N N . GLY A 1 394 ? -5.528 9.028 38.505 1.00 96.81 394 GLY A N 1
ATOM 2910 C CA . GLY A 1 394 ? -4.103 8.808 38.760 1.00 96.81 394 GLY A CA 1
ATOM 2911 C C . GLY A 1 394 ? -3.678 7.336 38.751 1.00 96.81 394 GLY A C 1
ATOM 2912 O O . GLY A 1 394 ? -2.481 7.055 38.704 1.00 96.81 394 GLY A O 1
ATOM 2913 N N . GLU A 1 395 ? -4.621 6.392 38.758 1.00 98.19 395 GLU A N 1
ATOM 2914 C CA . GLU A 1 395 ? -4.328 4.961 38.688 1.00 98.19 395 GLU A CA 1
ATOM 2915 C C . GLU A 1 395 ? -3.766 4.578 37.313 1.00 98.19 395 GLU A C 1
ATOM 2917 O O . GLU A 1 395 ? -4.227 5.058 36.276 1.00 98.19 395 GLU A O 1
ATOM 2922 N N . SER A 1 396 ? -2.771 3.688 37.302 1.00 98.19 396 SER A N 1
ATOM 2923 C CA . SER A 1 396 ? -2.257 3.042 36.092 1.00 98.19 396 SER A CA 1
ATOM 2924 C C . SER A 1 396 ? -2.223 1.535 36.292 1.00 98.19 396 SER A C 1
ATOM 2926 O O . SER A 1 396 ? -1.689 1.064 37.296 1.00 98.19 396 SER A O 1
ATOM 2928 N N . ARG A 1 397 ? -2.771 0.784 35.337 1.00 97.31 397 ARG A N 1
ATOM 2929 C CA . ARG A 1 397 ? -2.781 -0.682 35.340 1.00 97.31 397 ARG A CA 1
ATOM 2930 C C . ARG A 1 397 ? -2.347 -1.214 33.985 1.00 97.31 397 ARG A C 1
ATOM 2932 O O . ARG A 1 397 ? -2.654 -0.622 32.953 1.00 97.31 397 ARG A O 1
ATOM 2939 N N . VAL A 1 398 ? -1.615 -2.320 34.006 1.00 96.44 398 VAL A N 1
ATOM 2940 C CA . VAL A 1 398 ? -1.228 -3.049 32.798 1.00 96.44 398 VAL A CA 1
ATOM 2941 C C . VAL A 1 398 ? -2.247 -4.153 32.583 1.00 96.44 398 VAL A C 1
ATOM 2943 O O . VAL A 1 398 ? -2.572 -4.864 33.527 1.00 96.44 398 VAL A O 1
ATOM 2946 N N . PHE A 1 399 ? -2.720 -4.267 31.352 1.00 95.44 399 PHE A N 1
ATOM 2947 C CA . PHE A 1 399 ? -3.632 -5.303 30.905 1.00 95.44 399 PHE A CA 1
ATOM 2948 C C . PHE A 1 399 ? -3.033 -6.034 29.713 1.00 95.44 399 PHE A C 1
ATOM 2950 O O . PHE A 1 399 ? -2.282 -5.447 28.920 1.00 95.44 399 PHE A O 1
ATOM 2957 N N . GLN A 1 400 ? -3.420 -7.288 29.524 1.00 95.44 400 GLN A N 1
ATOM 2958 C CA . GLN A 1 400 ? -3.149 -7.981 28.277 1.00 95.44 400 GLN A CA 1
ATOM 2959 C C . GLN A 1 400 ? -4.137 -7.509 27.202 1.00 95.44 400 GLN A C 1
ATOM 2961 O O . GLN A 1 400 ? -5.319 -7.841 27.213 1.00 95.44 400 GLN A O 1
ATOM 2966 N N . GLY A 1 401 ? -3.652 -6.712 26.254 1.00 93.31 401 GLY A N 1
ATOM 2967 C CA . GLY A 1 401 ? -4.421 -6.279 25.096 1.00 93.31 401 GLY A CA 1
ATOM 2968 C C . GLY A 1 401 ? -4.510 -7.381 24.046 1.00 93.31 401 GLY A C 1
ATOM 2969 O O . GLY A 1 401 ? -3.497 -8.002 23.706 1.00 93.31 401 GLY A O 1
ATOM 2970 N N . TYR A 1 402 ? -5.714 -7.575 23.523 1.00 93.00 402 TYR A N 1
ATOM 2971 C CA . TYR A 1 402 ? -6.048 -8.442 22.404 1.00 93.00 402 TYR A CA 1
ATOM 2972 C C . TYR A 1 402 ? -6.726 -7.591 21.331 1.00 93.00 402 TYR A C 1
ATOM 2974 O O . TYR A 1 402 ? -7.806 -7.042 21.547 1.00 93.00 402 TYR A O 1
ATOM 2982 N N . SER A 1 403 ? -6.092 -7.473 20.172 1.00 89.44 403 SER A N 1
ATOM 2983 C CA . SER A 1 403 ? -6.654 -6.773 19.019 1.00 89.44 403 SER A CA 1
ATOM 2984 C C . SER A 1 403 ? -6.814 -7.717 17.837 1.00 89.44 403 SER A C 1
ATOM 2986 O O . SER A 1 403 ? -6.183 -8.774 17.760 1.00 89.44 403 SER A O 1
ATOM 2988 N N . PHE A 1 404 ? -7.692 -7.337 16.921 1.00 91.38 404 PHE A N 1
ATOM 2989 C CA . PHE A 1 404 ? -8.014 -8.093 15.721 1.00 91.38 404 PHE A CA 1
ATOM 2990 C C . PHE A 1 404 ? -8.390 -7.144 14.579 1.00 91.38 404 PHE A C 1
ATOM 2992 O O . PHE A 1 404 ? -8.497 -5.933 14.772 1.00 91.38 404 PHE A O 1
ATOM 2999 N N . GLY A 1 405 ? -8.610 -7.682 13.378 1.00 86.69 405 GLY A N 1
ATOM 3000 C CA . GLY A 1 405 ? -8.863 -6.856 12.197 1.00 86.69 405 GLY A CA 1
ATOM 3001 C C . GLY A 1 405 ? -7.560 -6.306 11.622 1.00 86.69 405 GLY A C 1
ATOM 3002 O O . GLY A 1 405 ? -6.677 -7.087 11.289 1.00 86.69 405 GLY A O 1
ATOM 3003 N N . PHE A 1 406 ? -7.439 -4.991 11.436 1.00 78.38 406 PHE A N 1
ATOM 3004 C CA . PHE A 1 406 ? -6.274 -4.375 10.783 1.00 78.38 406 PHE A CA 1
ATOM 3005 C C . PHE A 1 406 ? -4.949 -4.625 11.552 1.00 78.38 406 PHE A C 1
ATOM 3007 O O . PHE A 1 406 ? -4.930 -4.489 12.774 1.00 78.38 406 PHE A O 1
ATOM 3014 N N . PRO A 1 407 ? -3.826 -4.947 10.871 1.00 61.81 407 PRO A N 1
ATOM 3015 C CA . PRO A 1 407 ? -3.666 -5.012 9.417 1.00 61.81 407 PRO A CA 1
ATOM 3016 C C . PRO A 1 407 ? -4.127 -6.326 8.766 1.00 61.81 407 PRO A C 1
ATOM 3018 O O . PRO A 1 407 ? -3.989 -6.449 7.552 1.00 61.81 407 PRO A O 1
ATOM 3021 N N . ASN A 1 408 ? -4.612 -7.330 9.516 1.00 76.44 408 ASN A N 1
ATOM 3022 C CA . ASN A 1 408 ? -4.653 -8.702 9.001 1.00 76.44 408 ASN A CA 1
ATOM 3023 C C . ASN A 1 408 ? -5.630 -9.765 9.572 1.00 76.44 408 ASN A C 1
ATOM 3025 O O . ASN A 1 408 ? -5.238 -10.906 9.551 1.00 76.44 408 ASN A O 1
ATOM 3029 N N . TRP A 1 409 ? -6.841 -9.557 10.057 1.00 86.75 409 TRP A N 1
ATOM 3030 C CA . TRP A 1 409 ? -7.733 -10.614 10.614 1.00 86.75 409 TRP A CA 1
ATOM 3031 C C . TRP A 1 409 ? -7.240 -11.488 11.788 1.00 86.75 409 TRP A C 1
ATOM 3033 O O . TRP A 1 409 ? -8.068 -12.041 12.499 1.00 86.75 409 TRP A O 1
ATOM 3043 N N . LYS A 1 410 ? -5.940 -11.641 12.032 1.00 89.56 410 LYS A N 1
ATOM 3044 C CA . LYS A 1 410 ? -5.400 -12.497 13.090 1.00 89.56 410 LYS A CA 1
ATOM 3045 C C . LYS A 1 410 ? -5.391 -11.752 14.420 1.00 89.56 410 LYS A C 1
ATOM 3047 O O . LYS A 1 410 ? -5.225 -10.534 14.470 1.00 89.56 410 LYS A O 1
ATOM 3052 N N . TRP A 1 411 ? -5.525 -12.498 15.511 1.00 90.12 411 TRP A N 1
ATOM 3053 C CA . TRP A 1 411 ? -5.348 -11.952 16.851 1.00 90.12 411 TRP A CA 1
ATOM 3054 C C . TRP A 1 411 ? -3.911 -11.480 17.051 1.00 90.12 411 TRP A C 1
ATOM 3056 O O . TRP A 1 411 ? -2.958 -12.204 16.745 1.00 90.12 411 TRP A O 1
ATOM 3066 N N . SER A 1 412 ? -3.772 -10.291 17.624 1.00 87.44 412 SER A N 1
ATOM 3067 C CA . SER A 1 412 ? -2.507 -9.727 18.080 1.00 87.44 412 SER A CA 1
ATOM 3068 C C . SER A 1 412 ? -2.572 -9.455 19.576 1.00 87.44 412 SER A C 1
ATOM 3070 O O . SER A 1 412 ? -3.569 -8.948 20.086 1.00 87.44 412 SER A O 1
ATOM 3072 N N . THR A 1 413 ? -1.495 -9.791 20.283 1.00 91.19 413 THR A N 1
ATOM 3073 C CA . THR A 1 413 ? -1.386 -9.597 21.731 1.00 91.19 413 THR A CA 1
ATOM 3074 C C . THR A 1 413 ? -0.329 -8.559 22.053 1.00 91.19 413 THR A C 1
ATOM 3076 O O . THR A 1 413 ? 0.829 -8.717 21.659 1.00 91.19 413 THR A O 1
ATOM 3079 N N . VAL A 1 414 ? -0.697 -7.534 22.814 1.00 92.12 414 VAL A N 1
ATOM 3080 C CA . VAL A 1 414 ? 0.228 -6.491 23.266 1.00 92.12 414 VAL A CA 1
ATOM 3081 C C . VAL A 1 414 ? -0.093 -6.101 24.703 1.00 92.12 414 VAL A C 1
ATOM 3083 O O . VAL A 1 414 ? -1.257 -5.978 25.066 1.00 92.12 414 VAL A O 1
ATOM 3086 N N . ALA A 1 415 ? 0.925 -5.910 25.541 1.00 94.88 415 ALA A N 1
ATOM 3087 C CA . ALA A 1 415 ? 0.703 -5.333 26.862 1.00 94.88 415 ALA A CA 1
ATOM 3088 C C . ALA A 1 415 ? 0.225 -3.880 26.700 1.00 94.88 415 ALA A C 1
ATOM 3090 O O . ALA A 1 415 ? 0.876 -3.080 26.026 1.00 94.88 415 ALA A O 1
ATOM 3091 N N . ASN A 1 416 ? -0.907 -3.543 27.314 1.00 95.69 416 ASN A N 1
ATOM 3092 C CA . ASN A 1 416 ? -1.513 -2.221 27.247 1.00 95.69 416 ASN A CA 1
ATOM 3093 C C . ASN A 1 416 ? -1.547 -1.606 28.647 1.00 95.69 416 ASN A C 1
ATOM 3095 O O . ASN A 1 416 ? -2.229 -2.103 29.542 1.00 95.69 416 ASN A O 1
ATOM 3099 N N . THR A 1 417 ? -0.801 -0.523 28.847 1.00 97.56 417 THR A N 1
ATOM 3100 C CA . THR A 1 417 ? -0.872 0.249 30.091 1.00 97.56 417 THR A CA 1
ATOM 3101 C C . THR A 1 417 ? -1.979 1.281 29.970 1.00 97.56 417 THR A C 1
ATOM 3103 O O . THR A 1 417 ? -1.852 2.216 29.183 1.00 97.56 417 THR A O 1
ATOM 3106 N N . VAL A 1 418 ? -3.029 1.143 30.775 1.00 98.06 418 VAL A N 1
ATOM 3107 C CA . VAL A 1 418 ? -4.114 2.122 30.865 1.00 98.06 418 VAL A CA 1
ATOM 3108 C C . VAL A 1 418 ? -3.908 2.980 32.105 1.00 98.06 418 VAL A C 1
ATOM 3110 O O . VAL A 1 418 ? -3.771 2.463 33.213 1.00 98.06 418 VAL A O 1
ATOM 3113 N N . THR A 1 419 ? -3.907 4.295 31.924 1.00 98.56 419 THR A N 1
ATOM 3114 C CA . THR A 1 419 ? -3.832 5.302 32.981 1.00 98.56 419 THR A CA 1
ATOM 3115 C C . THR A 1 419 ? -5.108 6.129 32.987 1.00 98.56 419 THR A C 1
ATOM 3117 O O . THR A 1 419 ? -5.487 6.701 31.965 1.00 98.56 419 THR A O 1
ATOM 3120 N N . ARG A 1 420 ? -5.740 6.264 34.150 1.00 98.25 420 ARG A N 1
ATOM 3121 C CA . ARG A 1 420 ? -6.857 7.186 34.362 1.00 98.25 420 ARG A CA 1
ATOM 3122 C C . ARG A 1 420 ? -6.306 8.580 34.672 1.00 98.25 420 ARG A C 1
ATOM 3124 O O . ARG A 1 420 ? -5.683 8.793 35.709 1.00 98.25 420 ARG A O 1
ATOM 3131 N N . LEU A 1 421 ? -6.513 9.531 33.768 1.00 98.19 421 LEU A N 1
ATOM 3132 C CA . LEU A 1 421 ? -6.041 10.917 33.894 1.00 98.19 421 LEU A CA 1
ATOM 3133 C C . LEU A 1 421 ? -7.074 11.795 34.623 1.00 98.19 421 LEU A C 1
ATOM 3135 O O . LEU A 1 421 ? -8.197 11.338 34.806 1.00 98.19 421 LEU A O 1
ATOM 3139 N N . PRO A 1 422 ? -6.734 13.021 35.071 1.00 97.56 422 PRO A N 1
ATOM 3140 C CA . PRO A 1 422 ? -7.724 13.961 35.598 1.00 97.56 422 PRO A CA 1
ATOM 3141 C C . PRO A 1 422 ? -8.852 14.235 34.601 1.00 97.56 422 PRO A C 1
ATOM 3143 O O . PRO A 1 422 ? -8.614 14.263 33.394 1.00 97.56 422 PRO A O 1
ATOM 3146 N N . ASP A 1 423 ? -10.062 14.446 35.117 1.00 95.12 423 ASP A N 1
ATOM 3147 C CA . ASP A 1 423 ? -11.225 14.759 34.289 1.00 95.12 423 ASP A CA 1
ATOM 3148 C C . ASP A 1 423 ? -11.082 16.113 33.601 1.00 95.12 423 ASP A C 1
ATOM 3150 O O . ASP A 1 423 ? -10.497 17.061 34.134 1.00 95.12 423 ASP A O 1
ATOM 3154 N N . GLU A 1 424 ? -11.675 16.211 32.421 1.00 93.31 424 GLU A N 1
ATOM 3155 C CA . GLU A 1 424 ? -11.813 17.465 31.705 1.00 93.31 424 GLU A CA 1
ATOM 3156 C C . GLU A 1 424 ? -13.182 18.052 31.985 1.00 93.31 424 GLU A C 1
ATOM 3158 O O . GLU A 1 424 ? -14.201 17.403 31.783 1.00 93.31 424 GLU A O 1
ATOM 3163 N N . THR A 1 425 ? -13.216 19.297 32.447 1.00 85.75 425 THR A N 1
ATOM 3164 C CA . THR A 1 425 ? -14.470 20.033 32.599 1.00 85.75 425 THR A CA 1
ATOM 3165 C C . THR A 1 425 ? -14.543 21.102 31.525 1.00 85.75 425 THR A C 1
ATOM 3167 O O . THR A 1 425 ? -13.665 21.964 31.446 1.00 85.75 425 THR A O 1
ATOM 3170 N N . SER A 1 426 ? -15.583 21.055 30.697 1.00 77.38 426 SER A N 1
ATOM 3171 C CA . SER A 1 426 ? -15.898 22.115 29.736 1.00 77.38 426 SER A CA 1
ATOM 3172 C C . SER A 1 426 ? -17.162 22.859 30.156 1.00 77.38 426 SER A C 1
ATOM 3174 O O . SER A 1 426 ? -18.131 22.227 30.560 1.00 77.38 426 SER A O 1
ATOM 3176 N N . GLY A 1 427 ? -17.162 24.191 30.032 1.00 68.19 427 GLY A N 1
ATOM 3177 C CA . GLY A 1 427 ? -18.290 25.052 30.415 1.00 68.19 427 GLY A CA 1
ATOM 3178 C C . GLY A 1 427 ? -18.159 25.675 31.812 1.00 68.19 427 GLY A C 1
ATOM 3179 O O . GLY A 1 427 ? -17.147 25.513 32.494 1.00 68.19 427 GLY A O 1
ATOM 3180 N N . THR A 1 428 ? -19.174 26.440 32.225 1.00 56.75 428 THR A N 1
ATOM 3181 C CA . THR A 1 428 ? -19.284 27.044 33.565 1.00 56.75 428 THR A CA 1
ATOM 3182 C C . THR A 1 428 ? -20.725 26.934 34.075 1.00 56.75 428 THR A C 1
ATOM 3184 O O . THR A 1 428 ? -21.673 27.008 33.300 1.00 56.75 428 THR A O 1
ATOM 3187 N N . GLY A 1 429 ? -20.915 26.774 35.389 1.00 65.19 429 GLY A N 1
ATOM 3188 C CA . GLY A 1 429 ? -22.254 26.724 35.991 1.00 65.19 429 GLY A CA 1
ATOM 3189 C C . GLY A 1 429 ? -22.968 25.377 35.811 1.00 65.19 429 GLY A C 1
ATOM 3190 O O . GLY A 1 429 ? -22.344 24.333 35.963 1.00 65.19 429 GLY A O 1
ATOM 3191 N N . ALA A 1 430 ? -24.280 25.408 35.553 1.00 56.91 430 ALA A N 1
ATOM 3192 C CA . ALA A 1 430 ? -25.136 24.216 35.466 1.00 56.91 430 ALA A CA 1
ATOM 3193 C C . ALA A 1 430 ? -24.928 23.377 34.187 1.00 56.91 430 ALA A C 1
ATOM 3195 O O . ALA A 1 430 ? -25.333 22.220 34.168 1.00 56.91 430 ALA A O 1
ATOM 3196 N N . ASP A 1 431 ? -24.262 23.938 33.171 1.00 62.94 431 ASP A N 1
ATOM 3197 C CA . ASP A 1 431 ? -23.979 23.289 31.880 1.00 62.94 431 ASP A CA 1
ATOM 3198 C C . ASP A 1 431 ? -22.542 22.733 31.806 1.00 62.94 431 ASP A C 1
ATOM 3200 O O . ASP A 1 431 ? -22.020 22.458 30.725 1.00 62.94 431 ASP A O 1
ATOM 3204 N N . ALA A 1 432 ? -21.851 22.639 32.949 1.00 72.19 432 ALA A N 1
ATOM 3205 C CA . ALA A 1 432 ? -20.504 22.087 33.006 1.00 72.19 432 ALA A CA 1
ATOM 3206 C C . ALA A 1 432 ? -20.546 20.569 32.775 1.00 72.19 432 ALA A C 1
ATOM 3208 O O . ALA A 1 432 ? -21.103 19.828 33.581 1.00 72.19 432 ALA A O 1
ATOM 3209 N N . GLU A 1 433 ? -19.921 20.112 31.693 1.00 80.19 433 GLU A N 1
ATOM 3210 C CA . GLU A 1 433 ? -19.817 18.692 31.359 1.00 80.19 433 GLU A CA 1
ATOM 3211 C C . GLU A 1 433 ? -18.458 18.173 31.840 1.00 80.19 433 GLU A C 1
ATOM 3213 O O . GLU A 1 433 ? -17.409 18.706 31.456 1.00 80.19 433 GLU A O 1
ATOM 3218 N N . THR A 1 434 ? -18.470 17.169 32.717 1.00 86.44 434 THR A N 1
ATOM 3219 C CA . THR A 1 434 ? -17.259 16.497 33.199 1.00 86.44 434 THR A CA 1
ATOM 3220 C C . THR A 1 434 ? -17.017 15.252 32.359 1.00 86.44 434 THR A C 1
ATOM 3222 O O . THR A 1 434 ? -17.843 14.354 32.319 1.00 86.44 434 THR A O 1
ATOM 3225 N N . ARG A 1 435 ? -15.866 15.181 31.693 1.00 94.19 435 ARG A N 1
ATOM 3226 C CA . ARG A 1 435 ? -15.491 14.073 30.815 1.00 94.19 435 ARG A CA 1
ATOM 3227 C C . ARG A 1 435 ? -14.327 13.302 31.402 1.00 94.19 435 ARG A C 1
ATOM 3229 O O . ARG A 1 435 ? -13.331 13.887 31.839 1.00 94.19 435 ARG A O 1
ATOM 3236 N N . ARG A 1 436 ? -14.441 11.975 31.389 1.00 96.88 436 ARG A N 1
ATOM 3237 C CA . ARG A 1 436 ? -13.390 11.088 31.896 1.00 96.88 436 ARG A CA 1
ATOM 3238 C C . ARG A 1 436 ? -12.295 10.959 30.849 1.00 96.88 436 ARG A C 1
ATOM 3240 O O . ARG A 1 436 ? -12.580 10.834 29.659 1.00 96.88 436 ARG A O 1
ATOM 3247 N N . VAL A 1 437 ? -11.043 10.954 31.295 1.00 98.12 437 VAL A N 1
ATOM 3248 C CA . VAL A 1 437 ? -9.885 10.876 30.399 1.00 98.12 437 VAL A CA 1
ATOM 3249 C C . VAL A 1 437 ? -9.033 9.662 30.730 1.00 98.12 437 VAL A C 1
ATOM 3251 O O . VAL A 1 437 ? -8.666 9.431 31.886 1.00 98.12 437 VAL A O 1
ATOM 3254 N N . PHE A 1 438 ? -8.685 8.905 29.696 1.00 98.38 438 PHE A N 1
ATOM 3255 C CA . PHE A 1 438 ? -7.825 7.733 29.780 1.00 98.38 438 PHE A CA 1
ATOM 3256 C C . PHE A 1 438 ? -6.656 7.876 28.818 1.00 98.38 438 PHE A C 1
ATOM 3258 O O . PHE A 1 438 ? -6.785 8.465 27.747 1.00 98.38 438 PHE A O 1
ATOM 3265 N N . ARG A 1 439 ? -5.512 7.311 29.194 1.00 98.25 439 ARG A N 1
ATOM 3266 C CA . ARG A 1 439 ? -4.381 7.114 28.293 1.00 98.25 439 ARG A CA 1
ATOM 3267 C C . ARG A 1 439 ? -4.034 5.642 28.223 1.00 98.25 439 ARG A C 1
ATOM 3269 O O . ARG A 1 439 ? -3.770 5.040 29.255 1.00 98.25 439 ARG A O 1
ATOM 3276 N N . GLN A 1 440 ? -3.984 5.099 27.021 1.00 97.25 440 GLN A N 1
ATOM 3277 C CA . GLN A 1 440 ? -3.467 3.772 26.726 1.00 97.25 440 GLN A CA 1
ATOM 3278 C C . GLN A 1 440 ? -2.064 3.912 26.129 1.00 97.25 440 GLN A C 1
ATOM 3280 O O . GLN A 1 440 ? -1.826 4.775 25.283 1.00 97.25 440 GLN A O 1
ATOM 3285 N N . SER A 1 441 ? -1.122 3.087 26.574 1.00 97.00 441 SER A N 1
ATOM 3286 C CA . SER A 1 441 ? 0.246 3.040 26.054 1.00 97.00 441 SER A CA 1
ATOM 3287 C C . SER A 1 441 ? 0.620 1.599 25.749 1.00 97.00 441 SER A C 1
ATOM 3289 O O . SER A 1 441 ? 0.576 0.746 26.637 1.00 97.00 441 SER A O 1
ATOM 3291 N N . MET A 1 442 ? 1.028 1.345 24.510 1.00 94.94 442 MET A N 1
ATOM 3292 C CA . MET A 1 442 ? 1.367 0.009 24.021 1.00 94.94 442 MET A CA 1
ATOM 3293 C C . MET A 1 442 ? 2.571 0.062 23.076 1.00 94.94 442 MET A C 1
ATOM 3295 O O . MET A 1 442 ? 2.681 0.959 22.242 1.00 94.94 442 MET A O 1
ATOM 3299 N N . ASP A 1 443 ? 3.481 -0.899 23.209 1.00 91.44 443 ASP A N 1
ATOM 3300 C CA . ASP A 1 443 ? 4.629 -1.062 22.315 1.00 91.44 443 ASP A CA 1
ATOM 3301 C C . ASP A 1 443 ? 4.314 -2.163 21.302 1.00 91.44 443 ASP A C 1
ATOM 3303 O O . ASP A 1 443 ? 4.337 -3.351 21.626 1.00 91.44 443 ASP A O 1
ATOM 3307 N N . ILE A 1 444 ? 3.993 -1.767 20.071 1.00 85.25 444 ILE A N 1
ATOM 3308 C CA . ILE A 1 444 ? 3.585 -2.694 19.018 1.00 85.25 444 ILE A CA 1
ATOM 3309 C C . ILE A 1 444 ? 4.835 -3.190 18.274 1.00 85.25 444 ILE A C 1
ATOM 3311 O O . ILE A 1 444 ? 5.559 -2.378 17.679 1.00 85.25 444 ILE A O 1
ATOM 3315 N N . PRO A 1 445 ? 5.106 -4.510 18.251 1.00 79.31 445 PRO A N 1
ATOM 3316 C CA . PRO A 1 445 ? 6.237 -5.063 17.515 1.00 79.31 445 PRO A CA 1
ATOM 3317 C C . PRO A 1 445 ? 6.228 -4.634 16.042 1.00 79.31 445 PRO A C 1
ATOM 3319 O O . PRO A 1 445 ? 5.237 -4.800 15.338 1.00 79.31 445 PRO A O 1
ATOM 3322 N N . GLY A 1 446 ? 7.339 -4.061 15.576 1.00 80.06 446 GLY A N 1
ATOM 3323 C CA . GLY A 1 446 ? 7.499 -3.586 14.196 1.00 80.06 446 GLY A CA 1
ATOM 3324 C C . GLY A 1 446 ? 6.928 -2.193 13.903 1.00 80.06 446 GLY A C 1
ATOM 3325 O O . GLY A 1 446 ? 7.398 -1.558 12.964 1.00 80.06 446 GLY A O 1
ATOM 3326 N N . PHE A 1 447 ? 6.000 -1.682 14.717 1.00 77.06 447 PHE A N 1
ATOM 3327 C CA . PHE A 1 447 ? 5.406 -0.349 14.531 1.00 77.06 447 PHE A CA 1
ATOM 3328 C C . PHE A 1 447 ? 5.863 0.679 15.572 1.00 77.06 447 PHE A C 1
ATOM 3330 O O . PHE A 1 447 ? 5.755 1.874 15.315 1.00 77.06 447 PHE A O 1
ATOM 3337 N N . GLY A 1 448 ? 6.409 0.234 16.708 1.00 89.25 448 GLY A N 1
ATOM 3338 C CA . GLY A 1 448 ? 6.912 1.074 17.795 1.00 89.25 448 GLY A CA 1
ATOM 3339 C C . GLY A 1 448 ? 5.832 1.460 18.808 1.00 89.25 448 GLY A C 1
ATOM 3340 O O . GLY A 1 448 ? 4.839 0.752 18.964 1.00 89.25 448 GLY A O 1
ATOM 3341 N N . ARG A 1 449 ? 6.052 2.553 19.546 1.00 93.62 449 ARG A N 1
ATOM 3342 C CA . ARG A 1 449 ? 5.191 2.948 20.668 1.00 93.62 449 ARG A CA 1
ATOM 3343 C C . ARG A 1 449 ? 3.968 3.736 20.216 1.00 93.62 449 ARG A C 1
ATOM 3345 O O . ARG A 1 449 ? 4.108 4.740 19.521 1.00 93.62 449 ARG A O 1
ATOM 3352 N N . PHE A 1 450 ? 2.804 3.315 20.693 1.00 94.31 450 PHE A N 1
ATOM 3353 C CA . PHE A 1 450 ? 1.521 3.979 20.507 1.00 94.31 450 PHE A CA 1
ATOM 3354 C C . PHE A 1 450 ? 1.073 4.553 21.846 1.00 94.31 450 PHE A C 1
ATOM 3356 O O . PHE A 1 450 ? 1.113 3.870 22.872 1.00 94.31 450 PHE A O 1
ATOM 3363 N N . GLU A 1 451 ? 0.639 5.809 21.829 1.00 97.44 451 GLU A N 1
ATOM 3364 C CA . GLU A 1 451 ? 0.006 6.464 22.971 1.00 97.44 451 GLU A CA 1
ATOM 3365 C C . GLU A 1 451 ? -1.344 7.020 22.528 1.00 97.44 451 GLU A C 1
ATOM 3367 O O . GLU A 1 451 ? -1.400 7.954 21.730 1.00 97.44 451 GLU A O 1
ATOM 3372 N N . VAL A 1 452 ? -2.426 6.444 23.045 1.00 96.75 452 VAL A N 1
ATOM 3373 C CA . VAL A 1 452 ? -3.802 6.861 22.757 1.00 96.75 452 VAL A CA 1
ATOM 3374 C C . VAL A 1 452 ? -4.335 7.591 23.975 1.00 96.75 452 VAL A C 1
ATOM 3376 O O . VAL A 1 452 ? -4.317 7.047 25.074 1.00 96.75 452 VAL A O 1
ATOM 3379 N N . THR A 1 453 ? -4.781 8.832 23.817 1.00 98.19 453 THR A N 1
ATOM 3380 C CA . THR A 1 453 ? -5.527 9.553 24.855 1.00 98.19 453 THR A CA 1
ATOM 3381 C C . THR A 1 453 ? -6.976 9.675 24.417 1.00 98.19 453 THR A C 1
ATOM 3383 O O . THR A 1 453 ? -7.239 10.311 23.399 1.00 98.19 453 THR A O 1
ATOM 3386 N N . SER A 1 454 ? -7.894 9.107 25.194 1.00 97.88 454 SER A N 1
ATOM 3387 C CA . SER A 1 454 ? -9.328 9.081 24.902 1.00 97.88 454 SER A CA 1
ATOM 3388 C C . SER A 1 454 ? -10.089 9.872 25.956 1.00 97.88 454 SER A C 1
ATOM 3390 O O . SER A 1 454 ? -9.921 9.660 27.161 1.00 97.88 454 SER A O 1
ATOM 3392 N N . VAL A 1 455 ? -10.926 10.795 25.493 1.00 97.69 455 VAL A N 1
ATOM 3393 C CA . VAL A 1 455 ? -11.853 11.568 26.324 1.00 97.69 455 VAL A CA 1
ATOM 3394 C C . VAL A 1 455 ? -13.246 11.027 26.064 1.00 97.69 455 VAL A C 1
ATOM 3396 O O . VAL A 1 455 ? -13.723 11.097 24.931 1.00 97.69 455 VAL A O 1
ATOM 3399 N N . ILE A 1 456 ? -13.886 10.491 27.097 1.00 95.81 456 ILE A N 1
ATOM 3400 C CA . ILE A 1 456 ? -15.209 9.869 27.007 1.00 95.81 456 ILE A CA 1
ATOM 3401 C C . ILE A 1 456 ? -16.245 10.704 27.763 1.00 95.81 456 ILE A C 1
ATOM 3403 O O . ILE A 1 456 ? -15.932 11.319 28.788 1.00 95.81 456 ILE A O 1
ATOM 3407 N N . ASP A 1 457 ? -17.470 10.730 27.245 1.00 93.31 457 ASP A N 1
ATOM 3408 C CA . ASP A 1 457 ? -18.608 11.375 27.903 1.00 93.31 457 ASP A CA 1
ATOM 3409 C C . ASP A 1 457 ? -19.198 10.506 29.032 1.00 93.31 457 ASP A C 1
ATOM 3411 O O . ASP A 1 457 ? -18.674 9.438 29.380 1.00 93.31 457 ASP A O 1
ATOM 3415 N N . ASP A 1 458 ? -20.297 10.974 29.624 1.00 89.88 458 ASP A N 1
ATOM 3416 C CA . ASP A 1 458 ? -21.009 10.273 30.697 1.00 89.88 458 ASP A CA 1
ATOM 3417 C C . ASP A 1 458 ? -21.648 8.956 30.238 1.00 89.88 458 ASP A C 1
ATOM 3419 O O . ASP A 1 458 ? -21.792 8.034 31.042 1.00 89.88 458 ASP A O 1
ATOM 3423 N N . LEU A 1 459 ? -21.960 8.822 28.943 1.00 90.75 459 LEU A N 1
ATOM 3424 C CA . LEU A 1 459 ? -22.385 7.550 28.351 1.00 90.75 459 LEU A CA 1
ATOM 3425 C C . LEU A 1 459 ? -21.202 6.593 28.156 1.00 90.75 459 LEU A C 1
ATOM 3427 O O . LEU A 1 459 ? -21.402 5.421 27.859 1.00 90.75 459 LEU A O 1
ATOM 3431 N N . GLY A 1 460 ? -19.968 7.068 28.332 1.00 93.12 460 GLY A N 1
ATOM 3432 C CA . GLY A 1 460 ? -18.754 6.303 28.090 1.00 93.12 460 GLY A CA 1
ATOM 3433 C C . GLY A 1 460 ? -18.337 6.263 26.621 1.00 93.12 460 GLY A C 1
ATOM 3434 O O . GLY A 1 460 ? -17.403 5.543 26.274 1.00 93.12 460 GLY A O 1
ATOM 3435 N N . VAL A 1 461 ? -18.994 7.034 25.754 1.00 95.12 461 VAL A N 1
ATOM 3436 C CA . VAL A 1 461 ? -18.687 7.072 24.326 1.00 95.12 461 VAL A CA 1
ATOM 3437 C C . VAL A 1 461 ? -17.551 8.076 24.092 1.00 95.12 461 VAL A C 1
ATOM 3439 O O . VAL A 1 461 ? -17.612 9.203 24.596 1.00 95.12 461 VAL A O 1
ATOM 3442 N N . PRO A 1 462 ? -16.511 7.727 23.311 1.00 96.12 462 PRO A N 1
ATOM 3443 C CA . PRO A 1 462 ? -15.431 8.657 23.000 1.00 96.12 462 PRO A CA 1
ATOM 3444 C C . PRO A 1 462 ? -15.952 9.925 22.324 1.00 96.12 462 PRO A C 1
ATOM 3446 O O . PRO A 1 462 ? -16.709 9.860 21.356 1.00 96.12 462 PRO A O 1
ATOM 3449 N N . VAL A 1 463 ? -15.534 11.082 22.824 1.00 94.75 463 VAL A N 1
ATOM 3450 C CA . VAL A 1 463 ? -15.808 12.405 22.242 1.00 94.75 463 VAL A CA 1
ATOM 3451 C C . VAL A 1 463 ? -14.635 12.849 21.380 1.00 94.75 463 VAL A C 1
ATOM 3453 O O . VAL A 1 463 ? -14.819 13.439 20.319 1.00 94.75 463 VAL A O 1
ATOM 3456 N N . ARG A 1 464 ? -13.415 12.559 21.831 1.00 95.31 464 ARG A N 1
ATOM 3457 C CA . ARG A 1 464 ? -12.188 12.803 21.079 1.00 95.31 464 ARG A CA 1
ATOM 3458 C C . ARG A 1 464 ? -11.116 11.801 21.463 1.00 95.31 464 ARG A C 1
ATOM 3460 O O . ARG A 1 464 ? -11.035 11.407 22.629 1.00 95.31 464 ARG A O 1
ATOM 3467 N N . THR A 1 465 ? -10.280 11.443 20.499 1.00 96.81 465 THR A N 1
ATOM 3468 C CA . THR A 1 465 ? -9.086 10.631 20.738 1.00 96.81 465 THR A CA 1
ATOM 3469 C C . THR A 1 465 ? -7.872 11.259 20.062 1.00 96.81 465 THR A C 1
ATOM 3471 O O . THR A 1 465 ? -7.983 11.814 18.971 1.00 96.81 465 THR A O 1
ATOM 3474 N N . SER A 1 466 ? -6.712 11.168 20.711 1.00 96.94 466 SER A N 1
ATOM 3475 C CA . SER A 1 466 ? -5.408 11.540 20.154 1.00 96.94 466 SER A CA 1
ATOM 3476 C C . SER A 1 466 ? -4.512 10.311 20.190 1.00 96.94 466 SER A C 1
ATOM 3478 O O . SER A 1 466 ? -4.142 9.843 21.267 1.00 96.94 466 SER A O 1
ATOM 3480 N N . THR A 1 467 ? -4.199 9.761 19.021 1.00 94.81 467 THR A N 1
ATOM 3481 C CA . THR A 1 467 ? -3.361 8.571 18.852 1.00 94.81 467 THR A CA 1
ATOM 3482 C C . THR A 1 467 ? -2.012 8.979 18.289 1.00 94.81 467 THR A C 1
ATOM 3484 O O . THR A 1 467 ? -1.868 9.253 17.096 1.00 94.81 467 THR A O 1
ATOM 3487 N N . LYS A 1 468 ? -0.999 9.010 19.149 1.00 94.88 468 LYS A N 1
ATOM 3488 C CA . LYS A 1 468 ? 0.381 9.298 18.774 1.00 94.88 468 LYS A CA 1
ATOM 3489 C C . LYS A 1 468 ? 1.111 8.008 18.417 1.00 94.88 468 LYS A C 1
ATOM 3491 O O . LYS A 1 468 ? 1.156 7.076 19.215 1.00 94.88 468 LYS A O 1
ATOM 3496 N N . MET A 1 469 ? 1.716 7.993 17.237 1.00 90.50 469 MET A N 1
ATOM 3497 C CA . MET A 1 469 ? 2.445 6.866 16.656 1.00 90.50 469 MET A CA 1
ATOM 3498 C C . MET A 1 469 ? 3.832 7.336 16.191 1.00 90.50 469 MET A C 1
ATOM 3500 O O . MET A 1 469 ? 4.045 8.540 16.013 1.00 90.50 469 MET A O 1
ATOM 3504 N N . PRO A 1 470 ? 4.793 6.434 15.922 1.00 85.56 470 PRO A N 1
ATOM 3505 C CA . PRO A 1 470 ? 6.132 6.851 15.491 1.00 85.56 470 PRO A CA 1
ATOM 3506 C C . PRO A 1 470 ? 6.170 7.567 14.137 1.00 85.56 470 PRO A C 1
ATOM 3508 O O . PRO A 1 470 ? 7.125 8.283 13.851 1.00 85.56 470 PRO A O 1
ATOM 3511 N N . PHE A 1 471 ? 5.134 7.392 13.317 1.00 81.12 471 PHE A N 1
ATOM 3512 C CA . PHE A 1 471 ? 5.004 7.981 11.983 1.00 81.12 471 PHE A CA 1
ATOM 3513 C C . PHE A 1 471 ? 4.018 9.161 11.919 1.00 81.12 471 PHE A C 1
ATOM 3515 O O . PHE A 1 471 ? 3.826 9.724 10.845 1.00 81.12 471 PHE A O 1
ATOM 3522 N N . GLY A 1 472 ? 3.411 9.569 13.040 1.00 85.69 472 GLY A N 1
ATOM 3523 C CA . GLY A 1 472 ? 2.532 10.741 13.104 1.00 85.69 472 GLY A CA 1
ATOM 3524 C C . GLY A 1 472 ? 1.473 10.651 14.201 1.00 85.69 472 GLY A C 1
ATOM 3525 O O . GLY A 1 472 ? 1.435 9.696 14.973 1.00 85.69 472 GLY A O 1
ATOM 3526 N N . THR A 1 473 ? 0.605 11.659 14.265 1.00 91.19 473 THR A N 1
ATOM 3527 C CA . THR A 1 473 ? -0.506 11.712 15.225 1.00 91.19 473 THR A CA 1
ATOM 3528 C C . THR A 1 473 ? -1.828 11.716 14.475 1.00 91.19 473 THR A C 1
ATOM 3530 O O . THR A 1 473 ? -2.016 12.538 13.575 1.00 91.19 473 THR A O 1
ATOM 3533 N N . MET A 1 474 ? -2.728 10.814 14.864 1.00 92.06 474 MET A N 1
ATOM 3534 C CA . MET A 1 474 ? -4.120 10.805 14.435 1.00 92.06 474 MET A CA 1
ATOM 3535 C C . MET A 1 474 ? -4.988 11.449 15.514 1.00 92.06 474 MET A C 1
ATOM 3537 O O . MET A 1 474 ? -4.951 11.027 16.665 1.00 92.06 474 MET A O 1
ATOM 3541 N N . GLU A 1 475 ? -5.769 12.451 15.141 1.00 95.31 475 GLU A N 1
ATOM 3542 C CA . GLU A 1 475 ? -6.737 13.108 16.015 1.00 95.31 475 GLU A CA 1
ATOM 3543 C C . GLU A 1 475 ? -8.138 12.794 15.509 1.00 95.31 475 GLU A C 1
ATOM 3545 O O . GLU A 1 475 ? -8.418 12.931 14.315 1.00 95.31 475 GLU A O 1
ATOM 3550 N N . THR A 1 476 ? -9.031 12.406 16.410 1.00 94.12 476 THR A N 1
ATOM 3551 C CA . THR A 1 476 ? -10.435 12.172 16.083 1.00 94.12 476 THR A CA 1
ATOM 3552 C C . THR A 1 476 ? -11.326 13.024 16.963 1.00 94.12 476 THR A C 1
ATOM 3554 O O . THR A 1 476 ? -11.046 13.262 18.139 1.00 94.12 476 THR A O 1
ATOM 3557 N N . THR A 1 477 ? -12.398 13.545 16.382 1.00 91.94 477 THR A N 1
ATOM 3558 C CA . THR A 1 477 ? -13.396 14.334 17.106 1.00 91.94 477 THR A CA 1
ATOM 3559 C C . THR A 1 477 ? -14.778 13.901 16.662 1.00 91.94 477 THR A C 1
ATOM 3561 O O . THR A 1 477 ? -15.067 13.848 15.466 1.00 91.94 477 THR A O 1
ATOM 3564 N N . ARG A 1 478 ? -15.629 13.581 17.633 1.00 90.94 478 ARG A N 1
ATOM 3565 C CA . ARG A 1 478 ? -17.024 13.226 17.408 1.00 90.94 478 ARG A CA 1
ATOM 3566 C C . ARG A 1 478 ? -17.833 14.483 17.117 1.00 90.94 478 ARG A C 1
ATOM 3568 O O . ARG A 1 478 ? -17.722 15.475 17.837 1.00 90.94 478 ARG A O 1
ATOM 3575 N N . GLY A 1 479 ? -18.685 14.421 16.102 1.00 77.44 479 GLY A N 1
ATOM 3576 C CA . GLY A 1 479 ? -19.783 15.368 15.958 1.00 77.44 479 GLY A CA 1
ATOM 3577 C C . GLY A 1 479 ? -20.814 15.238 17.093 1.00 77.44 479 GLY A C 1
ATOM 3578 O O . GLY A 1 479 ? -20.669 14.405 17.996 1.00 77.44 479 GLY A O 1
ATOM 3579 N N . PRO A 1 480 ? -21.882 16.050 17.060 1.00 74.00 480 PRO A N 1
ATOM 3580 C CA . PRO A 1 480 ? -23.032 15.853 17.934 1.00 74.00 480 PRO A CA 1
ATOM 3581 C C . PRO A 1 480 ? -23.588 14.433 17.785 1.00 74.00 480 PRO A C 1
ATOM 3583 O O . PRO A 1 480 ? -23.617 13.889 16.679 1.00 74.00 480 PRO A O 1
ATOM 3586 N N . LEU A 1 481 ? -24.031 13.837 18.893 1.00 76.12 481 LEU A N 1
ATOM 3587 C CA . LEU A 1 481 ? -24.791 12.594 18.820 1.00 76.12 481 LEU A CA 1
ATOM 3588 C C . LEU A 1 481 ? -26.136 12.873 18.145 1.00 76.12 481 LEU A C 1
ATOM 3590 O O . LEU A 1 481 ? -26.752 13.914 18.385 1.00 76.12 481 LEU A O 1
ATOM 3594 N N . VAL A 1 482 ? -26.591 11.943 17.312 1.00 67.75 482 VAL A N 1
ATOM 3595 C CA . VAL A 1 482 ? -27.925 12.031 16.714 1.00 67.75 482 VAL A CA 1
ATOM 3596 C C . VAL A 1 482 ? -28.933 11.543 17.753 1.00 67.75 482 VAL A C 1
ATOM 3598 O O . VAL A 1 482 ? -28.796 10.436 18.280 1.00 67.75 482 VAL A O 1
ATOM 3601 N N . SER A 1 483 ? -29.905 12.397 18.091 1.00 44.88 483 SER A N 1
ATOM 3602 C CA . SER A 1 483 ? -30.943 12.082 19.077 1.00 44.88 483 SER A CA 1
ATOM 3603 C C . SER A 1 483 ? -31.789 10.895 18.592 1.00 44.88 483 SER A C 1
ATOM 3605 O O . SER A 1 483 ? -32.176 10.882 17.425 1.00 44.88 483 SER A O 1
ATOM 3607 N N . PRO A 1 484 ? -32.114 9.914 19.450 1.00 42.91 484 PRO A N 1
ATOM 3608 C CA . PRO A 1 484 ? -32.874 8.725 19.063 1.00 42.91 484 PRO A CA 1
ATOM 3609 C C . PRO A 1 484 ? -34.392 8.952 18.940 1.00 42.91 484 PRO A C 1
ATOM 3611 O O . PRO A 1 484 ? -35.149 7.986 18.926 1.00 42.91 484 PRO A O 1
ATOM 3614 N N . THR A 1 485 ? -34.883 10.193 18.884 1.00 34.56 485 THR A N 1
ATOM 3615 C CA . THR A 1 485 ? -36.327 10.428 18.758 1.00 34.56 485 THR A CA 1
ATOM 3616 C C . THR A 1 485 ? -36.823 10.043 17.363 1.00 34.56 485 THR A C 1
ATOM 3618 O O . THR A 1 485 ? -36.262 10.540 16.386 1.00 34.56 485 THR A O 1
ATOM 3621 N N . PRO A 1 486 ? -37.884 9.221 17.245 1.00 34.88 486 PRO A N 1
ATOM 3622 C CA . PRO A 1 486 ? -38.612 9.113 15.993 1.00 34.88 486 PRO A CA 1
ATOM 3623 C C . PRO A 1 486 ? -39.245 10.483 15.731 1.00 34.88 486 PRO A C 1
ATOM 3625 O O . PRO A 1 486 ? -40.059 10.954 16.526 1.00 34.88 486 PRO A O 1
ATOM 3628 N N . GLU A 1 487 ? -38.825 11.166 14.670 1.00 31.11 487 GLU A N 1
ATOM 3629 C CA . GLU A 1 487 ? -39.629 12.257 14.129 1.00 31.11 487 GLU A CA 1
ATOM 3630 C C . GLU A 1 487 ? -40.865 11.614 13.488 1.00 31.11 487 GLU A C 1
ATOM 3632 O O . GLU A 1 487 ? -40.771 10.938 12.464 1.00 31.11 487 GLU A O 1
ATOM 3637 N N . ASP A 1 488 ? -42.010 11.767 14.156 1.00 32.38 488 ASP A N 1
ATOM 3638 C CA . ASP A 1 488 ? -43.306 11.810 13.486 1.00 32.38 488 ASP A CA 1
ATOM 3639 C C . ASP A 1 488 ? -43.257 12.958 12.457 1.00 32.38 488 ASP A C 1
ATOM 3641 O O . ASP A 1 488 ? -43.241 14.125 12.857 1.00 32.38 488 ASP A O 1
ATOM 3645 N N . ASP A 1 489 ? -43.188 12.624 11.165 1.00 30.02 489 ASP A N 1
ATOM 3646 C CA . ASP A 1 489 ? -44.033 13.191 10.092 1.00 30.02 489 ASP A CA 1
ATOM 3647 C C . ASP A 1 489 ? -43.883 12.426 8.760 1.00 30.02 489 ASP A C 1
ATOM 3649 O O . ASP A 1 489 ? -42.750 12.317 8.229 1.00 30.02 489 ASP A O 1
#

Radius of gyration: 27.02 Å; chains: 1; bounding box: 81×52×74 Å

Foldseek 3Di:
DEEADQLQDAPLVCLVVPYAEHEQCHNLLQVLLCLVPVVSNSPSPPVSSLVSLLVLVVDDLVSLLVSLQVQLVSNHEYANQLLQLVLLLCVLVVPDDPLCLLAAPLLVVVQVVDCSNVVSVVSVSRSVSSLLSLLSNVVSRHHYAYDHPPSHHRRGPPVSSLVSLVSNVVSPDQLVSSLQNHAVSVCVSVVQDDACGTRDDDPRHFQWDWDFPDDCNVPVNSSVRTQWTQDRNDIGGPVNVVVVVVVSSCVSVVVPPDPPPDPPQVPDDDDAAWLFWFKKFKDWQRHGFFMKTKTWHDDPQKIKIWIWTPTDDDPDATKIKIWIAGNLLHGAWMWIWGDDPDIWIKIWGDDPQWIWIDTPHDIDIDGHDPQEDEFEPDLQRQLSPVVNPPDDAQDKDWGWYWYADPPHRDIDTWTKIKHWHAWDWDDDDPPTFTWTKMWIWTQDVPFGIWIKIFTAGPSRGTQKIWIDTPVTIMIMGIDDIDDPDPDDD

Secondary structure (DSSP, 8-state):
-EEPPPTTS-HHHHHHTT--EEETTTTHHHHHHHHH-GGGTT---HHHHHHHHHTGGGS-HHHHHHHHHHHHHHTPEEE--HHHHHHHHHHHTT---GGGGGS-HHHHHHHHHSTHHHHHHHHTTTHHHHHHHHHHHHHTT--B-----TTSTT--TTHHHHHHHHHHHTTT--HHHHHHHTTHHHHHHTT--STT--SS--TTS---EEEESS-TTT-GGGGG-EEEEEETTEEEEHHHHHHHHHHHHHHHTT--SS-TTS--TTTSPPSSEEEEEEEEEEEETTEEEEEEEEEEEEETTEEEEEEEEEE-SSSPPPEEEEEEEETT--EEEEEEEE-SSS--EEEEEEETTEEEEEETTEEEEEEPPTTEEEE-SSGGGGGGTGGGS-PPTT-EEEEEEEE-STTTSS-EEEEEEEEEEEEEEESSGGGPEEEEEEEEEEEETTTEEEEEEEEE-TTS-EEEEEEEETTEEEEEEE-PPPP------